Protein AF-A0ABD1G7H9-F1 (afdb_monomer_lite)

Radius of gyration: 74.84 Å; chains: 1; bounding box: 177×76×220 Å

Sequence (692 aa):
MVDFLQTNCPEVESRKRKLDAAWDSVSVRMREVDYRKEALDKRQWDLEERERRFFVFEDMRTRELASHEEELEHRHAVVDKRVQLLKAAEDEVGEFRRRAGERFEAARESLRFERGTLAEKEERVDVMINALKEKEGEFNLFLQEKMRGIALKQENLDKKLKEFGEQARLADEKSRNQQLFKHCFMERIEVAENKLEHVRLKMDDKFEEIECRDNAGWESLALSIKEADLVRESVEKKLEELEKMKAEFTSFQEEKNRELASKEQLLDAMSEKLVKDVELRNQELIEREKLGHSLLERLELAKDNVEGLKTSVDNRFYEADKKMRKLASEEQLLDSRSEKIFTDAKVMSEELIEREKLGRQLLDRLCSVKDYVEGLKARVDQRFIEVGLKETDVDSIRNLVEKKMDEADLKERELEEQERRIAEKEGSLISKEKELEDRHNVRSEKLDSREKNLNSVRELTRNCFKEHLAIKRELRTEKNLVEKRCRDLDVRELRLNHAQEELEFKEKQMRDSFKLLEYKQHHPPDVFNAPIEIEPDESADLKFMVRMDGKTLQMFLNDGEKEFKSMDDEIFKVLHLSSDPAKLVLDAMTGFYPPRLREEDVEYNVRRTCIILLGQLIKLSPTIKPHVREEAIELATSWKSQSKDAPQNAKSQEVLGFLCLLTAFDLASYFDEDDLSSFLMVGQYKEALGLQ

Structure (mmCIF, N/CA/C/O backbone):
data_AF-A0ABD1G7H9-F1
#
_entry.id   AF-A0ABD1G7H9-F1
#
loop_
_atom_site.group_PDB
_atom_site.id
_atom_site.type_symbol
_atom_site.label_atom_id
_atom_site.label_alt_id
_atom_site.label_comp_id
_atom_site.label_asym_id
_atom_site.label_entity_id
_atom_site.label_seq_id
_atom_site.pdbx_PDB_ins_code
_atom_site.Cartn_x
_atom_site.Cartn_y
_atom_site.Cartn_z
_atom_site.occupancy
_atom_site.B_iso_or_equiv
_atom_site.auth_seq_id
_atom_site.auth_comp_id
_atom_site.auth_asym_id
_atom_site.auth_atom_id
_atom_site.pdbx_PDB_model_num
ATOM 1 N N . MET A 1 1 ? 98.169 35.262 -108.875 1.00 51.88 1 MET A N 1
ATOM 2 C CA . MET A 1 1 ? 97.945 35.468 -107.413 1.00 51.88 1 MET A CA 1
ATOM 3 C C . MET A 1 1 ? 96.483 35.785 -107.112 1.00 51.88 1 MET A C 1
ATOM 5 O O . MET A 1 1 ? 95.983 35.291 -106.112 1.00 51.88 1 MET A O 1
ATOM 9 N N . VAL A 1 2 ? 95.778 36.529 -107.974 1.00 49.62 2 VAL A N 1
ATOM 10 C CA . VAL A 1 2 ? 94.311 36.711 -107.888 1.00 49.62 2 VAL A CA 1
ATOM 11 C C . VAL A 1 2 ? 93.560 35.371 -108.024 1.00 49.62 2 VAL A C 1
ATOM 13 O O . VAL A 1 2 ? 92.613 35.092 -107.295 1.00 49.62 2 VAL A O 1
ATOM 16 N N . ASP A 1 3 ? 94.063 34.494 -108.886 1.00 52.06 3 ASP A N 1
ATOM 17 C CA . ASP A 1 3 ? 93.481 33.205 -109.298 1.00 52.06 3 ASP A CA 1
ATOM 18 C C . ASP A 1 3 ? 93.285 32.225 -108.122 1.00 52.06 3 ASP A C 1
ATOM 20 O O . ASP A 1 3 ? 92.321 31.457 -108.069 1.00 52.06 3 ASP A O 1
ATOM 24 N N . PHE A 1 4 ? 94.176 32.295 -107.127 1.00 52.28 4 PHE A N 1
ATOM 25 C CA . PHE A 1 4 ? 94.119 31.467 -105.918 1.00 52.28 4 PHE A CA 1
ATOM 26 C C . PHE A 1 4 ? 92.980 31.884 -104.967 1.00 52.28 4 PHE A C 1
ATOM 28 O O . PHE A 1 4 ? 92.515 31.075 -104.164 1.00 52.28 4 PHE A O 1
ATOM 35 N N . LEU A 1 5 ? 92.501 33.129 -105.071 1.00 51.50 5 LEU A N 1
ATOM 36 C CA . LEU A 1 5 ? 91.400 33.656 -104.260 1.00 51.50 5 LEU A CA 1
ATOM 37 C C . LEU A 1 5 ? 90.034 33.439 -104.928 1.00 51.50 5 LEU A C 1
ATOM 39 O O . LEU A 1 5 ? 89.065 33.144 -104.233 1.00 51.50 5 LEU A O 1
ATOM 43 N N . GLN A 1 6 ? 89.947 33.500 -106.263 1.00 53.16 6 GLN A N 1
ATOM 44 C CA . GLN A 1 6 ? 88.688 33.218 -106.970 1.00 53.16 6 GLN A CA 1
ATOM 45 C C . GLN A 1 6 ? 88.301 31.731 -106.946 1.00 53.16 6 GLN A C 1
ATOM 47 O O . GLN A 1 6 ? 87.117 31.420 -106.840 1.00 53.16 6 GLN A O 1
ATOM 52 N N . THR A 1 7 ? 89.270 30.810 -106.980 1.00 54.53 7 THR A N 1
ATOM 53 C CA . THR A 1 7 ? 88.977 29.365 -107.080 1.00 54.53 7 THR A CA 1
ATOM 54 C C . THR A 1 7 ? 88.452 28.755 -105.767 1.00 54.53 7 THR A C 1
ATOM 56 O O . THR A 1 7 ? 87.623 27.851 -105.797 1.00 54.53 7 THR A O 1
ATOM 59 N N . ASN A 1 8 ? 88.880 29.267 -104.606 1.00 54.81 8 ASN A N 1
ATOM 60 C CA . ASN A 1 8 ? 88.521 28.711 -103.289 1.00 54.81 8 ASN A CA 1
ATOM 61 C C . ASN A 1 8 ? 87.244 29.317 -102.665 1.00 54.81 8 ASN A C 1
ATOM 63 O O . ASN A 1 8 ? 86.697 28.764 -101.709 1.00 54.81 8 ASN A O 1
ATOM 67 N N . CYS A 1 9 ? 86.753 30.446 -103.188 1.00 56.38 9 CYS A N 1
ATOM 68 C CA . CYS A 1 9 ? 85.645 31.198 -102.587 1.00 56.38 9 CYS A CA 1
ATOM 69 C C . CYS A 1 9 ? 84.330 30.386 -102.431 1.00 56.38 9 CYS A C 1
ATOM 71 O O . CYS A 1 9 ? 83.761 30.394 -101.333 1.00 56.38 9 CYS A O 1
ATOM 73 N N . PRO A 1 10 ? 83.869 29.603 -103.435 1.00 63.72 10 PRO A N 1
ATOM 74 C CA . PRO A 1 10 ? 82.624 28.833 -103.317 1.00 63.72 10 PRO A CA 1
ATOM 75 C C . PRO A 1 10 ? 82.669 27.750 -102.231 1.00 63.72 10 PRO A C 1
ATOM 77 O O . PRO A 1 10 ? 81.645 27.438 -101.620 1.00 63.72 10 PRO A O 1
ATOM 80 N N . GLU A 1 11 ? 83.845 27.172 -101.964 1.00 65.19 11 GLU A N 1
ATOM 81 C CA . GLU A 1 11 ? 83.980 26.145 -100.931 1.00 65.19 11 GLU A CA 1
ATOM 82 C C . GLU A 1 11 ? 83.963 26.757 -99.525 1.00 65.19 11 GLU A C 1
ATOM 84 O O . GLU A 1 11 ? 83.320 26.210 -98.627 1.00 65.19 11 GLU A O 1
ATOM 89 N N . VAL A 1 12 ? 84.588 27.925 -99.340 1.00 68.00 12 VAL A N 1
ATOM 90 C CA . VAL A 1 12 ? 84.514 28.688 -98.083 1.00 68.00 12 VAL A CA 1
ATOM 91 C C . VAL A 1 12 ? 83.068 29.094 -97.783 1.00 68.00 12 VAL A C 1
ATOM 93 O O . VAL A 1 12 ? 82.601 28.881 -96.665 1.00 68.00 12 VAL A O 1
ATOM 96 N N . GLU A 1 13 ? 82.313 29.577 -98.776 1.00 69.19 13 GLU A N 1
ATOM 97 C CA . GLU A 1 13 ? 80.881 29.848 -98.601 1.00 69.19 13 GLU A CA 1
ATOM 98 C C . GLU A 1 13 ? 80.056 28.591 -98.302 1.00 69.19 13 GLU A C 1
ATOM 100 O O . GLU A 1 13 ? 79.146 28.642 -97.474 1.00 69.19 13 GLU A O 1
ATOM 105 N N . SER A 1 14 ? 80.342 27.459 -98.956 1.00 74.38 14 SER A N 1
ATOM 106 C CA . SER A 1 14 ? 79.632 26.200 -98.699 1.00 74.38 14 SER A CA 1
ATOM 107 C C . SER A 1 14 ? 79.904 25.679 -97.285 1.00 74.38 14 SER A C 1
ATOM 109 O O . SER A 1 14 ? 78.978 25.245 -96.598 1.00 74.38 14 SER A O 1
ATOM 111 N N . ARG A 1 15 ? 81.156 25.770 -96.817 1.00 74.75 15 ARG A N 1
ATOM 112 C CA . ARG A 1 15 ? 81.544 25.452 -95.436 1.00 74.75 15 ARG A CA 1
ATOM 113 C C . ARG A 1 15 ? 80.871 26.402 -94.443 1.00 74.75 15 ARG A C 1
ATOM 115 O O . ARG A 1 15 ? 80.325 25.918 -93.456 1.00 74.75 15 ARG A O 1
ATOM 122 N N . LYS A 1 16 ? 80.817 27.711 -94.731 1.00 74.31 16 LYS A N 1
ATOM 123 C CA . LYS A 1 16 ? 80.103 28.689 -93.895 1.00 74.31 16 LYS A CA 1
ATOM 124 C C . LYS A 1 16 ? 78.607 28.368 -93.801 1.00 74.31 16 LYS A C 1
ATOM 126 O O . LYS A 1 16 ? 78.118 28.161 -92.702 1.00 74.31 16 LYS A O 1
ATOM 131 N N . ARG A 1 17 ? 77.907 28.199 -94.929 1.00 77.06 17 ARG A N 1
ATOM 132 C CA . ARG A 1 17 ? 76.468 27.862 -94.952 1.00 77.06 17 ARG A CA 1
ATOM 133 C C . ARG A 1 17 ? 76.142 26.556 -94.214 1.00 77.06 17 ARG A C 1
ATOM 135 O O . ARG A 1 17 ? 75.080 26.450 -93.610 1.00 77.06 17 ARG A O 1
ATOM 142 N N . LYS A 1 18 ? 77.049 25.569 -94.227 1.00 78.12 18 LYS A N 1
ATOM 143 C CA . LYS A 1 18 ? 76.930 24.342 -93.414 1.00 78.12 18 LYS A CA 1
ATOM 144 C C . LYS A 1 18 ? 77.123 24.605 -91.918 1.00 78.12 18 LYS A C 1
ATOM 146 O O . LYS A 1 18 ? 76.435 23.980 -91.117 1.00 78.12 18 LYS A O 1
ATOM 151 N N . LEU A 1 19 ? 78.033 25.506 -91.547 1.00 77.50 19 LEU A N 1
ATOM 152 C CA . LEU A 1 19 ? 78.255 25.918 -90.160 1.00 77.50 19 LEU A CA 1
ATOM 153 C C . LEU A 1 19 ? 77.055 26.710 -89.618 1.00 77.50 19 LEU A C 1
ATOM 155 O O . LEU A 1 19 ? 76.571 26.395 -88.538 1.00 77.50 19 LEU A O 1
ATOM 159 N N . ASP A 1 20 ? 76.539 27.660 -90.402 1.00 78.75 20 ASP A N 1
ATOM 160 C CA . ASP A 1 20 ? 75.357 28.465 -90.077 1.00 78.75 20 ASP A CA 1
ATOM 161 C C . ASP A 1 20 ? 74.126 27.550 -89.871 1.00 78.75 20 ASP A C 1
ATOM 163 O O . ASP A 1 20 ? 73.484 27.592 -88.825 1.00 78.75 20 ASP A O 1
ATOM 167 N N . ALA A 1 21 ? 73.864 26.612 -90.794 1.00 79.19 21 ALA A N 1
ATOM 168 C CA . ALA A 1 21 ? 72.764 25.647 -90.661 1.00 79.19 21 ALA A CA 1
ATOM 169 C C . ALA A 1 21 ? 72.934 24.665 -89.479 1.00 79.19 21 ALA A C 1
ATOM 171 O O . ALA A 1 21 ? 71.949 24.243 -88.866 1.00 79.19 21 ALA A O 1
ATOM 172 N N . ALA A 1 22 ? 74.173 24.294 -89.132 1.00 78.31 22 ALA A N 1
ATOM 173 C CA . ALA A 1 22 ? 74.450 23.506 -87.933 1.00 78.31 22 ALA A CA 1
ATOM 174 C C . ALA A 1 22 ? 74.205 24.327 -86.655 1.00 78.31 22 ALA A C 1
ATOM 176 O O . ALA A 1 22 ? 73.624 23.808 -85.701 1.00 78.31 22 ALA A O 1
ATOM 177 N N . TRP A 1 23 ? 74.586 25.607 -86.654 1.00 78.75 23 TRP A N 1
ATOM 178 C CA . TRP A 1 23 ? 74.330 26.539 -85.558 1.00 78.75 23 TRP A CA 1
ATOM 179 C C . TRP A 1 23 ? 72.831 26.769 -85.343 1.00 78.75 23 TRP A C 1
ATOM 181 O O . TRP A 1 23 ? 72.368 26.701 -84.204 1.00 78.75 23 TRP A O 1
ATOM 191 N N . ASP A 1 24 ? 72.049 26.929 -86.412 1.00 84.81 24 ASP A N 1
ATOM 192 C CA . ASP A 1 24 ? 70.586 26.998 -86.336 1.00 84.81 24 ASP A CA 1
ATOM 193 C C . ASP A 1 24 ? 69.989 25.699 -85.774 1.00 84.81 24 ASP A C 1
ATOM 195 O O . ASP A 1 24 ? 69.152 25.739 -84.868 1.00 84.81 24 ASP A O 1
ATOM 199 N N . SER A 1 25 ? 70.462 24.530 -86.226 1.00 82.62 25 SER A N 1
ATOM 200 C CA . SER A 1 25 ? 70.006 23.239 -85.693 1.00 82.62 25 SER A CA 1
ATOM 201 C C . SER A 1 25 ? 70.355 23.042 -84.212 1.00 82.62 25 SER A C 1
ATOM 203 O O . SER A 1 25 ? 69.582 22.396 -83.500 1.00 82.62 25 SER A O 1
ATOM 205 N N . VAL A 1 26 ? 71.489 23.562 -83.734 1.00 81.56 26 VAL A N 1
ATOM 206 C CA . VAL A 1 26 ? 71.839 23.576 -82.303 1.00 81.56 26 VAL A CA 1
ATOM 207 C C . VAL A 1 26 ? 70.951 24.570 -81.549 1.00 81.56 26 VAL A C 1
ATOM 209 O O . VAL A 1 26 ? 70.363 24.207 -80.535 1.00 81.56 26 VAL A O 1
ATOM 212 N N . SER A 1 27 ? 70.749 25.773 -82.088 1.00 82.25 27 SER A N 1
ATOM 213 C CA . SER A 1 27 ? 69.913 26.831 -81.503 1.00 82.25 27 SER A CA 1
ATOM 214 C C . SER A 1 27 ? 68.427 26.457 -81.418 1.00 82.25 27 SER A C 1
ATOM 216 O O . SER A 1 27 ? 67.704 26.983 -80.572 1.00 82.25 27 SER A O 1
ATOM 218 N N . VAL A 1 28 ? 67.928 25.570 -82.285 1.00 83.81 28 VAL A N 1
ATOM 219 C CA . VAL A 1 28 ? 66.585 24.969 -82.166 1.00 83.81 28 VAL A CA 1
ATOM 220 C C . VAL A 1 28 ? 66.563 23.897 -81.072 1.00 83.81 28 VAL A C 1
ATOM 222 O O . VAL A 1 28 ? 65.649 23.888 -80.254 1.00 83.81 28 VAL A O 1
ATOM 225 N N . ARG A 1 29 ? 67.584 23.030 -81.000 1.00 82.25 29 ARG A N 1
ATOM 226 C CA . ARG A 1 29 ? 67.677 21.990 -79.957 1.00 82.25 29 ARG A CA 1
ATOM 227 C C . ARG A 1 29 ? 67.847 22.565 -78.551 1.00 82.25 29 ARG A C 1
ATOM 229 O O . ARG A 1 29 ? 67.288 21.998 -77.624 1.00 82.25 29 ARG A O 1
ATOM 236 N N . MET A 1 30 ? 68.568 23.676 -78.394 1.00 79.69 30 MET A N 1
ATOM 237 C CA . MET A 1 30 ? 68.671 24.393 -77.117 1.00 79.69 30 MET A CA 1
ATOM 238 C C . MET A 1 30 ? 67.294 24.872 -76.651 1.00 79.69 30 MET A C 1
ATOM 240 O O . MET A 1 30 ? 66.853 24.451 -75.592 1.00 79.69 30 MET A O 1
ATOM 244 N N . ARG A 1 31 ? 66.545 25.595 -77.497 1.00 85.19 31 ARG A N 1
ATOM 245 C CA . ARG A 1 31 ? 65.175 26.041 -77.178 1.00 85.19 31 ARG A CA 1
ATOM 246 C C . ARG A 1 31 ? 64.212 24.894 -76.845 1.00 85.19 31 ARG A C 1
ATOM 248 O O . ARG A 1 31 ? 63.371 25.046 -75.968 1.00 85.19 31 ARG A O 1
ATOM 255 N N . GLU A 1 32 ? 64.342 23.746 -77.509 1.00 84.44 32 GLU A N 1
ATOM 256 C CA . GLU A 1 32 ? 63.572 22.533 -77.186 1.00 84.44 32 GLU A CA 1
ATOM 257 C C . GLU A 1 32 ? 63.967 21.931 -75.820 1.00 84.44 32 GLU A C 1
ATOM 259 O O . GLU A 1 32 ? 63.111 21.424 -75.098 1.00 84.44 32 GLU A O 1
ATOM 264 N N . VAL A 1 33 ? 65.247 21.994 -75.438 1.00 82.31 33 VAL A N 1
ATOM 265 C CA . VAL A 1 33 ? 65.729 21.582 -74.107 1.00 82.31 33 VAL A CA 1
ATOM 266 C C . VAL A 1 33 ? 65.267 22.560 -73.026 1.00 82.31 33 VAL A C 1
ATOM 268 O O . VAL A 1 33 ? 64.788 22.107 -71.990 1.00 82.31 33 VAL A O 1
ATOM 271 N N . ASP A 1 34 ? 65.334 23.867 -73.278 1.00 86.69 34 ASP A N 1
ATOM 272 C CA . ASP A 1 34 ? 64.865 24.907 -72.357 1.00 86.69 34 ASP A CA 1
ATOM 273 C C . ASP A 1 34 ? 63.352 24.777 -72.110 1.00 86.69 34 ASP A C 1
ATOM 275 O O . ASP A 1 34 ? 62.921 24.691 -70.963 1.00 86.69 34 ASP A O 1
ATOM 279 N N . TYR A 1 35 ? 62.549 24.614 -73.170 1.00 87.25 35 TYR A N 1
ATOM 280 C CA . TYR A 1 35 ? 61.106 24.365 -73.060 1.00 87.25 35 TYR A CA 1
ATOM 281 C C . TYR A 1 35 ? 60.781 23.079 -72.278 1.00 87.25 35 TYR A C 1
ATOM 283 O O . TYR A 1 35 ? 59.881 23.057 -71.435 1.00 87.25 35 TYR A O 1
ATOM 291 N N . ARG A 1 36 ? 61.533 21.993 -72.510 1.00 84.00 36 ARG A N 1
ATOM 292 C CA . ARG A 1 36 ? 61.388 20.749 -71.733 1.00 84.00 36 ARG A CA 1
ATOM 293 C C . ARG A 1 36 ? 61.784 20.928 -70.274 1.00 84.00 36 ARG A C 1
ATOM 295 O O . ARG A 1 36 ? 61.168 20.295 -69.421 1.00 84.00 36 ARG A O 1
ATOM 302 N N . LYS A 1 37 ? 62.778 21.770 -69.987 1.00 85.75 37 LYS A N 1
ATOM 303 C CA . LYS A 1 37 ? 63.187 22.100 -68.624 1.00 85.75 37 LYS A CA 1
ATOM 304 C C . LYS A 1 37 ? 62.096 22.898 -67.911 1.00 85.75 37 LYS A C 1
ATOM 306 O O . LYS A 1 37 ? 61.642 22.446 -66.872 1.00 85.75 37 LYS A O 1
ATOM 311 N N . GLU A 1 38 ? 61.578 23.974 -68.503 1.00 88.94 38 GLU A N 1
ATOM 312 C CA . GLU A 1 38 ? 60.438 24.728 -67.949 1.00 88.94 38 GLU A CA 1
ATOM 313 C C . GLU A 1 38 ? 59.213 23.824 -67.698 1.00 88.94 38 GLU A C 1
ATOM 315 O O . GLU A 1 38 ? 58.544 23.926 -66.667 1.00 88.94 38 GLU A O 1
ATOM 320 N N . ALA A 1 39 ? 58.939 22.884 -68.610 1.00 86.12 39 ALA A N 1
ATOM 321 C CA . ALA A 1 39 ? 57.863 21.906 -68.458 1.00 86.12 39 ALA A CA 1
ATOM 322 C C . ALA A 1 39 ? 58.123 20.848 -67.363 1.00 86.12 39 ALA A C 1
ATOM 324 O O . ALA A 1 39 ? 57.161 20.282 -66.837 1.00 86.12 39 ALA A O 1
ATOM 325 N N . LEU A 1 40 ? 59.383 20.565 -67.015 1.00 86.81 40 LEU A N 1
ATOM 326 C CA . LEU A 1 40 ? 59.762 19.705 -65.888 1.00 86.81 40 LEU A CA 1
ATOM 327 C C . LEU A 1 40 ? 59.736 20.477 -64.566 1.00 86.81 40 LEU A C 1
ATOM 329 O O . LEU A 1 40 ? 59.098 20.008 -63.629 1.00 86.81 40 LEU A O 1
ATOM 333 N N . ASP A 1 41 ? 60.326 21.672 -64.522 1.00 88.44 41 ASP A N 1
ATOM 334 C CA . ASP A 1 41 ? 60.336 22.566 -63.359 1.00 88.44 41 ASP A CA 1
ATOM 335 C C . ASP A 1 41 ? 58.891 22.868 -62.908 1.00 88.44 41 ASP A C 1
ATOM 337 O O . ASP A 1 41 ? 58.556 22.755 -61.727 1.00 88.44 41 ASP A O 1
ATOM 341 N N . LYS A 1 42 ? 57.976 23.123 -63.860 1.00 89.75 42 LYS A N 1
ATOM 342 C CA . LYS A 1 42 ? 56.541 23.262 -63.569 1.00 89.75 42 LYS A CA 1
ATOM 343 C C . LYS A 1 42 ? 55.909 21.978 -63.017 1.00 89.75 42 LYS A C 1
ATOM 345 O O . LYS A 1 42 ? 55.122 22.052 -62.080 1.00 89.75 42 LYS A O 1
ATOM 350 N N . ARG A 1 43 ? 56.228 20.805 -63.577 1.00 87.00 43 ARG A N 1
ATOM 351 C CA . ARG A 1 43 ? 55.694 19.518 -63.085 1.00 87.00 43 ARG A CA 1
ATOM 352 C C . ARG A 1 43 ? 56.198 19.179 -61.687 1.00 87.00 43 ARG A C 1
ATOM 354 O O . ARG A 1 43 ? 55.444 18.590 -60.922 1.00 87.00 43 ARG A O 1
ATOM 361 N N . GLN A 1 44 ? 57.438 19.538 -61.361 1.00 87.69 44 GLN A N 1
ATOM 362 C CA . GLN A 1 44 ? 57.967 19.408 -60.008 1.00 87.69 44 GLN A CA 1
ATOM 363 C C . GLN A 1 44 ? 57.184 20.315 -59.051 1.00 87.69 44 GLN A C 1
ATOM 365 O O . GLN A 1 44 ? 56.698 19.833 -58.034 1.00 87.69 44 GLN A O 1
ATOM 370 N N . TRP A 1 45 ? 56.966 21.583 -59.411 1.00 93.06 45 TRP A N 1
ATOM 371 C CA . TRP A 1 45 ? 56.159 22.503 -58.604 1.00 93.06 45 TRP A CA 1
ATOM 372 C C . TRP A 1 45 ? 54.710 22.013 -58.408 1.00 93.06 45 TRP A C 1
ATOM 374 O O . TRP A 1 45 ? 54.216 21.989 -57.282 1.00 93.06 45 TRP A O 1
ATOM 384 N N . ASP A 1 46 ? 54.055 21.528 -59.472 1.00 89.44 46 ASP A N 1
ATOM 385 C CA . ASP A 1 46 ? 52.710 20.928 -59.413 1.00 89.44 46 ASP A CA 1
ATOM 386 C C . ASP A 1 46 ? 52.659 19.657 -58.526 1.00 89.44 46 ASP A C 1
ATOM 388 O O . ASP A 1 46 ? 51.589 19.304 -58.023 1.00 89.44 46 ASP A O 1
ATOM 392 N N . LEU A 1 47 ? 53.784 18.951 -58.335 1.00 86.12 47 LEU A N 1
ATOM 393 C CA . LEU A 1 47 ? 53.904 17.796 -57.432 1.00 86.12 47 LEU A CA 1
ATOM 394 C C . LEU A 1 47 ? 54.165 18.227 -55.984 1.00 86.12 47 LEU A C 1
ATOM 396 O O . LEU A 1 47 ? 53.440 17.783 -55.098 1.00 86.12 47 LEU A O 1
ATOM 400 N N . GLU A 1 48 ? 55.119 19.129 -55.744 1.00 88.69 48 GLU A N 1
ATOM 401 C CA . GLU A 1 48 ? 55.404 19.680 -54.411 1.00 88.69 48 GLU A CA 1
ATOM 402 C C . GLU A 1 48 ? 54.173 20.366 -53.798 1.00 88.69 48 GLU A C 1
ATOM 404 O O . GLU A 1 48 ? 53.933 20.275 -52.596 1.00 88.69 48 GLU A O 1
ATOM 409 N N . GLU A 1 49 ? 53.366 21.053 -54.609 1.00 90.25 49 GLU A N 1
ATOM 410 C CA . GLU A 1 49 ? 52.120 21.687 -54.166 1.00 90.25 49 GLU A CA 1
ATOM 411 C C . GLU A 1 49 ? 51.027 20.654 -53.832 1.00 90.25 49 GLU A C 1
ATOM 413 O O . GLU A 1 49 ? 50.228 20.857 -52.915 1.00 90.25 49 GLU A O 1
ATOM 418 N N . ARG A 1 50 ? 50.999 19.505 -54.522 1.00 87.25 50 ARG A N 1
ATOM 419 C CA . ARG A 1 50 ? 50.109 18.384 -54.171 1.00 87.25 50 ARG A CA 1
ATOM 420 C C . ARG A 1 50 ? 50.548 17.689 -52.888 1.00 87.25 50 ARG A C 1
ATOM 422 O O . ARG A 1 50 ? 49.692 17.360 -52.074 1.00 87.25 50 ARG A O 1
ATOM 429 N N . GLU A 1 51 ? 51.849 17.500 -52.699 1.00 87.06 51 GLU A N 1
ATOM 430 C CA . GLU A 1 51 ? 52.429 16.898 -51.497 1.00 87.06 51 GLU A CA 1
ATOM 431 C C . GLU A 1 51 ? 52.145 17.757 -50.254 1.00 87.06 51 GLU A C 1
ATOM 433 O O . GLU A 1 51 ? 51.638 17.244 -49.258 1.00 87.06 51 GLU A O 1
ATOM 438 N N . ARG A 1 52 ? 52.313 19.086 -50.350 1.00 88.38 52 ARG A N 1
ATOM 439 C CA . ARG A 1 52 ? 51.904 20.042 -49.299 1.00 88.38 52 ARG A CA 1
ATOM 440 C C . ARG A 1 52 ? 50.418 19.923 -48.948 1.00 88.38 52 ARG A C 1
ATOM 442 O O . ARG A 1 52 ? 50.071 19.878 -47.771 1.00 88.38 52 ARG A O 1
ATOM 449 N N . ARG A 1 53 ? 49.533 19.857 -49.951 1.00 87.94 53 ARG A N 1
ATOM 450 C CA . ARG A 1 53 ? 48.079 19.719 -49.731 1.00 87.94 53 ARG A CA 1
ATOM 451 C C . ARG A 1 53 ? 47.703 18.373 -49.116 1.00 87.94 53 ARG A C 1
ATOM 453 O O . ARG A 1 53 ? 46.813 18.336 -48.276 1.00 87.94 53 ARG A O 1
ATOM 460 N N . PHE A 1 54 ? 48.377 17.294 -49.511 1.00 86.44 54 PHE A N 1
ATOM 461 C CA . PHE A 1 54 ? 48.180 15.974 -48.918 1.00 86.44 54 PHE A CA 1
ATOM 462 C C . PHE A 1 54 ? 48.609 15.958 -47.445 1.00 86.44 54 PHE A C 1
ATOM 464 O O . PHE A 1 54 ? 47.833 15.528 -46.598 1.00 86.44 54 PHE A O 1
ATOM 471 N N . PHE A 1 55 ? 49.771 16.535 -47.123 1.00 87.44 55 PHE A N 1
ATOM 472 C CA . PHE A 1 55 ? 50.237 16.666 -45.741 1.00 87.44 55 PHE A CA 1
ATOM 473 C C . PHE A 1 55 ? 49.270 17.489 -44.872 1.00 87.44 55 PHE A C 1
ATOM 475 O O . PHE A 1 55 ? 48.924 17.067 -43.775 1.00 87.44 55 PHE A O 1
ATOM 482 N N . VAL A 1 56 ? 48.765 18.624 -45.375 1.00 86.50 56 VAL A N 1
ATOM 483 C CA . VAL A 1 56 ? 47.748 19.434 -44.668 1.00 86.50 56 VAL A CA 1
ATOM 484 C C . VAL A 1 56 ? 46.430 18.669 -44.477 1.00 86.50 56 VAL A C 1
ATOM 486 O O . VAL A 1 56 ? 45.769 18.845 -43.458 1.00 86.50 56 VAL A O 1
ATOM 489 N N . PHE A 1 57 ? 46.046 17.803 -45.418 1.00 86.50 57 PHE A N 1
ATOM 490 C CA . PHE A 1 57 ? 44.860 16.953 -45.287 1.00 86.50 57 PHE A CA 1
ATOM 491 C C . PHE A 1 57 ? 45.047 15.841 -44.241 1.00 86.50 57 PHE A C 1
ATOM 493 O O . PHE A 1 57 ? 44.144 15.617 -43.438 1.00 86.50 57 PHE A O 1
ATOM 500 N N . GLU A 1 58 ? 46.208 15.181 -44.185 1.00 86.12 58 GLU A N 1
ATOM 501 C CA . GLU A 1 58 ? 46.508 14.212 -43.118 1.00 86.12 58 GLU A CA 1
ATOM 502 C C . GLU A 1 58 ? 46.616 14.882 -41.737 1.00 86.12 58 GLU A C 1
ATOM 504 O O . GLU A 1 58 ? 46.051 14.378 -40.769 1.00 86.12 58 GLU A O 1
ATOM 509 N N . ASP A 1 59 ? 47.263 16.045 -41.641 1.00 87.62 59 ASP A N 1
ATOM 510 C CA . ASP A 1 59 ? 47.395 16.865 -40.423 1.00 87.62 59 ASP A CA 1
ATOM 511 C C . ASP A 1 59 ? 46.048 17.445 -39.929 1.00 87.62 59 ASP A C 1
ATOM 513 O O . ASP A 1 59 ? 45.827 17.617 -38.730 1.00 87.62 59 ASP A O 1
ATOM 517 N N . MET A 1 60 ? 45.103 17.714 -40.833 1.00 88.62 60 MET A N 1
ATOM 518 C CA . MET A 1 60 ? 43.715 18.036 -40.483 1.00 88.62 60 MET A CA 1
ATOM 519 C C . MET A 1 60 ? 42.986 16.796 -39.953 1.00 88.62 60 MET A C 1
ATOM 521 O O . MET A 1 60 ? 42.479 16.803 -38.832 1.00 88.62 60 MET A O 1
ATOM 525 N N . ARG A 1 61 ? 43.004 15.701 -40.719 1.00 89.81 61 ARG A N 1
ATOM 526 C CA . ARG A 1 61 ? 42.244 14.482 -40.417 1.00 89.81 61 ARG A CA 1
ATOM 527 C C . ARG A 1 61 ? 42.729 13.757 -39.160 1.00 89.81 61 ARG A C 1
ATOM 529 O O . ARG A 1 61 ? 41.933 13.144 -38.457 1.00 89.81 61 ARG A O 1
ATOM 536 N N . THR A 1 62 ? 44.022 13.831 -38.848 1.00 86.06 62 THR A N 1
ATOM 537 C CA . THR A 1 62 ? 44.573 13.287 -37.595 1.00 86.06 62 THR A CA 1
ATOM 538 C C . THR A 1 62 ? 44.135 14.093 -36.373 1.00 86.06 62 THR A C 1
ATOM 540 O O . THR A 1 62 ? 43.855 13.488 -35.341 1.00 86.06 62 THR A O 1
ATOM 543 N N . ARG A 1 63 ? 43.974 15.422 -36.480 1.00 87.75 63 ARG A N 1
ATOM 544 C CA . ARG A 1 63 ? 43.366 16.229 -35.405 1.00 87.75 63 ARG A CA 1
ATOM 545 C C . ARG A 1 63 ? 41.875 15.949 -35.238 1.00 87.75 63 ARG A C 1
ATOM 547 O O . ARG A 1 63 ? 41.416 15.866 -34.106 1.00 87.75 63 ARG A O 1
ATOM 554 N N . GLU A 1 64 ? 41.134 15.777 -36.332 1.00 87.62 64 GLU A N 1
ATOM 555 C CA . GLU A 1 64 ? 39.713 15.395 -36.283 1.00 87.62 64 GLU A CA 1
ATOM 556 C C . GLU A 1 64 ? 39.518 14.039 -35.587 1.00 87.62 64 GLU A C 1
ATOM 558 O O . GLU A 1 64 ? 38.663 13.910 -34.713 1.00 87.62 64 GLU A O 1
ATOM 563 N N . LEU A 1 65 ? 40.353 13.045 -35.915 1.00 87.12 65 LEU A N 1
ATOM 564 C CA . LEU A 1 65 ? 40.335 11.736 -35.258 1.00 87.12 65 LEU A CA 1
ATOM 565 C C . LEU A 1 65 ? 40.685 11.835 -33.766 1.00 87.12 65 LEU A C 1
ATOM 567 O O . LEU A 1 65 ? 39.934 11.305 -32.954 1.00 87.12 65 LEU A O 1
ATOM 571 N N . ALA A 1 66 ? 41.748 12.559 -33.398 1.00 88.25 66 ALA A N 1
ATOM 572 C CA . ALA A 1 66 ? 42.118 12.760 -31.994 1.00 88.25 66 ALA A CA 1
ATOM 573 C C . ALA A 1 66 ? 41.016 13.485 -31.195 1.00 88.25 66 ALA A C 1
ATOM 575 O O . ALA A 1 66 ? 40.713 13.099 -30.071 1.00 88.25 66 ALA A O 1
ATOM 576 N N . SER A 1 67 ? 40.356 14.486 -31.789 1.00 88.88 67 SER A N 1
ATOM 577 C CA . SER A 1 67 ? 39.244 15.198 -31.146 1.00 88.88 67 SER A CA 1
ATOM 578 C C . SER A 1 67 ? 38.025 14.301 -30.910 1.00 88.88 67 SER A C 1
ATOM 580 O O . SER A 1 67 ? 37.336 14.479 -29.908 1.00 88.88 67 SER A O 1
ATOM 582 N N . HIS A 1 68 ? 37.741 13.350 -31.806 1.00 87.75 68 HIS A N 1
ATOM 583 C CA . HIS A 1 68 ? 36.687 12.356 -31.585 1.00 87.75 68 HIS A CA 1
ATOM 584 C C . HIS A 1 68 ? 37.115 11.244 -30.618 1.00 87.75 68 HIS A C 1
ATOM 586 O O . HIS A 1 68 ? 36.262 10.699 -29.923 1.00 87.75 68 HIS A O 1
ATOM 592 N N . GLU A 1 69 ? 38.405 10.917 -30.534 1.00 90.12 69 GLU A N 1
ATOM 593 C CA . GLU A 1 69 ? 38.944 9.972 -29.550 1.00 90.12 69 GLU A CA 1
ATOM 594 C C . GLU A 1 69 ? 38.818 10.541 -28.124 1.00 90.12 69 GLU A C 1
ATOM 596 O O . GLU A 1 69 ? 38.212 9.891 -27.274 1.00 90.12 69 GLU A O 1
ATOM 601 N N . GLU A 1 70 ? 39.223 11.798 -27.891 1.00 91.25 70 GLU A N 1
ATOM 602 C CA . GLU A 1 70 ? 38.991 12.513 -26.619 1.00 91.25 70 GLU A CA 1
ATOM 603 C C . GLU A 1 70 ? 37.491 12.614 -26.266 1.00 91.25 70 GLU A C 1
ATOM 605 O O . GLU A 1 70 ? 37.095 12.440 -25.109 1.00 91.25 70 GLU A O 1
ATOM 610 N N . GLU A 1 71 ? 36.627 12.866 -27.256 1.00 90.56 71 GLU A N 1
ATOM 611 C CA . GLU A 1 71 ? 35.176 12.926 -27.048 1.00 90.56 71 GLU A CA 1
ATOM 612 C C . GLU A 1 71 ? 34.588 11.555 -26.663 1.00 90.56 71 GLU A C 1
ATOM 614 O O . GLU A 1 71 ? 33.729 11.465 -25.777 1.00 90.56 71 GLU A O 1
ATOM 619 N N . LEU A 1 72 ? 35.057 10.475 -27.295 1.00 87.44 72 LEU A N 1
ATOM 620 C CA . LEU A 1 72 ? 34.653 9.105 -26.982 1.00 87.44 72 LEU A CA 1
ATOM 621 C C . LEU A 1 72 ? 35.163 8.659 -25.608 1.00 87.44 72 LEU A C 1
ATOM 623 O O . LEU A 1 72 ? 34.385 8.063 -24.863 1.00 87.44 72 LEU A O 1
ATOM 627 N N . GLU A 1 73 ? 36.400 8.994 -25.228 1.00 90.69 73 GLU A N 1
ATOM 628 C CA . GLU A 1 73 ? 36.913 8.759 -23.871 1.00 90.69 73 GLU A CA 1
ATOM 629 C C . GLU A 1 73 ? 36.070 9.496 -22.821 1.00 90.69 73 GLU A C 1
ATOM 631 O O . GLU A 1 73 ? 35.680 8.904 -21.810 1.00 90.69 73 GLU A O 1
ATOM 636 N N . HIS A 1 74 ? 35.708 10.761 -23.070 1.00 91.62 74 HIS A N 1
ATOM 637 C CA . HIS A 1 74 ? 34.851 11.520 -22.159 1.00 91.62 74 HIS A CA 1
ATOM 638 C C . HIS A 1 74 ? 33.456 10.892 -22.019 1.00 91.62 74 HIS A C 1
ATOM 640 O O . HIS A 1 74 ? 32.965 10.703 -20.901 1.00 91.62 74 HIS A O 1
ATOM 646 N N . ARG A 1 75 ? 32.828 10.506 -23.140 1.00 88.25 75 ARG A N 1
ATOM 647 C CA . ARG A 1 75 ? 31.536 9.798 -23.153 1.00 88.25 75 ARG A CA 1
ATOM 648 C C . ARG A 1 75 ? 31.627 8.458 -22.404 1.00 88.25 75 ARG A C 1
ATOM 650 O O . ARG A 1 75 ? 30.749 8.168 -21.591 1.00 88.25 75 ARG A O 1
ATOM 657 N N . HIS A 1 76 ? 32.700 7.686 -22.592 1.00 89.19 76 HIS A N 1
ATOM 658 C CA . HIS A 1 76 ? 32.953 6.447 -21.845 1.00 89.19 76 HIS A CA 1
ATOM 659 C C . HIS A 1 76 ? 33.088 6.689 -20.336 1.00 89.19 76 HIS A C 1
ATOM 661 O O . HIS A 1 76 ? 32.420 6.015 -19.555 1.00 89.19 76 HIS A O 1
ATOM 667 N N . ALA A 1 77 ? 33.869 7.686 -19.913 1.00 91.19 77 ALA A N 1
ATOM 668 C CA . ALA A 1 77 ? 34.044 8.016 -18.497 1.00 91.19 77 ALA A CA 1
ATOM 669 C C . ALA A 1 77 ? 32.729 8.452 -17.816 1.00 91.19 77 ALA A C 1
ATOM 671 O O . ALA A 1 77 ? 32.499 8.146 -16.642 1.00 91.19 77 ALA A O 1
ATOM 672 N N . VAL A 1 78 ? 31.836 9.134 -18.546 1.00 90.62 78 VAL A N 1
ATOM 673 C CA . VAL A 1 78 ? 30.483 9.469 -18.067 1.00 90.62 78 VAL A CA 1
ATOM 674 C C . VAL A 1 78 ? 29.607 8.216 -17.945 1.00 90.62 78 VAL A C 1
ATOM 676 O O . VAL A 1 78 ? 28.927 8.052 -16.928 1.00 90.62 78 VAL A O 1
ATOM 679 N N . VAL A 1 79 ? 29.649 7.306 -18.926 1.00 87.44 79 VAL A N 1
ATOM 680 C CA . VAL A 1 79 ? 28.910 6.030 -18.884 1.00 87.44 79 VAL A CA 1
ATOM 681 C C . VAL A 1 79 ? 29.384 5.149 -17.727 1.00 87.44 79 VAL A C 1
ATOM 683 O O . VAL A 1 79 ? 28.549 4.711 -16.937 1.00 87.44 79 VAL A O 1
ATOM 686 N N . ASP A 1 80 ? 30.693 4.958 -17.546 1.00 91.44 80 ASP A N 1
ATOM 687 C CA . ASP A 1 80 ? 31.251 4.180 -16.431 1.00 91.44 80 ASP A CA 1
ATOM 688 C C . ASP A 1 80 ? 30.830 4.752 -15.072 1.00 91.44 80 ASP A C 1
ATOM 690 O O . ASP A 1 80 ? 30.488 4.006 -14.151 1.00 91.44 80 ASP A O 1
ATOM 694 N N . LYS A 1 81 ? 30.773 6.083 -14.946 1.00 91.94 81 LYS A N 1
ATOM 695 C CA . LYS A 1 81 ? 30.291 6.746 -13.730 1.00 91.94 81 LYS A CA 1
ATOM 696 C C . LYS A 1 81 ? 28.785 6.545 -13.508 1.00 91.94 81 LYS A C 1
ATOM 698 O O . LYS A 1 81 ? 28.377 6.319 -12.369 1.00 91.94 81 LYS A O 1
ATOM 703 N N . ARG A 1 82 ? 27.962 6.556 -14.568 1.00 89.31 82 ARG A N 1
ATOM 704 C CA . ARG A 1 82 ? 26.519 6.224 -14.505 1.00 89.31 82 ARG A CA 1
ATOM 705 C C . ARG A 1 82 ? 26.320 4.746 -14.118 1.00 89.31 82 ARG A C 1
ATOM 707 O O . ARG A 1 82 ? 25.479 4.457 -13.275 1.00 89.31 82 ARG A O 1
ATOM 714 N N . VAL A 1 83 ? 27.156 3.830 -14.620 1.00 90.19 83 VAL A N 1
ATOM 715 C CA . VAL A 1 83 ? 27.166 2.398 -14.247 1.00 90.19 83 VAL A CA 1
ATOM 716 C C . VAL A 1 83 ? 27.592 2.173 -12.789 1.00 90.19 83 VAL A C 1
ATOM 718 O O . VAL A 1 83 ? 27.001 1.336 -12.109 1.00 90.19 83 VAL A O 1
ATOM 721 N N . GLN A 1 84 ? 28.580 2.911 -12.276 1.00 91.25 84 GLN A N 1
ATOM 722 C CA . GLN A 1 84 ? 28.975 2.838 -10.860 1.00 91.25 84 GLN A CA 1
ATOM 723 C C . GLN A 1 84 ? 27.851 3.309 -9.924 1.00 91.25 84 GLN A C 1
ATOM 725 O O . GLN A 1 84 ? 27.587 2.656 -8.916 1.00 91.25 84 GLN A O 1
ATOM 730 N N . LEU A 1 85 ? 27.156 4.397 -10.276 1.00 90.69 85 LEU A N 1
ATOM 731 C CA . LEU A 1 85 ? 26.002 4.892 -9.517 1.00 90.69 85 LEU A CA 1
ATOM 732 C C . LEU A 1 85 ? 24.821 3.909 -9.544 1.00 90.69 85 LEU A C 1
ATOM 734 O O . LEU A 1 85 ? 24.205 3.681 -8.507 1.00 90.69 85 LEU A O 1
ATOM 738 N N . LEU A 1 86 ? 24.539 3.287 -10.695 1.00 85.25 86 LEU A N 1
ATOM 739 C CA . LEU A 1 86 ? 23.493 2.265 -10.806 1.00 85.25 86 LEU A CA 1
ATOM 740 C C . LEU A 1 86 ? 23.786 1.045 -9.923 1.00 85.25 86 LEU A C 1
ATOM 742 O O . LEU A 1 86 ? 22.899 0.612 -9.197 1.00 85.25 86 LEU A O 1
ATOM 746 N N . LYS A 1 87 ? 25.031 0.549 -9.897 1.00 89.00 87 LYS A N 1
ATOM 747 C CA . LYS A 1 87 ? 25.425 -0.566 -9.013 1.00 89.00 87 LYS A CA 1
ATOM 748 C C . LYS A 1 87 ? 25.261 -0.228 -7.531 1.00 89.00 87 LYS A C 1
ATOM 750 O O . LYS A 1 87 ? 24.730 -1.038 -6.782 1.00 89.00 87 LYS A O 1
ATOM 755 N N . ALA A 1 88 ? 25.647 0.981 -7.117 1.00 89.50 88 ALA A N 1
ATOM 756 C CA . ALA A 1 88 ? 25.435 1.433 -5.742 1.00 89.50 88 ALA A CA 1
ATOM 757 C C . ALA A 1 88 ? 23.937 1.483 -5.372 1.00 89.50 88 ALA A C 1
ATOM 759 O O . ALA A 1 88 ? 23.560 1.072 -4.277 1.00 89.50 88 ALA A O 1
ATOM 760 N N . ALA A 1 89 ? 23.073 1.915 -6.298 1.00 84.88 89 ALA A N 1
ATOM 761 C CA . ALA A 1 89 ? 21.624 1.891 -6.103 1.00 84.88 89 ALA A CA 1
ATOM 762 C C . ALA A 1 89 ? 21.049 0.458 -6.065 1.00 84.88 89 ALA A C 1
ATOM 764 O O . ALA A 1 89 ? 20.158 0.181 -5.262 1.00 84.88 89 ALA A O 1
ATOM 765 N N . GLU A 1 90 ? 21.561 -0.472 -6.881 1.00 88.81 90 GLU A N 1
ATOM 766 C CA . GLU A 1 90 ? 21.193 -1.895 -6.817 1.00 88.81 90 GLU A CA 1
ATOM 767 C C . GLU A 1 90 ? 21.573 -2.523 -5.464 1.00 88.81 90 GLU A C 1
ATOM 769 O O . GLU A 1 90 ? 20.748 -3.221 -4.864 1.00 88.81 90 GLU A O 1
ATOM 774 N N . ASP A 1 91 ? 22.770 -2.224 -4.946 1.00 90.00 91 ASP A N 1
ATOM 775 C CA . ASP A 1 91 ? 23.229 -2.668 -3.625 1.00 90.00 91 ASP A CA 1
ATOM 776 C C . ASP A 1 91 ? 22.353 -2.091 -2.494 1.00 90.00 91 ASP A C 1
ATOM 778 O O . ASP A 1 91 ? 21.915 -2.838 -1.614 1.00 90.00 91 ASP A O 1
ATOM 782 N N . GLU A 1 92 ? 22.012 -0.794 -2.531 1.00 90.88 92 GLU A N 1
ATOM 783 C CA . GLU A 1 92 ? 21.102 -0.164 -1.557 1.00 90.88 92 GLU A CA 1
ATOM 784 C C . GLU A 1 92 ? 19.684 -0.765 -1.593 1.00 90.88 92 GLU A C 1
ATOM 786 O O . GLU A 1 92 ? 19.084 -1.021 -0.541 1.00 90.88 92 GLU A O 1
ATOM 791 N N . VAL A 1 93 ? 19.155 -1.059 -2.786 1.00 86.06 93 VAL A N 1
ATOM 792 C CA . VAL A 1 93 ? 17.865 -1.749 -2.967 1.00 86.06 93 VAL A CA 1
ATOM 793 C C . VAL A 1 93 ? 17.933 -3.197 -2.466 1.00 86.06 93 VAL A C 1
ATOM 795 O O . VAL A 1 93 ? 16.959 -3.690 -1.887 1.00 86.06 93 VAL A O 1
ATOM 798 N N . GLY A 1 94 ? 19.072 -3.879 -2.619 1.00 88.25 94 GLY A N 1
ATOM 799 C CA . GLY A 1 94 ? 19.335 -5.192 -2.026 1.00 88.25 94 GLY A CA 1
ATOM 800 C C . GLY A 1 94 ? 19.332 -5.151 -0.493 1.00 88.25 94 GLY A C 1
ATOM 801 O O . GLY A 1 94 ? 18.615 -5.920 0.153 1.00 88.25 94 GLY A O 1
ATOM 802 N N . GLU A 1 95 ? 20.054 -4.194 0.088 1.00 89.44 95 GLU A N 1
ATOM 803 C CA . GLU A 1 95 ? 20.095 -3.879 1.523 1.00 89.44 95 GLU A CA 1
ATOM 804 C C . GLU A 1 95 ? 18.706 -3.554 2.099 1.00 89.44 95 GLU A C 1
ATOM 806 O O . GLU A 1 95 ? 18.358 -3.985 3.204 1.00 89.44 95 GLU A O 1
ATOM 811 N N . PHE A 1 96 ? 17.891 -2.788 1.369 1.00 87.75 96 PHE A N 1
ATOM 812 C CA . PHE A 1 96 ? 16.511 -2.487 1.752 1.00 87.75 96 PHE A CA 1
ATOM 813 C C . PHE A 1 96 ? 15.630 -3.743 1.700 1.00 87.75 96 PHE A C 1
ATOM 815 O O . PHE A 1 96 ? 14.929 -4.044 2.667 1.00 87.75 96 PHE A O 1
ATOM 822 N N . ARG A 1 97 ? 15.713 -4.526 0.615 1.00 85.00 97 ARG A N 1
ATOM 823 C CA . ARG A 1 97 ? 14.955 -5.776 0.436 1.00 85.00 97 ARG A CA 1
ATOM 824 C C . ARG A 1 97 ? 15.282 -6.804 1.523 1.00 85.00 97 ARG A C 1
ATOM 826 O O . ARG A 1 97 ? 14.365 -7.437 2.045 1.00 85.00 97 ARG A O 1
ATOM 833 N N . ARG A 1 98 ? 16.558 -6.927 1.910 1.00 89.62 98 ARG A N 1
ATOM 834 C CA . ARG A 1 98 ? 17.014 -7.768 3.030 1.00 89.62 98 ARG A CA 1
ATOM 835 C C . ARG A 1 98 ? 16.356 -7.341 4.346 1.00 89.62 98 ARG A C 1
ATOM 837 O O . ARG A 1 98 ? 15.685 -8.151 4.982 1.00 89.62 98 ARG A O 1
ATOM 844 N N . ARG A 1 99 ? 16.470 -6.057 4.711 1.00 89.62 99 ARG A N 1
ATOM 845 C CA . ARG A 1 99 ? 15.880 -5.497 5.943 1.00 89.62 99 ARG A CA 1
ATOM 846 C C . ARG A 1 99 ? 14.349 -5.585 5.969 1.00 89.62 99 ARG A C 1
ATOM 848 O O . ARG A 1 99 ? 13.767 -5.779 7.035 1.00 89.62 99 ARG A O 1
ATOM 855 N N . ALA A 1 100 ? 13.687 -5.472 4.817 1.00 80.00 100 ALA A N 1
ATOM 856 C CA . ALA A 1 100 ? 12.250 -5.702 4.695 1.00 80.00 100 ALA A CA 1
ATOM 857 C C . ALA A 1 100 ? 11.891 -7.179 4.943 1.00 80.00 100 ALA A C 1
ATOM 859 O O . ALA A 1 100 ? 11.005 -7.459 5.747 1.00 80.00 100 ALA A O 1
ATOM 860 N N . GLY A 1 101 ? 12.610 -8.123 4.324 1.00 86.38 101 GLY A N 1
ATOM 861 C CA . GLY A 1 101 ? 12.413 -9.563 4.533 1.00 86.38 101 GLY A CA 1
ATOM 862 C C . GLY A 1 101 ? 12.604 -9.998 5.990 1.00 86.38 101 GLY A C 1
ATOM 863 O O . GLY A 1 101 ? 11.773 -10.727 6.527 1.00 86.38 101 GLY A O 1
ATOM 864 N N . GLU A 1 102 ? 13.639 -9.483 6.658 1.00 89.62 102 GLU A N 1
ATOM 865 C CA . GLU A 1 102 ? 13.896 -9.712 8.090 1.00 89.62 102 GLU A CA 1
ATOM 866 C C . GLU A 1 102 ? 12.733 -9.222 8.970 1.00 89.62 102 GLU A C 1
ATOM 868 O O . GLU A 1 102 ? 12.284 -9.942 9.863 1.00 89.62 102 GLU A O 1
ATOM 873 N N . ARG A 1 103 ? 12.181 -8.034 8.681 1.00 87.81 103 ARG A N 1
ATOM 874 C CA . ARG A 1 103 ? 10.989 -7.506 9.371 1.00 87.81 103 ARG A CA 1
ATOM 875 C C . ARG A 1 103 ? 9.741 -8.355 9.116 1.00 87.81 103 ARG A C 1
ATOM 877 O O . ARG A 1 103 ? 8.981 -8.594 10.052 1.00 87.81 103 ARG A O 1
ATOM 884 N N . PHE A 1 104 ? 9.527 -8.821 7.884 1.00 81.12 104 PHE A N 1
ATOM 885 C CA . PHE A 1 104 ? 8.375 -9.662 7.548 1.00 81.12 104 PHE A CA 1
ATOM 886 C C . PHE A 1 104 ? 8.427 -11.032 8.234 1.00 81.12 104 PHE A C 1
ATOM 888 O O . PHE A 1 104 ? 7.404 -11.473 8.757 1.00 81.12 104 PHE A O 1
ATOM 895 N N . GLU A 1 105 ? 9.587 -11.695 8.293 1.00 85.81 105 GLU A N 1
ATOM 896 C CA . GLU A 1 105 ? 9.676 -12.991 8.979 1.00 85.81 105 GLU A CA 1
ATOM 897 C C . GLU A 1 105 ? 9.558 -12.834 10.503 1.00 85.81 105 GLU A C 1
ATOM 899 O O . GLU A 1 105 ? 8.829 -13.607 11.122 1.00 85.81 105 GLU A O 1
ATOM 904 N N . ALA A 1 106 ? 10.140 -11.782 11.095 1.00 86.69 106 ALA A N 1
ATOM 905 C CA . ALA A 1 106 ? 9.948 -11.461 12.514 1.00 86.69 106 ALA A CA 1
ATOM 906 C C . ALA A 1 106 ? 8.466 -11.195 12.858 1.00 86.69 106 ALA A C 1
ATOM 908 O O . ALA A 1 106 ? 7.951 -11.712 13.852 1.00 86.69 106 ALA A O 1
ATOM 909 N N . ALA A 1 107 ? 7.738 -10.465 12.004 1.00 79.75 107 ALA A N 1
ATOM 910 C CA . ALA A 1 107 ? 6.289 -10.295 12.142 1.00 79.75 107 ALA A CA 1
ATOM 911 C C . ALA A 1 107 ? 5.532 -11.631 11.989 1.00 79.75 107 ALA A C 1
ATOM 913 O O . ALA A 1 107 ? 4.579 -11.896 12.723 1.00 79.75 107 ALA A O 1
ATOM 914 N N . ARG A 1 108 ? 5.977 -12.520 11.089 1.00 83.62 108 ARG A N 1
ATOM 915 C CA . ARG A 1 108 ? 5.392 -13.859 10.894 1.00 83.62 108 ARG A CA 1
ATOM 916 C C . ARG A 1 108 ? 5.682 -14.817 12.054 1.00 83.62 108 ARG A C 1
ATOM 918 O O . ARG A 1 108 ? 4.903 -15.738 12.296 1.00 83.62 108 ARG A O 1
ATOM 925 N N . GLU A 1 109 ? 6.786 -14.648 12.774 1.00 86.75 109 GLU A N 1
ATOM 926 C CA . GLU A 1 109 ? 7.062 -15.350 14.036 1.00 86.75 109 GLU A CA 1
ATOM 927 C C . GLU A 1 109 ? 6.218 -14.796 15.189 1.00 86.75 109 GLU A C 1
ATOM 929 O O . GLU A 1 109 ? 5.576 -15.579 15.889 1.00 86.75 109 GLU A O 1
ATOM 934 N N . SER A 1 110 ? 6.108 -13.470 15.316 1.00 87.62 110 SER A N 1
ATOM 935 C CA . SER A 1 110 ? 5.231 -12.815 16.296 1.00 87.62 110 SER A CA 1
ATOM 936 C C . SER A 1 110 ? 3.765 -13.251 16.140 1.00 87.62 110 SER A C 1
ATOM 938 O O . SER A 1 110 ? 3.169 -13.738 17.100 1.00 87.62 110 SER A O 1
ATOM 940 N N . LEU A 1 111 ? 3.217 -13.229 14.920 1.00 81.69 111 LEU A N 1
ATOM 941 C CA . LEU A 1 111 ? 1.860 -13.714 14.628 1.00 81.69 111 LEU A CA 1
ATOM 942 C C . LEU A 1 111 ? 1.677 -15.220 14.892 1.00 81.69 111 LEU A C 1
ATOM 944 O O . LEU A 1 111 ? 0.588 -15.652 15.278 1.00 81.69 111 LEU A O 1
ATOM 948 N N . ARG A 1 112 ? 2.723 -16.043 14.711 1.00 84.94 112 ARG A N 1
ATOM 949 C CA . ARG A 1 112 ? 2.688 -17.470 15.089 1.00 84.94 112 ARG A CA 1
ATOM 950 C C . ARG A 1 112 ? 2.629 -17.644 16.607 1.00 84.94 112 ARG A C 1
ATOM 952 O O . ARG A 1 112 ? 1.855 -18.479 17.074 1.00 84.94 112 ARG A O 1
ATOM 959 N N . PHE A 1 113 ? 3.385 -16.847 17.362 1.00 86.31 113 PHE A N 1
ATOM 960 C CA . PHE A 1 113 ? 3.337 -16.842 18.824 1.00 86.31 113 PHE A CA 1
ATOM 961 C C . PHE A 1 113 ? 1.964 -16.390 19.341 1.00 86.31 113 PHE A C 1
ATOM 963 O O . PHE A 1 113 ? 1.335 -17.118 20.109 1.00 86.31 113 PHE A O 1
ATOM 970 N N . GLU A 1 114 ? 1.445 -15.252 18.867 1.00 80.88 114 GLU A N 1
ATOM 971 C CA . GLU A 1 114 ? 0.129 -14.747 19.278 1.00 80.88 114 GLU A CA 1
ATOM 972 C C . GLU A 1 114 ? -0.987 -15.758 19.005 1.00 80.88 114 GLU A C 1
ATOM 974 O O . GLU A 1 114 ? -1.779 -16.041 19.908 1.00 80.88 114 GLU A O 1
ATOM 979 N N . ARG A 1 115 ? -1.003 -16.367 17.809 1.00 82.50 115 ARG A N 1
ATOM 980 C CA . ARG A 1 115 ? -1.958 -17.423 17.438 1.00 82.50 115 ARG A CA 1
ATOM 981 C C . ARG A 1 115 ? -1.868 -18.647 18.355 1.00 82.50 115 ARG A C 1
ATOM 983 O O . ARG A 1 115 ? -2.904 -19.229 18.665 1.00 82.50 115 ARG A O 1
ATOM 990 N N . GLY A 1 116 ? -0.671 -19.003 18.827 1.00 82.56 116 GLY A N 1
ATOM 991 C CA . GLY A 1 116 ? -0.484 -20.013 19.872 1.00 82.56 116 GLY A CA 1
ATOM 992 C C . GLY A 1 116 ? -1.170 -19.614 21.182 1.00 82.56 116 GLY A C 1
ATOM 993 O O . GLY A 1 116 ? -2.014 -20.353 21.685 1.00 82.56 116 GLY A O 1
ATOM 994 N N . THR A 1 117 ? -0.910 -18.399 21.683 1.00 84.94 117 THR A N 1
ATOM 995 C CA . THR A 1 117 ? -1.572 -17.909 22.911 1.00 84.94 117 THR A CA 1
ATOM 996 C C . THR A 1 117 ? -3.085 -17.736 22.762 1.00 84.94 117 THR A C 1
ATOM 998 O O . THR A 1 117 ? -3.789 -17.693 23.770 1.00 84.94 117 THR A O 1
ATOM 1001 N N . LEU A 1 118 ? -3.595 -17.577 21.536 1.00 80.50 118 LEU A N 1
ATOM 1002 C CA . LEU A 1 118 ? -5.028 -17.510 21.260 1.00 80.50 118 LEU A CA 1
ATOM 1003 C C . LEU A 1 118 ? -5.662 -18.900 21.381 1.00 80.50 118 LEU A C 1
ATOM 1005 O O . LEU A 1 118 ? -6.649 -19.036 22.096 1.00 80.50 118 LEU A O 1
ATOM 1009 N N . ALA A 1 119 ? -5.042 -19.927 20.791 1.00 83.00 119 ALA A N 1
ATOM 1010 C CA . ALA A 1 119 ? -5.489 -21.315 20.913 1.00 83.00 119 ALA A CA 1
ATOM 1011 C C . ALA A 1 119 ? -5.474 -21.807 22.377 1.00 83.00 119 ALA A C 1
ATOM 1013 O O . ALA A 1 119 ? -6.440 -22.413 22.829 1.00 83.00 119 ALA A O 1
ATOM 1014 N N . GLU A 1 120 ? -4.446 -21.459 23.164 1.00 84.56 120 GLU A N 1
ATOM 1015 C CA . GLU A 1 120 ? -4.420 -21.754 24.611 1.00 84.56 120 GLU A CA 1
ATOM 1016 C C . GLU A 1 120 ? -5.562 -21.076 25.393 1.00 84.56 120 GLU A C 1
ATOM 1018 O O . GLU A 1 120 ? -6.003 -21.582 26.428 1.00 84.56 120 GLU A O 1
ATOM 1023 N N . LYS A 1 121 ? -6.033 -19.903 24.946 1.00 80.88 121 LYS A N 1
ATOM 1024 C CA . LYS A 1 121 ? -7.183 -19.210 25.554 1.00 80.88 121 LYS A CA 1
ATOM 1025 C C . LYS A 1 121 ? -8.502 -19.839 25.108 1.00 80.88 121 LYS A C 1
ATOM 1027 O O . LYS A 1 121 ? -9.410 -19.941 25.926 1.00 80.88 121 LYS A O 1
ATOM 1032 N N . GLU A 1 122 ? -8.589 -20.273 23.855 1.00 81.31 122 GLU A N 1
ATOM 1033 C CA . GLU A 1 122 ? -9.742 -20.959 23.266 1.00 81.31 122 GLU A CA 1
ATOM 1034 C C . GLU A 1 122 ? -9.991 -22.309 23.965 1.00 81.31 122 GLU A C 1
ATOM 1036 O O . GLU A 1 122 ? -11.071 -22.520 24.513 1.00 81.31 122 GLU A O 1
ATOM 1041 N N . GLU A 1 123 ? -8.956 -23.142 24.126 1.00 86.12 123 GLU A N 1
ATOM 1042 C CA . GLU A 1 123 ? -9.026 -24.405 24.884 1.00 86.12 123 GLU A CA 1
ATOM 1043 C C . GLU A 1 123 ? -9.450 -24.183 26.351 1.00 86.12 123 GLU A C 1
ATOM 1045 O O . GLU A 1 123 ? -10.293 -24.905 26.890 1.00 86.12 123 GLU A O 1
ATOM 1050 N N . ARG A 1 124 ? -8.932 -23.132 27.008 1.00 84.69 124 ARG A N 1
ATOM 1051 C CA . ARG A 1 124 ? -9.359 -22.755 28.370 1.00 84.69 124 ARG A CA 1
ATOM 1052 C C . ARG A 1 124 ? -10.820 -22.312 28.436 1.00 84.69 124 ARG A C 1
ATOM 1054 O O . ARG A 1 124 ? -11.465 -22.553 29.456 1.00 84.69 124 ARG A O 1
ATOM 1061 N N . VAL A 1 125 ? -11.337 -21.658 27.395 1.00 83.06 125 VAL A N 1
ATOM 1062 C CA . VAL A 1 125 ? -12.753 -21.273 27.303 1.00 83.06 125 VAL A CA 1
ATOM 1063 C C . VAL A 1 125 ? -13.627 -22.510 27.100 1.00 83.06 125 VAL A C 1
ATOM 1065 O O . VAL A 1 125 ? -14.617 -22.643 27.814 1.00 83.06 125 VAL A O 1
ATOM 1068 N N . ASP A 1 126 ? -13.236 -23.460 26.249 1.00 85.12 126 ASP A N 1
ATOM 1069 C CA . ASP A 1 126 ? -13.969 -24.721 26.060 1.00 85.12 126 ASP A CA 1
ATOM 1070 C C . ASP A 1 126 ? -14.034 -25.568 27.340 1.00 85.12 126 ASP A C 1
ATOM 1072 O O . ASP A 1 126 ? -15.103 -26.069 27.705 1.00 85.12 126 ASP A O 1
ATOM 1076 N N . VAL A 1 127 ? -12.929 -25.675 28.088 1.00 88.94 127 VAL A N 1
ATOM 1077 C CA . VAL A 1 127 ? -12.921 -26.316 29.418 1.00 88.94 127 VAL A CA 1
ATOM 1078 C C . VAL A 1 127 ? -13.898 -25.617 30.372 1.00 88.94 127 VAL A C 1
ATOM 1080 O O . VAL A 1 127 ? -14.648 -26.282 31.089 1.00 88.94 127 VAL A O 1
ATOM 1083 N N . MET A 1 128 ? -13.947 -24.282 30.354 1.00 81.81 128 MET A N 1
ATOM 1084 C CA . MET A 1 128 ? -14.844 -23.495 31.207 1.00 81.81 128 MET A CA 1
ATOM 1085 C C . MET A 1 128 ? -16.320 -23.648 30.802 1.00 81.81 128 MET A C 1
ATOM 1087 O O . MET A 1 128 ? -17.180 -23.796 31.667 1.00 81.81 128 MET A O 1
ATOM 1091 N N . ILE A 1 129 ? -16.613 -23.688 29.499 1.00 85.06 129 ILE A N 1
ATOM 1092 C CA . ILE A 1 129 ? -17.946 -23.955 28.942 1.00 85.06 129 ILE A CA 1
ATOM 1093 C C . ILE A 1 129 ? -18.428 -25.352 29.347 1.00 85.06 129 ILE A C 1
ATOM 1095 O O . ILE A 1 129 ? -19.585 -25.519 29.731 1.00 85.06 129 ILE A O 1
ATOM 1099 N N . ASN A 1 130 ? -17.561 -26.364 29.293 1.00 86.69 130 ASN A N 1
ATOM 1100 C CA . ASN A 1 130 ? -17.939 -27.727 29.661 1.00 86.69 130 ASN A CA 1
ATOM 1101 C C . ASN A 1 130 ? -18.153 -27.877 31.179 1.00 86.69 130 ASN A C 1
ATOM 1103 O O . ASN A 1 130 ? -19.147 -28.479 31.582 1.00 86.69 130 ASN A O 1
ATOM 1107 N N . ALA A 1 131 ? -17.335 -27.229 32.014 1.00 85.25 131 ALA A N 1
ATOM 1108 C CA . ALA A 1 131 ? -17.575 -27.156 33.459 1.00 85.25 131 ALA A CA 1
ATOM 1109 C C . ALA A 1 131 ? -18.890 -26.425 33.812 1.00 85.25 131 ALA A C 1
ATOM 1111 O O . ALA A 1 131 ? -19.581 -26.808 34.758 1.00 85.25 131 ALA A O 1
ATOM 1112 N N . LEU A 1 132 ? -19.281 -25.398 33.044 1.00 78.56 132 LEU A N 1
ATOM 1113 C CA . LEU A 1 132 ? -20.580 -24.735 33.206 1.00 78.56 132 LEU A CA 1
ATOM 1114 C C . LEU A 1 132 ? -21.752 -25.658 32.834 1.00 78.56 132 LEU A C 1
ATOM 1116 O O . LEU A 1 132 ? -22.725 -25.702 33.584 1.00 78.56 132 LEU A O 1
ATOM 1120 N N . LYS A 1 133 ? -21.643 -26.452 31.758 1.00 83.12 133 LYS A N 1
ATOM 1121 C CA . LYS A 1 133 ? -22.657 -27.462 31.383 1.00 83.12 133 LYS A CA 1
ATOM 1122 C C . LYS A 1 133 ? -22.824 -28.550 32.451 1.00 83.12 133 LYS A C 1
ATOM 1124 O O . LYS A 1 133 ? -23.948 -28.960 32.728 1.00 83.12 133 LYS A O 1
ATOM 1129 N N . GLU A 1 134 ? -21.740 -29.000 33.089 1.00 85.31 134 GLU A N 1
ATOM 1130 C CA . GLU A 1 134 ? -21.839 -29.930 34.227 1.00 85.31 134 GLU A CA 1
ATOM 1131 C C . GLU A 1 134 ? -22.594 -29.300 35.408 1.00 85.31 134 GLU A C 1
ATOM 1133 O O . GLU A 1 134 ? -23.482 -29.931 35.983 1.00 85.31 134 GLU A O 1
ATOM 1138 N N . LYS A 1 135 ? -22.311 -28.031 35.735 1.00 82.25 135 LYS A N 1
ATOM 1139 C CA . LYS A 1 135 ? -23.008 -27.310 36.815 1.00 82.25 135 LYS A CA 1
ATOM 1140 C C . LYS A 1 135 ? -24.468 -26.995 36.497 1.00 82.25 135 LYS A C 1
ATOM 1142 O O . LYS A 1 135 ? -25.301 -27.027 37.401 1.00 82.25 135 LYS A O 1
ATOM 1147 N N . GLU A 1 136 ? -24.801 -26.768 35.233 1.00 79.94 136 GLU A N 1
ATOM 1148 C CA . GLU A 1 136 ? -26.184 -26.705 34.756 1.00 79.94 136 GLU A CA 1
ATOM 1149 C C . GLU A 1 136 ? -26.895 -28.062 34.929 1.00 79.94 136 GLU A C 1
ATOM 1151 O O . GLU A 1 136 ? -28.020 -28.115 35.430 1.00 79.94 136 GLU A O 1
ATOM 1156 N N . GLY A 1 137 ? -26.221 -29.172 34.609 1.00 81.00 137 GLY A N 1
ATOM 1157 C CA . GLY A 1 137 ? -26.717 -30.531 34.846 1.00 81.00 137 GLY A CA 1
ATOM 1158 C C . GLY A 1 137 ? -26.992 -30.832 36.326 1.00 81.00 137 GLY A C 1
ATOM 1159 O O . GLY A 1 137 ? -28.078 -31.303 36.668 1.00 81.00 137 GLY A O 1
ATOM 1160 N N . GLU A 1 138 ? -26.051 -30.500 37.217 1.00 84.00 138 GLU A N 1
ATOM 1161 C CA . GLU A 1 138 ? -26.225 -30.601 38.677 1.00 84.00 138 GLU A CA 1
ATOM 1162 C C . GLU A 1 138 ? -27.420 -29.774 39.175 1.00 84.00 138 GLU A C 1
ATOM 1164 O O . GLU A 1 138 ? -28.227 -30.254 39.977 1.00 84.00 138 GLU A O 1
ATOM 1169 N N . PHE A 1 139 ? -27.562 -28.537 38.691 1.00 73.62 139 PHE A N 1
ATOM 1170 C CA . PHE A 1 139 ? -28.646 -27.642 39.093 1.00 73.62 139 PHE A CA 1
ATOM 1171 C C . PHE A 1 139 ? -30.019 -28.136 38.612 1.00 73.62 139 PHE A C 1
ATOM 1173 O O . PHE A 1 139 ? -30.987 -28.111 39.375 1.00 73.62 139 PHE A O 1
ATOM 1180 N N . ASN A 1 140 ? -30.102 -28.661 37.388 1.00 79.50 140 ASN A N 1
ATOM 1181 C CA . ASN A 1 140 ? -31.323 -29.255 36.847 1.00 79.50 140 ASN A CA 1
ATOM 1182 C C . ASN A 1 140 ? -31.732 -30.537 37.597 1.00 79.50 140 ASN A C 1
ATOM 1184 O O . ASN A 1 140 ? -32.914 -30.712 37.902 1.00 79.50 140 ASN A O 1
ATOM 1188 N N . LEU A 1 141 ? -30.773 -31.389 37.983 1.00 82.06 141 LEU A N 1
ATOM 1189 C CA . LEU A 1 141 ? -31.024 -32.541 38.862 1.00 82.06 141 LEU A CA 1
ATOM 1190 C C . LEU A 1 141 ? -31.560 -32.107 40.235 1.00 82.06 141 LEU A C 1
ATOM 1192 O O . LEU A 1 141 ? -32.558 -32.654 40.709 1.00 82.06 141 LEU A O 1
ATOM 1196 N N . PHE A 1 142 ? -30.955 -31.084 40.848 1.00 81.94 142 PHE A N 1
ATOM 1197 C CA . PHE A 1 142 ? -31.425 -30.515 42.114 1.00 81.94 142 PHE A CA 1
ATOM 1198 C C . PHE A 1 142 ? -32.855 -29.962 42.007 1.00 81.94 142 PHE A C 1
ATOM 1200 O O . PHE A 1 142 ? -33.689 -30.245 42.870 1.00 81.94 142 PHE A O 1
ATOM 1207 N N . LEU A 1 143 ? -33.181 -29.219 40.941 1.00 72.75 143 LEU A N 1
ATOM 1208 C CA . LEU A 1 143 ? -34.543 -28.732 40.694 1.00 72.75 143 LEU A CA 1
ATOM 1209 C C . LEU A 1 143 ? -35.541 -29.888 40.542 1.00 72.75 143 LEU A C 1
ATOM 1211 O O . LEU A 1 143 ? -36.605 -29.864 41.165 1.00 72.75 143 LEU A O 1
ATOM 1215 N N . GLN A 1 144 ? -35.193 -30.922 39.772 1.00 78.25 144 GLN A N 1
ATOM 1216 C CA . GLN A 1 144 ? -36.039 -32.099 39.572 1.00 78.25 144 GLN A CA 1
ATOM 1217 C C . GLN A 1 144 ? -36.301 -32.846 40.893 1.00 78.25 144 GLN A C 1
ATOM 1219 O O . GLN A 1 144 ? -37.440 -33.228 41.175 1.00 78.25 144 GLN A O 1
ATOM 1224 N N . GLU A 1 145 ? -35.279 -33.002 41.739 1.00 79.12 145 GLU A N 1
ATOM 1225 C CA . GLU A 1 145 ? -35.411 -33.611 43.065 1.00 79.12 145 GLU A CA 1
ATOM 1226 C C . GLU A 1 145 ? -36.291 -32.763 44.001 1.00 79.12 145 GLU A C 1
ATOM 1228 O O . GLU A 1 145 ? -37.175 -33.302 44.676 1.00 79.12 145 GLU A O 1
ATOM 1233 N N . LYS A 1 146 ? -36.134 -31.429 44.001 1.00 80.62 146 LYS A N 1
ATOM 1234 C CA . LYS A 1 146 ? -37.006 -30.527 44.773 1.00 80.62 146 LYS A CA 1
ATOM 1235 C C . LYS A 1 146 ? -38.459 -30.588 44.311 1.00 80.62 146 LYS A C 1
ATOM 1237 O O . LYS A 1 146 ? -39.337 -30.700 45.165 1.00 80.62 146 LYS A O 1
ATOM 1242 N N . MET A 1 147 ? -38.727 -30.592 43.004 1.00 74.31 147 MET A N 1
ATOM 1243 C CA . MET A 1 147 ? -40.092 -30.748 42.482 1.00 74.31 147 MET A CA 1
ATOM 1244 C C . MET A 1 147 ? -40.708 -32.090 42.898 1.00 74.31 147 MET A C 1
ATOM 1246 O O . MET A 1 147 ? -41.848 -32.129 43.360 1.00 74.31 147 MET A O 1
ATOM 1250 N N . ARG A 1 148 ? -39.938 -33.186 42.838 1.00 77.50 148 ARG A N 1
ATOM 1251 C CA . ARG A 1 148 ? -40.383 -34.512 43.299 1.00 77.50 148 ARG A CA 1
ATOM 1252 C C . ARG A 1 148 ? -40.697 -34.531 44.800 1.00 77.50 148 ARG A C 1
ATOM 1254 O O . ARG A 1 148 ? -41.691 -35.126 45.212 1.00 77.50 148 ARG A O 1
ATOM 1261 N N . GLY A 1 149 ? -39.886 -33.847 45.609 1.00 75.00 149 GLY A N 1
ATOM 1262 C CA . GLY A 1 149 ? -40.109 -33.682 47.047 1.00 75.00 149 GLY A CA 1
ATOM 1263 C C . GLY A 1 149 ? -41.325 -32.813 47.397 1.00 75.00 149 GLY A C 1
ATOM 1264 O O . GLY A 1 149 ? -41.965 -33.056 48.418 1.00 75.00 149 GLY A O 1
ATOM 1265 N N . ILE A 1 150 ? -41.674 -31.833 46.558 1.00 71.50 150 ILE A N 1
ATOM 1266 C CA . ILE A 1 150 ? -42.904 -31.036 46.699 1.00 71.50 150 ILE A CA 1
ATOM 1267 C C . ILE A 1 150 ? -44.129 -31.889 46.346 1.00 71.50 150 ILE A C 1
ATOM 1269 O O . ILE A 1 150 ? -45.053 -31.967 47.153 1.00 71.50 150 ILE A O 1
ATOM 1273 N N . ALA A 1 151 ? -44.103 -32.609 45.219 1.00 68.75 151 ALA A N 1
ATOM 1274 C CA . ALA A 1 151 ? -45.196 -33.497 44.812 1.00 68.75 151 ALA A CA 1
ATOM 1275 C C . ALA A 1 151 ? -45.516 -34.566 45.878 1.00 68.75 151 ALA A C 1
ATOM 1277 O O . ALA A 1 151 ? -46.676 -34.751 46.239 1.00 68.75 151 ALA A O 1
ATOM 1278 N N . LEU A 1 152 ? -44.488 -35.197 46.464 1.00 72.56 152 LEU A N 1
ATOM 1279 C CA . LEU A 1 152 ? -44.645 -36.152 47.572 1.00 72.56 152 LEU A CA 1
ATOM 1280 C C . LEU A 1 152 ? -45.237 -35.525 48.845 1.00 72.56 152 LEU A C 1
ATOM 1282 O O . LEU A 1 152 ? -45.987 -36.184 49.563 1.00 72.56 152 LEU A O 1
ATOM 1286 N N . LYS A 1 153 ? -44.916 -34.260 49.147 1.00 75.81 153 LYS A N 1
ATOM 1287 C CA . LYS A 1 153 ? -45.539 -33.538 50.269 1.00 75.81 153 LYS A CA 1
ATOM 1288 C C . LYS A 1 153 ? -47.005 -33.227 49.990 1.00 75.81 153 LYS A C 1
ATOM 1290 O O . LYS A 1 153 ? -47.813 -33.352 50.904 1.00 75.81 153 LYS A O 1
ATOM 1295 N N . GLN A 1 154 ? -47.342 -32.859 48.757 1.00 67.31 154 GLN A N 1
ATOM 1296 C CA . GLN A 1 154 ? -48.711 -32.540 48.362 1.00 67.31 154 GLN A CA 1
ATOM 1297 C C . GLN A 1 154 ? -49.608 -33.786 48.382 1.00 67.31 154 GLN A C 1
ATOM 1299 O O . GLN A 1 154 ? -50.634 -33.766 49.049 1.00 67.31 154 GLN A O 1
ATOM 1304 N N . GLU A 1 155 ? -49.154 -34.918 47.832 1.00 70.75 155 GLU A N 1
ATOM 1305 C CA . GLU A 1 155 ? -49.872 -36.203 47.919 1.00 70.75 155 GLU A CA 1
ATOM 1306 C C . GLU A 1 155 ? -50.128 -36.642 49.381 1.00 70.75 155 GLU A C 1
ATOM 1308 O O . GLU A 1 155 ? -51.161 -37.230 49.708 1.00 70.75 155 GLU A O 1
ATOM 1313 N N . ASN A 1 156 ? -49.188 -36.346 50.285 1.00 70.81 156 ASN A N 1
ATOM 1314 C CA . ASN A 1 156 ? -49.303 -36.658 51.711 1.00 70.81 156 ASN A CA 1
ATOM 1315 C C . ASN A 1 156 ? -50.236 -35.679 52.459 1.00 70.81 156 ASN A C 1
ATOM 1317 O O . ASN A 1 156 ? -50.922 -36.076 53.400 1.00 70.81 156 ASN A O 1
ATOM 1321 N N . LEU A 1 157 ? -50.314 -34.415 52.024 1.00 66.56 157 LEU A N 1
ATOM 1322 C CA . LEU A 1 157 ? -51.322 -33.461 52.496 1.00 66.56 157 LEU A CA 1
ATOM 1323 C C . LEU A 1 157 ? -52.724 -33.862 52.019 1.00 66.56 157 LEU A C 1
ATOM 1325 O O . LEU A 1 157 ? -53.631 -33.924 52.843 1.00 66.56 157 LEU A O 1
ATOM 1329 N N . ASP A 1 158 ? -52.892 -34.233 50.748 1.00 63.97 158 ASP A N 1
ATOM 1330 C CA . ASP A 1 158 ? -54.175 -34.680 50.182 1.00 63.97 158 ASP A CA 1
ATOM 1331 C C . ASP A 1 158 ? -54.719 -35.939 50.887 1.00 63.97 158 ASP A C 1
ATOM 1333 O O . ASP A 1 158 ? -55.930 -36.091 51.072 1.00 63.97 158 ASP A O 1
ATOM 1337 N N . LYS A 1 159 ? -53.826 -36.835 51.334 1.00 70.75 159 LYS A N 1
ATOM 1338 C CA . LYS A 1 159 ? -54.171 -37.983 52.190 1.00 70.75 159 LYS A CA 1
ATOM 1339 C C . LYS A 1 159 ? -54.660 -37.541 53.570 1.00 70.75 159 LYS A C 1
ATOM 1341 O O . LYS A 1 159 ? -55.767 -37.912 53.955 1.00 70.75 159 LYS A O 1
ATOM 1346 N N . LYS A 1 160 ? -53.909 -36.685 54.270 1.00 65.00 160 LYS A N 1
ATOM 1347 C CA . LYS A 1 160 ? -54.325 -36.144 55.578 1.00 65.00 160 LYS A CA 1
ATOM 1348 C C . LYS A 1 160 ? -55.630 -35.352 55.517 1.00 65.00 160 LYS A C 1
ATOM 1350 O O . LYS A 1 160 ? -56.422 -35.408 56.451 1.00 65.00 160 LYS A O 1
ATOM 1355 N N . LEU A 1 161 ? -55.878 -34.632 54.425 1.00 56.94 161 LEU A N 1
ATOM 1356 C CA . LEU A 1 161 ? -57.092 -33.833 54.246 1.00 56.94 161 LEU A CA 1
ATOM 1357 C C . LEU A 1 161 ? -58.333 -34.733 54.071 1.00 56.94 161 LEU A C 1
ATOM 1359 O O . LEU A 1 161 ? -59.406 -34.401 54.573 1.00 56.94 161 LEU A O 1
ATOM 1363 N N . LYS A 1 162 ? -58.176 -35.928 53.479 1.00 58.34 162 LYS A N 1
ATOM 1364 C CA . LYS A 1 162 ? -59.205 -36.985 53.517 1.00 58.34 162 LYS A CA 1
ATOM 1365 C C . LYS A 1 162 ? -59.397 -37.575 54.915 1.00 58.34 162 LYS A C 1
ATOM 1367 O O . LYS A 1 162 ? -60.537 -37.688 55.351 1.00 58.34 162 LYS A O 1
ATOM 1372 N N . GLU A 1 163 ? -58.316 -37.897 55.627 1.00 57.53 163 GLU A N 1
ATOM 1373 C CA . GLU A 1 163 ? -58.383 -38.435 56.999 1.00 57.53 163 GLU A CA 1
ATOM 1374 C C . GLU A 1 163 ? -59.116 -37.470 57.953 1.00 57.53 163 GLU A C 1
ATOM 1376 O O . GLU A 1 163 ? -60.003 -37.889 58.698 1.00 57.53 163 GLU A O 1
ATOM 1381 N N . PHE A 1 164 ? -58.834 -36.164 57.873 1.00 51.00 164 PHE A N 1
ATOM 1382 C CA . PHE A 1 164 ? -59.573 -35.133 58.612 1.00 51.00 164 PHE A CA 1
ATOM 1383 C C . PHE A 1 164 ? -61.047 -35.032 58.188 1.00 51.00 164 PHE A C 1
ATOM 1385 O O . PHE A 1 164 ? -61.916 -34.862 59.043 1.00 51.00 164 PHE A O 1
ATOM 1392 N N . GLY A 1 165 ? -61.354 -35.181 56.894 1.00 55.00 165 GLY A N 1
ATOM 1393 C CA . GLY A 1 165 ? -62.731 -35.207 56.387 1.00 55.00 165 GLY A CA 1
ATOM 1394 C C . GLY A 1 165 ? -63.563 -36.393 56.896 1.00 55.00 165 GLY A C 1
ATOM 1395 O O . GLY A 1 165 ? -64.778 -36.267 57.062 1.00 55.00 165 GLY A O 1
ATOM 1396 N N . GLU A 1 166 ? -62.927 -37.529 57.189 1.00 52.66 166 GLU A N 1
ATOM 1397 C CA . GLU A 1 166 ? -63.579 -38.690 57.809 1.00 52.66 166 GLU A CA 1
ATOM 1398 C C . GLU A 1 166 ? -63.697 -38.542 59.337 1.00 52.66 166 GLU A C 1
ATOM 1400 O O . GLU A 1 166 ? -64.741 -38.872 59.900 1.00 52.66 166 GLU A O 1
ATOM 1405 N N . GLN A 1 167 ? -62.696 -37.958 60.009 1.00 46.66 167 GLN A N 1
ATOM 1406 C CA . GLN A 1 167 ? -62.762 -37.669 61.450 1.00 46.66 167 GLN A CA 1
ATOM 1407 C C . GLN A 1 167 ? -63.824 -36.613 61.795 1.00 46.66 167 GLN A C 1
ATOM 1409 O O . GLN A 1 167 ? -64.604 -36.812 62.727 1.00 46.66 167 GLN A O 1
ATOM 1414 N N . ALA A 1 168 ? -63.932 -35.535 61.009 1.00 44.97 168 ALA A N 1
ATOM 1415 C CA . ALA A 1 168 ? -64.967 -34.512 61.185 1.00 44.97 168 ALA A CA 1
ATOM 1416 C C . ALA A 1 168 ? -66.391 -35.095 61.078 1.00 44.97 168 ALA A C 1
ATOM 1418 O O . ALA A 1 168 ? -67.303 -34.656 61.775 1.00 44.97 168 ALA A O 1
ATOM 1419 N N . ARG A 1 169 ? -66.572 -36.143 60.262 1.00 43.00 169 ARG A N 1
ATOM 1420 C CA . ARG A 1 169 ? -67.848 -36.855 60.091 1.00 43.00 169 ARG A CA 1
ATOM 1421 C C . ARG A 1 169 ? -68.242 -37.773 61.251 1.00 43.00 169 ARG A C 1
ATOM 1423 O O . ARG A 1 169 ? -69.384 -38.219 61.280 1.00 43.00 169 ARG A O 1
ATOM 1430 N N . LEU A 1 170 ? -67.334 -38.048 62.187 1.00 42.34 170 LEU A N 1
ATOM 1431 C CA . LEU A 1 170 ? -67.579 -38.878 63.375 1.00 42.34 170 LEU A CA 1
ATOM 1432 C C . LEU A 1 170 ? -67.671 -38.064 64.680 1.00 42.34 170 LEU A C 1
ATOM 1434 O O . LEU A 1 170 ? -67.985 -38.628 65.727 1.00 42.34 170 LEU A O 1
ATOM 1438 N N . ALA A 1 171 ? -67.422 -36.751 64.630 1.00 39.22 171 ALA A N 1
ATOM 1439 C CA . ALA A 1 171 ? -67.448 -35.869 65.800 1.00 39.22 171 ALA A CA 1
ATOM 1440 C C . ALA A 1 171 ? -68.840 -35.275 66.113 1.00 39.22 171 ALA A C 1
ATOM 1442 O O . ALA A 1 171 ? -69.125 -34.966 67.270 1.00 39.22 171 ALA A O 1
ATOM 1443 N N . ASP A 1 172 ? -69.713 -35.142 65.110 1.00 36.25 172 ASP A N 1
ATOM 1444 C CA . ASP A 1 172 ? -70.987 -34.403 65.217 1.00 36.25 172 ASP A CA 1
ATOM 1445 C C . ASP A 1 172 ? -72.097 -35.164 65.985 1.00 36.25 172 ASP A C 1
ATOM 1447 O O . ASP A 1 172 ? -73.092 -34.582 66.411 1.00 36.25 172 ASP A O 1
ATOM 1451 N N . GLU A 1 173 ? -71.926 -36.469 66.239 1.00 38.84 173 GLU A N 1
ATOM 1452 C CA . GLU A 1 173 ? -72.960 -37.331 66.845 1.00 38.84 173 GLU A CA 1
ATOM 1453 C C . GLU A 1 173 ? -72.695 -37.711 68.321 1.00 38.84 173 GLU A C 1
ATOM 1455 O O . GLU A 1 173 ? -73.160 -38.746 68.805 1.00 38.84 173 GLU A O 1
ATOM 1460 N N . LYS A 1 174 ? -71.952 -36.894 69.095 1.00 39.47 174 LYS A N 1
ATOM 1461 C CA . LYS A 1 174 ? -71.762 -37.181 70.537 1.00 39.47 174 LYS A CA 1
ATOM 1462 C C . LYS A 1 174 ? -71.594 -35.990 71.491 1.00 39.47 174 LYS A C 1
ATOM 1464 O O . LYS A 1 174 ? -70.681 -35.973 72.314 1.00 39.47 174 LYS A O 1
ATOM 1469 N N . SER A 1 175 ? -72.546 -35.053 71.490 1.00 35.19 175 SER A N 1
ATOM 1470 C CA . SER A 1 175 ? -72.677 -34.068 72.582 1.00 35.19 175 SER A CA 1
ATOM 1471 C C . SER A 1 175 ? -74.133 -33.801 72.987 1.00 35.19 175 SER A C 1
ATOM 1473 O O . SER A 1 175 ? -74.837 -32.989 72.389 1.00 35.19 175 SER A O 1
ATOM 1475 N N . ARG A 1 176 ? -74.602 -34.485 74.041 1.00 32.50 176 ARG A N 1
ATOM 1476 C CA . ARG A 1 176 ? -75.844 -34.156 74.762 1.00 32.50 176 ARG A CA 1
ATOM 1477 C C . ARG A 1 176 ? -75.761 -34.664 76.203 1.00 32.50 176 ARG A C 1
ATOM 1479 O O . ARG A 1 176 ? -75.513 -35.848 76.403 1.00 32.50 176 ARG A O 1
ATOM 1486 N N . ASN A 1 177 ? -76.051 -33.775 77.162 1.00 28.53 177 ASN A N 1
ATOM 1487 C CA . ASN A 1 177 ? -76.017 -33.979 78.625 1.00 28.53 177 ASN A CA 1
ATOM 1488 C C . ASN A 1 177 ? -74.594 -34.207 79.196 1.00 28.53 177 ASN A C 1
ATOM 1490 O O . ASN A 1 177 ? -73.765 -34.836 78.554 1.00 28.53 177 ASN A O 1
ATOM 1494 N N . GLN A 1 178 ? -74.225 -33.746 80.397 1.00 32.81 178 GLN A N 1
ATOM 1495 C CA . GLN A 1 178 ? -74.838 -32.816 81.370 1.00 32.81 178 GLN A CA 1
ATOM 1496 C C . GLN A 1 178 ? -73.673 -32.210 82.212 1.00 32.81 178 GLN A C 1
ATOM 1498 O O . GLN A 1 178 ? -72.629 -32.844 82.291 1.00 32.81 178 GLN A O 1
ATOM 1503 N N . GLN A 1 179 ? -73.703 -30.930 82.626 1.00 37.06 179 GLN A N 1
ATOM 1504 C CA . GLN A 1 179 ? -73.959 -30.461 84.013 1.00 37.06 179 GLN A CA 1
ATOM 1505 C C . GLN A 1 179 ? -72.998 -31.012 85.099 1.00 37.06 179 GLN A C 1
ATOM 1507 O O . GLN A 1 179 ? -72.648 -32.182 85.081 1.00 37.06 179 GLN A O 1
ATOM 1512 N N . LEU A 1 180 ? -72.619 -30.262 86.142 1.00 33.03 180 LEU A N 1
ATOM 1513 C CA . LEU A 1 180 ? -73.211 -29.064 86.776 1.00 33.03 180 LEU A CA 1
ATOM 1514 C C . LEU A 1 180 ? -72.116 -28.381 87.638 1.00 33.03 180 LEU A C 1
ATOM 1516 O O . LEU A 1 180 ? -71.400 -29.137 88.259 1.00 33.03 180 LEU A O 1
ATOM 1520 N N . PHE A 1 181 ? -72.030 -27.043 87.842 1.00 29.02 181 PHE A N 1
ATOM 1521 C CA . PHE A 1 181 ? -71.453 -26.366 89.061 1.00 29.02 181 PHE A CA 1
ATOM 1522 C C . PHE A 1 181 ? -70.329 -25.189 88.867 1.00 29.02 181 PHE A C 1
ATOM 1524 O O . PHE A 1 181 ? -69.593 -25.317 87.952 1.00 29.02 181 PHE A O 1
ATOM 1531 N N . LYS A 1 182 ? -70.057 -24.002 89.524 1.00 29.77 182 LYS A N 1
ATOM 1532 C CA . LYS A 1 182 ? -68.806 -23.151 89.250 1.00 29.77 182 LYS A CA 1
ATOM 1533 C C . LYS A 1 182 ? -68.715 -21.622 89.523 1.00 29.77 182 LYS A C 1
ATOM 1535 O O . LYS A 1 182 ? -67.680 -21.015 89.274 1.00 29.77 182 LYS A O 1
ATOM 1540 N N . HIS A 1 183 ? -69.720 -20.973 90.088 1.00 30.59 183 HIS A N 1
ATOM 1541 C CA . HIS A 1 183 ? -69.671 -19.551 90.469 1.00 30.59 183 HIS A CA 1
ATOM 1542 C C . HIS A 1 183 ? -68.678 -19.216 91.623 1.00 30.59 183 HIS A C 1
ATOM 1544 O O . HIS A 1 183 ? -68.979 -19.508 92.777 1.00 30.59 183 HIS A O 1
ATOM 1550 N N . CYS A 1 184 ? -67.531 -18.566 91.348 1.00 33.19 184 CYS A N 1
ATOM 1551 C CA . CYS A 1 184 ? -66.702 -17.888 92.379 1.00 33.19 184 CYS A CA 1
ATOM 1552 C C . CYS A 1 184 ? -65.763 -16.769 91.844 1.00 33.19 184 CYS A C 1
ATOM 1554 O O . CYS A 1 184 ? -64.754 -16.462 92.476 1.00 33.19 184 CYS A O 1
ATOM 1556 N N . PHE A 1 185 ? -66.034 -16.190 90.665 1.00 37.41 185 PHE A N 1
ATOM 1557 C CA . PHE A 1 185 ? -65.088 -15.279 89.982 1.00 37.41 185 PHE A CA 1
ATOM 1558 C C . PHE A 1 185 ? -65.682 -13.955 89.460 1.00 37.41 185 PHE A C 1
ATOM 1560 O O . PHE A 1 185 ? -64.950 -13.170 88.865 1.00 37.41 185 PHE A O 1
ATOM 1567 N N . MET A 1 186 ? -66.971 -13.678 89.704 1.00 34.78 186 MET A N 1
ATOM 1568 C CA . MET A 1 186 ? -67.674 -12.500 89.158 1.00 34.78 186 MET A CA 1
ATOM 1569 C C . MET A 1 186 ? -67.003 -11.164 89.524 1.00 34.78 186 MET A C 1
ATOM 1571 O O . MET A 1 186 ? -66.735 -10.365 88.635 1.00 34.78 186 MET A O 1
ATOM 1575 N N . GLU A 1 187 ? -66.611 -10.964 90.787 1.00 36.38 187 GLU A N 1
ATOM 1576 C CA . GLU A 1 187 ? -65.951 -9.731 91.273 1.00 36.38 187 GLU A CA 1
ATOM 1577 C C . GLU A 1 187 ? -64.503 -9.537 90.762 1.00 36.38 187 GLU A C 1
ATOM 1579 O O . GLU A 1 187 ? -63.774 -8.666 91.231 1.00 36.38 187 GLU A O 1
ATOM 1584 N N . ARG A 1 188 ? -64.043 -10.359 89.807 1.00 39.94 188 ARG A N 1
ATOM 1585 C CA . ARG A 1 188 ? -62.733 -10.215 89.147 1.00 39.94 188 ARG A CA 1
ATOM 1586 C C . ARG A 1 188 ? -62.811 -10.027 87.632 1.00 39.94 188 ARG A C 1
ATOM 1588 O O . ARG A 1 188 ? -61.774 -9.751 87.031 1.00 39.94 188 ARG A O 1
ATOM 1595 N N . ILE A 1 189 ? -63.991 -10.171 87.023 1.00 43.97 189 ILE A N 1
ATOM 1596 C CA . ILE A 1 189 ? -64.172 -10.087 85.563 1.00 43.97 189 ILE A CA 1
ATOM 1597 C C . ILE A 1 189 ? -64.044 -8.635 85.081 1.00 43.97 189 ILE A C 1
ATOM 1599 O O . ILE A 1 189 ? -63.255 -8.367 84.182 1.00 43.97 189 ILE A O 1
ATOM 1603 N N . GLU A 1 190 ? -64.675 -7.687 85.773 1.00 40.69 190 GLU A N 1
ATOM 1604 C CA . GLU A 1 190 ? -64.671 -6.250 85.437 1.00 40.69 190 GLU A CA 1
ATOM 1605 C C . GLU A 1 190 ? -63.251 -5.624 85.432 1.00 40.69 190 GLU A C 1
ATOM 1607 O O . GLU A 1 190 ? -62.948 -4.701 84.676 1.00 40.69 190 GLU A O 1
ATOM 1612 N N . VAL A 1 191 ? -62.317 -6.186 86.214 1.00 43.66 191 VAL A N 1
ATOM 1613 C CA . VAL A 1 191 ? -60.890 -5.788 86.254 1.00 43.66 191 VAL A CA 1
ATOM 1614 C C . VAL A 1 191 ? -60.029 -6.563 85.234 1.00 43.66 191 VAL A C 1
ATOM 1616 O O . VAL A 1 191 ? -58.878 -6.196 84.974 1.00 43.66 191 VAL A O 1
ATOM 1619 N N . ALA A 1 192 ? -60.562 -7.639 84.649 1.00 45.84 192 ALA A N 1
ATOM 1620 C CA . ALA A 1 192 ? -59.907 -8.455 83.628 1.00 45.84 192 ALA A CA 1
ATOM 1621 C C . ALA A 1 192 ? -60.296 -8.035 82.200 1.00 45.84 192 ALA A C 1
ATOM 1623 O O . ALA A 1 192 ? -59.419 -7.979 81.342 1.00 45.84 192 ALA A O 1
ATOM 1624 N N . GLU A 1 193 ? -61.558 -7.673 81.953 1.00 43.22 193 GLU A N 1
ATOM 1625 C CA . GLU A 1 193 ? -62.040 -7.180 80.652 1.00 43.22 193 GLU A CA 1
ATOM 1626 C C . GLU A 1 193 ? -61.256 -5.935 80.210 1.00 43.22 193 GLU A C 1
ATOM 1628 O O . GLU A 1 193 ? -60.660 -5.929 79.136 1.00 43.22 193 GLU A O 1
ATOM 1633 N N . ASN A 1 194 ? -61.087 -4.960 81.110 1.00 47.72 194 ASN A N 1
ATOM 1634 C CA . ASN A 1 194 ? -60.256 -3.767 80.893 1.00 47.72 194 ASN A CA 1
ATOM 1635 C C . ASN A 1 194 ? -58.763 -4.062 80.606 1.00 47.72 194 ASN A C 1
ATOM 1637 O O . ASN A 1 194 ? -58.036 -3.186 80.142 1.00 47.72 194 ASN A O 1
ATOM 1641 N N . LYS A 1 195 ? -58.277 -5.285 80.870 1.00 51.09 195 LYS A N 1
ATOM 1642 C CA . LYS A 1 195 ? -56.906 -5.721 80.542 1.00 51.09 195 LYS A CA 1
ATOM 1643 C C . LYS A 1 195 ? -56.845 -6.564 79.272 1.00 51.09 195 LYS A C 1
ATOM 1645 O O . LYS A 1 195 ? -55.850 -6.482 78.559 1.00 51.09 195 LYS A O 1
ATOM 1650 N N . LEU A 1 196 ? -57.895 -7.324 78.967 1.00 47.62 196 LEU A N 1
ATOM 1651 C CA . LEU A 1 196 ? -58.049 -8.013 77.686 1.00 47.62 196 LEU A CA 1
ATOM 1652 C C . LEU A 1 196 ? -58.255 -7.022 76.537 1.00 47.62 196 LEU A C 1
ATOM 1654 O O . LEU A 1 196 ? -57.638 -7.200 75.494 1.00 47.62 196 LEU A O 1
ATOM 1658 N N . GLU A 1 197 ? -59.006 -5.939 76.746 1.00 51.56 197 GLU A N 1
ATOM 1659 C CA . GLU A 1 197 ? -59.178 -4.872 75.749 1.00 51.56 197 GLU A CA 1
ATOM 1660 C C . GLU A 1 197 ? -57.831 -4.210 75.396 1.00 51.56 197 GLU A C 1
ATOM 1662 O O . GLU A 1 197 ? -57.505 -4.034 74.225 1.00 51.56 197 GLU A O 1
ATOM 1667 N N . HIS A 1 198 ? -56.985 -3.948 76.402 1.00 50.12 198 HIS A N 1
ATOM 1668 C CA . HIS A 1 198 ? -55.626 -3.422 76.217 1.00 50.12 198 HIS A CA 1
ATOM 1669 C C . HIS A 1 198 ? -54.671 -4.415 75.528 1.00 50.12 198 HIS A C 1
ATOM 1671 O O . HIS A 1 198 ? -53.755 -3.997 74.820 1.00 50.12 198 HIS A O 1
ATOM 1677 N N . VAL A 1 199 ? -54.862 -5.725 75.724 1.00 55.28 199 VAL A N 1
ATOM 1678 C CA . VAL A 1 199 ? -54.101 -6.764 75.009 1.00 55.28 199 VAL A CA 1
ATOM 1679 C C . VAL A 1 199 ? -54.598 -6.928 73.573 1.00 55.28 199 VAL A C 1
ATOM 1681 O O . VAL A 1 199 ? -53.763 -7.121 72.695 1.00 55.28 199 VAL A O 1
ATOM 1684 N N . ARG A 1 200 ? -55.908 -6.797 73.313 1.00 56.16 200 ARG A N 1
ATOM 1685 C CA . ARG A 1 200 ? -56.456 -6.837 71.951 1.00 56.16 200 ARG A CA 1
ATOM 1686 C C . ARG A 1 200 ? -55.970 -5.641 71.138 1.00 56.16 200 ARG A C 1
ATOM 1688 O O . ARG A 1 200 ? -55.371 -5.863 70.100 1.00 56.16 200 ARG A O 1
ATOM 1695 N N . LEU A 1 201 ? -56.069 -4.420 71.673 1.00 56.03 201 LEU A N 1
ATOM 1696 C CA . LEU A 1 201 ? -55.497 -3.224 71.038 1.00 56.03 201 LEU A CA 1
ATOM 1697 C C . LEU A 1 201 ? -54.002 -3.411 70.717 1.00 56.03 201 LEU A C 1
ATOM 1699 O O . LEU A 1 201 ? -53.599 -3.217 69.581 1.00 56.03 201 LEU A O 1
ATOM 1703 N N . LYS A 1 202 ? -53.199 -3.938 71.653 1.00 56.34 202 LYS A N 1
ATOM 1704 C CA . LYS A 1 202 ? -51.773 -4.252 71.412 1.00 56.34 202 LYS A CA 1
ATOM 1705 C C . LYS A 1 202 ? -51.495 -5.435 70.474 1.00 56.34 202 LYS A C 1
ATOM 1707 O O . LYS A 1 202 ? -50.333 -5.660 70.126 1.00 56.34 202 LYS A O 1
ATOM 1712 N N . MET A 1 203 ? -52.505 -6.222 70.114 1.00 54.53 203 MET A N 1
ATOM 1713 C CA . MET A 1 203 ? -52.425 -7.203 69.030 1.00 54.53 203 MET A CA 1
ATOM 1714 C C . MET A 1 203 ? -52.827 -6.565 67.704 1.00 54.53 203 MET A C 1
ATOM 1716 O O . MET A 1 203 ? -52.114 -6.760 66.727 1.00 54.53 203 MET A O 1
ATOM 1720 N N . ASP A 1 204 ? -53.900 -5.776 67.691 1.00 57.84 204 ASP A N 1
ATOM 1721 C CA . ASP A 1 204 ? -54.395 -5.044 66.526 1.00 57.84 204 ASP A CA 1
ATOM 1722 C C . ASP A 1 204 ? -53.304 -4.068 66.015 1.00 57.84 204 ASP A C 1
ATOM 1724 O O . ASP A 1 204 ? -52.882 -4.187 64.864 1.00 57.84 204 ASP A O 1
ATOM 1728 N N . ASP A 1 205 ? -52.706 -3.257 66.906 1.00 58.34 205 ASP A N 1
ATOM 1729 C CA . ASP A 1 205 ? -51.526 -2.401 66.650 1.00 58.34 205 ASP A CA 1
ATOM 1730 C C . ASP A 1 205 ? -50.370 -3.180 65.986 1.00 58.34 205 ASP A C 1
ATOM 1732 O O . ASP A 1 205 ? -49.647 -2.666 65.132 1.00 58.34 205 ASP A O 1
ATOM 1736 N N . LYS A 1 206 ? -50.160 -4.439 66.396 1.00 62.12 206 LYS A N 1
ATOM 1737 C CA . LYS A 1 206 ? -49.064 -5.287 65.903 1.00 62.12 206 LYS A CA 1
ATOM 1738 C C . LYS A 1 206 ? -49.377 -6.007 64.604 1.00 62.12 206 LYS A C 1
ATOM 1740 O O . LYS A 1 206 ? -48.445 -6.317 63.863 1.00 62.12 206 LYS A O 1
ATOM 1745 N N . PHE A 1 207 ? -50.645 -6.275 64.316 1.00 54.19 207 PHE A N 1
ATOM 1746 C CA . PHE A 1 207 ? -51.044 -6.739 62.995 1.00 54.19 207 PHE A CA 1
ATOM 1747 C C . PHE A 1 207 ? -50.936 -5.600 61.976 1.00 54.19 207 PHE A C 1
ATOM 1749 O O . PHE A 1 207 ? -50.386 -5.845 60.905 1.00 54.19 207 PHE A O 1
ATOM 1756 N N . GLU A 1 208 ? -51.293 -4.360 62.336 1.00 62.66 208 GLU A N 1
ATOM 1757 C CA . GLU A 1 208 ? -50.983 -3.189 61.501 1.00 62.66 208 GLU A CA 1
ATOM 1758 C C . GLU A 1 208 ? -49.461 -2.973 61.349 1.00 62.66 208 GLU A C 1
ATOM 1760 O O . GLU A 1 208 ? -49.005 -2.740 60.230 1.00 62.66 208 GLU A O 1
ATOM 1765 N N . GLU A 1 209 ? -48.645 -3.136 62.406 1.00 60.81 209 GLU A N 1
ATOM 1766 C CA . GLU A 1 209 ? -47.168 -3.077 62.304 1.00 60.81 209 GLU A CA 1
ATOM 1767 C C . GLU A 1 209 ? -46.630 -4.101 61.286 1.00 60.81 209 GLU A C 1
ATOM 1769 O O . GLU A 1 209 ? -45.806 -3.769 60.431 1.00 60.81 209 GLU A O 1
ATOM 1774 N N . ILE A 1 210 ? -47.102 -5.351 61.355 1.00 61.62 210 ILE A N 1
ATOM 1775 C CA . ILE A 1 210 ? -46.676 -6.429 60.454 1.00 61.62 210 ILE A CA 1
ATOM 1776 C C . ILE A 1 210 ? -47.153 -6.168 59.017 1.00 61.62 210 ILE A C 1
ATOM 1778 O O . ILE A 1 210 ? -46.348 -6.282 58.093 1.00 61.62 210 ILE A O 1
ATOM 1782 N N . GLU A 1 211 ? -48.411 -5.772 58.812 1.00 57.25 211 GLU A N 1
ATOM 1783 C CA . GLU A 1 211 ? -48.961 -5.493 57.478 1.00 57.25 211 GLU A CA 1
ATOM 1784 C C . GLU A 1 211 ? -48.288 -4.274 56.820 1.00 57.25 211 GLU A C 1
ATOM 1786 O O . GLU A 1 211 ? -47.964 -4.310 55.630 1.00 57.25 211 GLU A O 1
ATOM 1791 N N . CYS A 1 212 ? -47.967 -3.230 57.594 1.00 58.31 212 CYS A N 1
ATOM 1792 C CA . CYS A 1 212 ? -47.169 -2.096 57.121 1.00 58.31 212 CYS A CA 1
ATOM 1793 C C . CYS A 1 212 ? -45.748 -2.517 56.719 1.00 58.31 212 CYS A C 1
ATOM 1795 O O . CYS A 1 212 ? -45.238 -2.067 55.690 1.00 58.31 212 CYS A O 1
ATOM 1797 N N . ARG A 1 213 ? -45.101 -3.389 57.502 1.00 60.50 213 ARG A N 1
ATOM 1798 C CA . ARG A 1 213 ? -43.733 -3.858 57.228 1.00 60.50 213 ARG A CA 1
ATOM 1799 C C . ARG A 1 213 ? -43.656 -4.795 56.027 1.00 60.50 213 ARG A C 1
ATOM 1801 O O . ARG A 1 213 ? -42.713 -4.670 55.244 1.00 60.50 213 ARG A O 1
ATOM 1808 N N . ASP A 1 214 ? -44.637 -5.674 55.841 1.00 57.72 214 ASP A N 1
ATOM 1809 C CA . ASP A 1 214 ? -44.722 -6.508 54.641 1.00 57.72 214 ASP A CA 1
ATOM 1810 C C . ASP A 1 214 ? -45.012 -5.647 53.401 1.00 57.72 214 ASP A C 1
ATOM 1812 O O . ASP A 1 214 ? -44.306 -5.791 52.402 1.00 57.72 214 ASP A O 1
ATOM 1816 N N . ASN A 1 215 ? -45.949 -4.688 53.459 1.00 64.81 215 ASN A N 1
ATOM 1817 C CA . ASN A 1 215 ? -46.187 -3.749 52.350 1.00 64.81 215 ASN A CA 1
ATOM 1818 C C . ASN A 1 215 ? -44.927 -2.946 51.988 1.00 64.81 215 ASN A C 1
ATOM 1820 O O . ASN A 1 215 ? -44.545 -2.918 50.818 1.00 64.81 215 ASN A O 1
ATOM 1824 N N . ALA A 1 216 ? -44.220 -2.371 52.967 1.00 65.56 216 ALA A N 1
ATOM 1825 C CA . ALA A 1 216 ? -42.956 -1.669 52.726 1.00 65.56 216 ALA A CA 1
ATOM 1826 C C . ALA A 1 216 ? -41.873 -2.594 52.126 1.00 65.56 216 ALA A C 1
ATOM 1828 O O . ALA A 1 216 ? -41.083 -2.172 51.275 1.00 65.56 216 ALA A O 1
ATOM 1829 N N . GLY A 1 217 ? -41.856 -3.873 52.517 1.00 69.12 217 GLY A N 1
ATOM 1830 C CA . GLY A 1 217 ? -41.014 -4.905 51.909 1.00 69.12 217 GLY A CA 1
ATOM 1831 C C . GLY A 1 217 ? -41.353 -5.165 50.437 1.00 69.12 217 GLY A C 1
ATOM 1832 O O . GLY A 1 217 ? -40.448 -5.231 49.601 1.00 69.12 217 GLY A O 1
ATOM 1833 N N . TRP A 1 218 ? -42.641 -5.259 50.094 1.00 62.34 218 TRP A N 1
ATOM 1834 C CA . TRP A 1 218 ? -43.106 -5.425 48.713 1.00 62.34 218 TRP A CA 1
ATOM 1835 C C . TRP A 1 218 ? -42.870 -4.176 47.852 1.00 62.34 218 TRP A C 1
ATOM 1837 O O . TRP A 1 218 ? -42.466 -4.317 46.697 1.00 62.34 218 TRP A O 1
ATOM 1847 N N . GLU A 1 219 ? -43.039 -2.966 48.392 1.00 69.50 219 GLU A N 1
ATOM 1848 C CA . GLU A 1 219 ? -42.720 -1.713 47.690 1.00 69.50 219 GLU A CA 1
ATOM 1849 C C . GLU A 1 219 ? -41.215 -1.571 47.419 1.00 69.50 219 GLU A C 1
ATOM 1851 O O . GLU A 1 219 ? -40.817 -1.243 46.298 1.00 69.50 219 GLU A O 1
ATOM 1856 N N . SER A 1 220 ? -40.370 -1.897 48.402 1.00 71.44 220 SER A N 1
ATOM 1857 C CA . SER A 1 220 ? -38.909 -1.935 48.246 1.00 71.44 220 SER A CA 1
ATOM 1858 C C . SER A 1 220 ? -38.474 -2.957 47.184 1.00 71.44 220 SER A C 1
ATOM 1860 O O . SER A 1 220 ? -37.675 -2.648 46.295 1.00 71.44 220 SER A O 1
ATOM 1862 N N . LEU A 1 221 ? -39.075 -4.153 47.191 1.00 68.75 221 LEU A N 1
ATOM 1863 C CA . LEU A 1 221 ? -38.833 -5.168 46.164 1.00 68.75 221 LEU A CA 1
ATOM 1864 C C . LEU A 1 221 ? -39.290 -4.691 44.772 1.00 68.75 221 LEU A C 1
ATOM 1866 O O . LEU A 1 221 ? -38.576 -4.892 43.790 1.00 68.75 221 LEU A O 1
ATOM 1870 N N . ALA A 1 222 ? -40.443 -4.023 44.675 1.00 73.00 222 ALA A N 1
ATOM 1871 C CA . ALA A 1 222 ? -40.967 -3.479 43.423 1.00 73.00 222 ALA A CA 1
ATOM 1872 C C . ALA A 1 222 ? -40.118 -2.321 42.865 1.00 73.00 222 ALA A C 1
ATOM 1874 O O . ALA A 1 222 ? -40.011 -2.178 41.645 1.00 73.00 222 ALA A O 1
ATOM 1875 N N . LEU A 1 223 ? -39.489 -1.514 43.727 1.00 74.81 223 LEU A N 1
ATOM 1876 C CA . LEU A 1 223 ? -38.489 -0.520 43.328 1.00 74.81 223 LEU A CA 1
ATOM 1877 C C . LEU A 1 223 ? -37.222 -1.193 42.787 1.00 74.81 223 LEU A C 1
ATOM 1879 O O . LEU A 1 223 ? -36.816 -0.894 41.666 1.00 74.81 223 LEU A O 1
ATOM 1883 N N . SER A 1 224 ? -36.665 -2.168 43.510 1.00 66.19 224 SER A N 1
ATOM 1884 C CA . SER A 1 224 ? -35.462 -2.891 43.072 1.00 66.19 224 SER A CA 1
ATOM 1885 C C . SER A 1 224 ? -35.672 -3.663 41.756 1.00 66.19 224 SER A C 1
ATOM 1887 O O . SER A 1 224 ? -34.772 -3.725 40.917 1.00 66.19 224 SER A O 1
ATOM 1889 N N . ILE A 1 225 ? -36.881 -4.189 41.512 1.00 73.25 225 ILE A N 1
ATOM 1890 C CA . ILE A 1 225 ? -37.255 -4.790 40.220 1.00 73.25 225 ILE A CA 1
ATOM 1891 C C . ILE A 1 225 ? -37.261 -3.739 39.098 1.00 73.25 225 ILE A C 1
ATOM 1893 O O . ILE A 1 225 ? -36.683 -3.991 38.044 1.00 73.25 225 ILE A O 1
ATOM 1897 N N . LYS A 1 226 ? -37.828 -2.543 39.320 1.00 81.19 226 LYS A N 1
ATOM 1898 C CA . LYS A 1 226 ? -37.801 -1.449 38.326 1.00 81.19 226 LYS A CA 1
ATOM 1899 C C . LYS A 1 226 ? -36.379 -0.981 38.009 1.00 81.19 226 LYS A C 1
ATOM 1901 O O . LYS A 1 226 ? -36.081 -0.698 36.852 1.00 81.19 226 LYS A O 1
ATOM 1906 N N . GLU A 1 227 ? -35.493 -0.925 39.002 1.00 76.12 227 GLU A N 1
ATOM 1907 C CA . GLU A 1 227 ? -34.074 -0.621 38.780 1.00 76.12 227 GLU A CA 1
ATOM 1908 C C . GLU A 1 227 ? -33.384 -1.714 37.951 1.00 76.12 227 GLU A C 1
ATOM 1910 O O . GLU A 1 227 ? -32.672 -1.405 36.996 1.00 76.12 227 GLU A O 1
ATOM 1915 N N . ALA A 1 228 ? -33.636 -2.992 38.253 1.00 69.94 228 ALA A N 1
ATOM 1916 C CA . ALA A 1 228 ? -33.110 -4.112 37.473 1.00 69.94 228 ALA A CA 1
ATOM 1917 C C . ALA A 1 228 ? -33.638 -4.125 36.023 1.00 69.94 228 ALA A C 1
ATOM 1919 O O . ALA A 1 228 ? -32.885 -4.439 35.099 1.00 69.94 228 ALA A O 1
ATOM 1920 N N . ASP A 1 229 ? -34.901 -3.746 35.811 1.00 79.88 229 ASP A N 1
ATOM 1921 C CA . ASP A 1 229 ? -35.515 -3.612 34.488 1.00 79.88 229 ASP A CA 1
ATOM 1922 C C . ASP A 1 229 ? -34.891 -2.456 33.680 1.00 79.88 229 ASP A C 1
ATOM 1924 O O . ASP A 1 229 ? -34.516 -2.654 32.524 1.00 79.88 229 ASP A O 1
ATOM 1928 N N . LEU A 1 230 ? -34.674 -1.287 34.298 1.00 82.06 230 LEU A N 1
ATOM 1929 C CA . LEU A 1 230 ? -33.972 -0.149 33.681 1.00 82.06 230 LEU A CA 1
ATOM 1930 C C . LEU A 1 230 ? -32.506 -0.470 33.347 1.00 82.06 230 LEU A C 1
ATOM 1932 O O . LEU A 1 230 ? -31.984 -0.054 32.308 1.00 82.06 230 LEU A O 1
ATOM 1936 N N . VAL A 1 231 ? -31.824 -1.235 34.206 1.00 74.25 231 VAL A N 1
ATOM 1937 C CA . VAL A 1 231 ? -30.469 -1.735 33.928 1.00 74.25 231 VAL A CA 1
ATOM 1938 C C . VAL A 1 231 ? -30.483 -2.726 32.760 1.00 74.25 231 VAL A C 1
ATOM 1940 O O . VAL A 1 231 ? -29.581 -2.661 31.923 1.00 74.25 231 VAL A O 1
ATOM 1943 N N . ARG A 1 232 ? -31.503 -3.589 32.644 1.00 82.62 232 ARG A N 1
ATOM 1944 C CA . ARG A 1 232 ? -31.664 -4.503 31.501 1.00 82.62 232 ARG A CA 1
ATOM 1945 C C . ARG A 1 232 ? -31.833 -3.739 30.186 1.00 82.62 232 ARG A C 1
ATOM 1947 O O . ARG A 1 232 ? -31.027 -3.967 29.288 1.00 82.62 232 ARG A O 1
ATOM 1954 N N . GLU A 1 233 ? -32.764 -2.786 30.095 1.00 84.19 233 GLU A N 1
ATOM 1955 C CA . GLU A 1 233 ? -32.945 -1.962 28.882 1.00 84.19 233 GLU A CA 1
ATOM 1956 C C . GLU A 1 233 ? -31.654 -1.212 28.495 1.00 84.19 233 GLU A C 1
ATOM 1958 O O . GLU A 1 233 ? -31.277 -1.143 27.324 1.00 84.19 233 GLU A O 1
ATOM 1963 N N . SER A 1 234 ? -30.931 -0.678 29.487 1.00 81.69 234 SER A N 1
ATOM 1964 C CA . SER A 1 234 ? -29.651 0.020 29.289 1.00 81.69 234 SER A CA 1
ATOM 1965 C C . SER A 1 234 ? -28.537 -0.899 28.759 1.00 81.69 234 SER A C 1
ATOM 1967 O O . SER A 1 234 ? -27.692 -0.467 27.968 1.00 81.69 234 SER A O 1
ATOM 1969 N N . VAL A 1 235 ? -28.535 -2.175 29.164 1.00 76.38 235 VAL A N 1
ATOM 1970 C CA . VAL A 1 235 ? -27.611 -3.201 28.657 1.00 76.38 235 VAL A CA 1
ATOM 1971 C C . VAL A 1 235 ? -28.008 -3.660 27.255 1.00 76.38 235 VAL A C 1
ATOM 1973 O O . VAL A 1 235 ? -27.143 -3.693 26.383 1.00 76.38 235 VAL A O 1
ATOM 1976 N N . GLU A 1 236 ? -29.287 -3.956 27.013 1.00 83.69 236 GLU A N 1
ATOM 1977 C CA . GLU A 1 236 ? -29.808 -4.393 25.709 1.00 83.69 236 GLU A CA 1
ATOM 1978 C C . GLU A 1 236 ? -29.534 -3.340 24.627 1.00 83.69 236 GLU A C 1
ATOM 1980 O O . GLU A 1 236 ? -28.923 -3.652 23.605 1.00 83.69 236 GLU A O 1
ATOM 1985 N N . LYS A 1 237 ? -29.821 -2.064 24.906 1.00 85.56 237 LYS A N 1
ATOM 1986 C CA . LYS A 1 237 ? -29.528 -0.948 23.994 1.00 85.56 237 LYS A CA 1
ATOM 1987 C C . LYS A 1 237 ? -28.035 -0.804 23.664 1.00 85.56 237 LYS A C 1
ATOM 1989 O O . LYS A 1 237 ? -27.671 -0.496 22.531 1.00 85.56 237 LYS A O 1
ATOM 1994 N N . LYS A 1 238 ? -27.142 -1.054 24.629 1.00 73.44 238 LYS A N 1
ATOM 1995 C CA . LYS A 1 238 ? -25.686 -1.067 24.383 1.00 73.44 238 LYS A CA 1
ATOM 1996 C C . LYS A 1 238 ? -25.212 -2.310 23.633 1.00 73.44 238 LYS A C 1
ATOM 1998 O O . LYS A 1 238 ? -24.152 -2.268 23.009 1.00 73.44 238 LYS A O 1
ATOM 2003 N N . LEU A 1 239 ? -25.981 -3.394 23.682 1.00 79.50 239 LEU A N 1
ATOM 2004 C CA . LEU A 1 239 ? -25.767 -4.590 22.876 1.00 79.50 239 LEU A CA 1
ATOM 2005 C C . LEU A 1 239 ? -26.125 -4.297 21.410 1.00 79.50 239 LEU A C 1
ATOM 2007 O O . LEU A 1 239 ? -25.292 -4.533 20.541 1.00 79.50 239 LEU A O 1
ATOM 2011 N N . GLU A 1 240 ? -27.269 -3.655 21.147 1.00 85.25 240 GLU A N 1
ATOM 2012 C CA . GLU A 1 240 ? -27.650 -3.172 19.807 1.00 85.25 240 GLU A CA 1
ATOM 2013 C C . GLU A 1 240 ? -26.622 -2.179 19.226 1.00 85.25 240 GLU A C 1
ATOM 2015 O O . GLU A 1 240 ? -26.215 -2.306 18.069 1.00 85.25 240 GLU A O 1
ATOM 2020 N N . GLU A 1 241 ? -26.136 -1.219 20.026 1.00 83.06 241 GLU A N 1
ATOM 2021 C CA . GLU A 1 241 ? -25.060 -0.297 19.617 1.00 83.06 241 GLU A CA 1
ATOM 2022 C C . GLU A 1 241 ? -23.759 -1.043 19.250 1.00 83.06 241 GLU A C 1
ATOM 2024 O O . GLU A 1 241 ? -23.078 -0.668 18.290 1.00 83.06 241 GLU A O 1
ATOM 2029 N N . LEU A 1 242 ? -23.420 -2.120 19.971 1.00 68.44 242 LEU A N 1
ATOM 2030 C CA . LEU A 1 242 ? -22.260 -2.971 19.680 1.00 68.44 242 LEU A CA 1
ATOM 2031 C C . LEU A 1 242 ? -22.451 -3.833 18.428 1.00 68.44 242 LEU A C 1
ATOM 2033 O O . LEU A 1 242 ? -21.519 -3.950 17.630 1.00 68.44 242 LEU A O 1
ATOM 2037 N N . GLU A 1 243 ? -23.631 -4.419 18.221 1.00 84.12 243 GLU A N 1
ATOM 2038 C CA . GLU A 1 243 ? -23.929 -5.190 17.010 1.00 84.12 243 GLU A CA 1
ATOM 2039 C C . GLU A 1 243 ? -23.940 -4.298 15.769 1.00 84.12 243 GLU A C 1
ATOM 2041 O O . GLU A 1 243 ? -23.360 -4.664 14.743 1.00 84.12 243 GLU A O 1
ATOM 2046 N N . LYS A 1 244 ? -24.481 -3.080 15.878 1.00 86.31 244 LYS A N 1
ATOM 2047 C CA . LYS A 1 244 ? -24.405 -2.084 14.809 1.00 86.31 244 LYS A CA 1
ATOM 2048 C C . LYS A 1 244 ? -22.956 -1.684 14.509 1.00 86.31 244 LYS A C 1
ATOM 2050 O O . LYS A 1 244 ? -22.555 -1.694 13.349 1.00 86.31 244 LYS A O 1
ATOM 2055 N N . MET A 1 245 ? -22.138 -1.420 15.531 1.00 76.94 245 MET A N 1
ATOM 2056 C CA . MET A 1 245 ? -20.710 -1.117 15.352 1.00 76.94 245 MET A CA 1
ATOM 2057 C C . MET A 1 245 ? -19.938 -2.289 14.716 1.00 76.94 245 MET A C 1
ATOM 2059 O O . MET A 1 245 ? -19.036 -2.076 13.906 1.00 76.94 245 MET A O 1
ATOM 2063 N N . LYS A 1 246 ? -20.311 -3.535 15.032 1.00 79.31 246 LYS A N 1
ATOM 2064 C CA . LYS A 1 246 ? -19.765 -4.756 14.418 1.00 79.31 246 LYS A CA 1
ATOM 2065 C C . LYS A 1 246 ? -20.183 -4.900 12.946 1.00 79.31 246 LYS A C 1
ATOM 2067 O O . LYS A 1 246 ? -19.355 -5.299 12.125 1.00 79.31 246 LYS A O 1
ATOM 2072 N N . ALA A 1 247 ? -21.419 -4.544 12.595 1.00 85.50 247 ALA A N 1
ATOM 2073 C CA . ALA A 1 247 ? -21.895 -4.494 11.210 1.00 85.50 247 ALA A CA 1
ATOM 2074 C C . ALA A 1 247 ? -21.180 -3.395 10.397 1.00 85.50 247 ALA A C 1
ATOM 2076 O O . ALA A 1 247 ? -20.705 -3.645 9.291 1.00 85.50 247 ALA A O 1
ATOM 2077 N N . GLU A 1 248 ? -21.010 -2.200 10.969 1.00 84.94 248 GLU A N 1
ATOM 2078 C CA . GLU A 1 248 ? -20.257 -1.100 10.349 1.00 84.94 248 GLU A CA 1
ATOM 2079 C C . GLU A 1 248 ? -18.772 -1.476 10.144 1.00 84.94 248 GLU A C 1
ATOM 2081 O O . GLU A 1 248 ? -18.218 -1.257 9.065 1.00 84.94 248 GLU A O 1
ATOM 2086 N N . PHE A 1 249 ? -18.133 -2.127 11.126 1.00 68.50 249 PHE A N 1
ATOM 2087 C CA . PHE A 1 249 ? -16.745 -2.596 11.007 1.00 68.50 249 PHE A CA 1
ATOM 2088 C C . PHE A 1 249 ? -16.569 -3.711 9.964 1.00 68.50 249 PHE A C 1
ATOM 2090 O O . PHE A 1 249 ? -15.599 -3.692 9.206 1.00 68.50 249 PHE A O 1
ATOM 2097 N N . THR A 1 250 ? -17.495 -4.671 9.889 1.00 79.38 250 THR A N 1
ATOM 2098 C CA . THR A 1 250 ? -17.442 -5.738 8.870 1.00 79.38 250 THR A CA 1
ATOM 2099 C C . THR A 1 250 ? -17.693 -5.191 7.465 1.00 79.38 250 THR A C 1
ATOM 2101 O O . THR A 1 250 ? -16.932 -5.519 6.557 1.00 79.38 250 THR A O 1
ATOM 2104 N N . SER A 1 251 ? -18.639 -4.260 7.296 1.00 82.25 251 SER A N 1
ATOM 2105 C CA . SER A 1 251 ? -18.835 -3.531 6.034 1.00 82.25 251 SER A CA 1
ATOM 2106 C C . SER A 1 251 ? -17.578 -2.762 5.600 1.00 82.25 251 SER A C 1
ATOM 2108 O O . SER A 1 251 ? -17.223 -2.786 4.423 1.00 82.25 251 SER A O 1
ATOM 2110 N N . PHE A 1 252 ? -16.877 -2.108 6.534 1.00 81.50 252 PHE A N 1
ATOM 2111 C CA . PHE A 1 252 ? -15.616 -1.412 6.250 1.00 81.50 252 PHE A CA 1
ATOM 2112 C C . PHE A 1 252 ? -14.494 -2.377 5.829 1.00 81.50 252 PHE A C 1
ATOM 2114 O O . PHE A 1 252 ? -13.755 -2.089 4.888 1.00 81.50 252 PHE A O 1
ATOM 2121 N N . GLN A 1 253 ? -14.375 -3.537 6.485 1.00 70.69 253 GLN A N 1
ATOM 2122 C CA . GLN A 1 253 ? -13.414 -4.577 6.096 1.00 70.69 253 GLN A CA 1
ATOM 2123 C C . GLN A 1 253 ? -13.715 -5.127 4.697 1.00 70.69 253 GLN A C 1
ATOM 2125 O O . GLN A 1 253 ? -12.810 -5.242 3.874 1.00 70.69 253 GLN A O 1
ATOM 2130 N N . GLU A 1 254 ? -14.981 -5.410 4.383 1.00 82.44 254 GLU A N 1
ATOM 2131 C CA . GLU A 1 254 ? -15.378 -5.821 3.036 1.00 82.44 254 GLU A CA 1
ATOM 2132 C C . GLU A 1 254 ? -15.077 -4.756 1.977 1.00 82.44 254 GLU A C 1
ATOM 2134 O O . GLU A 1 254 ? -14.567 -5.089 0.909 1.00 82.44 254 GLU A O 1
ATOM 2139 N N . GLU A 1 255 ? -15.370 -3.482 2.252 1.00 83.56 255 GLU A N 1
ATOM 2140 C CA . GLU A 1 255 ? -15.048 -2.378 1.345 1.00 83.56 255 GLU A CA 1
ATOM 2141 C C . GLU A 1 255 ? -13.539 -2.277 1.099 1.00 83.56 255 GLU A C 1
ATOM 2143 O O . GLU A 1 255 ? -13.113 -2.208 -0.055 1.00 83.56 255 GLU A O 1
ATOM 2148 N N . LYS A 1 256 ? -12.718 -2.343 2.156 1.00 80.56 256 LYS A N 1
ATOM 2149 C CA . LYS A 1 256 ? -11.256 -2.283 2.027 1.00 80.56 256 LYS A CA 1
ATOM 2150 C C . LYS A 1 256 ? -10.684 -3.488 1.291 1.00 80.56 256 LYS A C 1
ATOM 2152 O O . LYS A 1 256 ? -9.840 -3.291 0.424 1.00 80.56 256 LYS A O 1
ATOM 2157 N N . ASN A 1 257 ? -11.174 -4.699 1.549 1.00 76.56 257 ASN A N 1
ATOM 2158 C CA . ASN A 1 257 ? -10.760 -5.901 0.819 1.00 76.56 257 ASN A CA 1
ATOM 2159 C C . ASN A 1 257 ? -11.156 -5.833 -0.668 1.00 76.56 257 ASN A C 1
ATOM 2161 O O . ASN A 1 257 ? -10.380 -6.229 -1.535 1.00 76.56 257 ASN A O 1
ATOM 2165 N N . ARG A 1 258 ? -12.329 -5.268 -0.978 1.00 87.31 258 ARG A N 1
ATOM 2166 C CA . ARG A 1 258 ? -12.811 -5.046 -2.352 1.00 87.31 258 ARG A CA 1
ATOM 2167 C C . ARG A 1 258 ? -11.981 -3.982 -3.085 1.00 87.31 258 ARG A C 1
ATOM 2169 O O . ARG A 1 258 ? -11.660 -4.160 -4.258 1.00 87.31 258 ARG A O 1
ATOM 2176 N N . GLU A 1 259 ? -11.572 -2.919 -2.390 1.00 82.62 259 GLU A N 1
ATOM 2177 C CA . GLU A 1 259 ? -10.620 -1.922 -2.900 1.00 82.62 259 GLU A CA 1
ATOM 2178 C C . GLU A 1 259 ? -9.238 -2.549 -3.159 1.00 82.62 259 GLU A C 1
ATOM 2180 O O . GLU A 1 259 ? -8.652 -2.318 -4.218 1.00 82.62 259 GLU A O 1
ATOM 2185 N N . LEU A 1 260 ? -8.736 -3.375 -2.235 1.00 79.19 260 LEU A N 1
ATOM 2186 C CA . LEU A 1 260 ? -7.446 -4.063 -2.352 1.00 79.19 260 LEU A CA 1
ATOM 2187 C C . LEU A 1 260 ? -7.419 -4.997 -3.567 1.00 79.19 260 LEU A C 1
ATOM 2189 O O . LEU A 1 260 ? -6.555 -4.837 -4.426 1.00 79.19 260 LEU A O 1
ATOM 2193 N N . ALA A 1 261 ? -8.428 -5.861 -3.711 1.00 84.31 261 ALA A N 1
ATOM 2194 C CA . ALA A 1 261 ? -8.570 -6.752 -4.863 1.00 84.31 261 ALA A CA 1
ATOM 2195 C C . ALA A 1 261 ? -8.655 -5.988 -6.201 1.00 84.31 261 ALA A C 1
ATOM 2197 O O . ALA A 1 261 ? -8.100 -6.429 -7.205 1.00 84.31 261 ALA A O 1
ATOM 2198 N N . SER A 1 262 ? -9.298 -4.811 -6.231 1.00 85.19 262 SER A N 1
ATOM 2199 C CA . SER A 1 262 ? -9.345 -3.979 -7.445 1.00 85.19 262 SER A CA 1
ATOM 2200 C C . SER A 1 262 ? -7.985 -3.370 -7.821 1.00 85.19 262 SER A C 1
ATOM 2202 O O . SER A 1 262 ? -7.704 -3.166 -9.002 1.00 85.19 262 SER A O 1
ATOM 2204 N N . LYS A 1 263 ? -7.122 -3.104 -6.830 1.00 83.00 263 LYS A N 1
ATOM 2205 C CA . LYS A 1 263 ? -5.750 -2.615 -7.042 1.00 83.00 263 LYS A CA 1
ATOM 2206 C C . LYS A 1 263 ? -4.803 -3.741 -7.439 1.00 83.00 263 LYS A C 1
ATOM 2208 O O . LYS A 1 263 ? -3.960 -3.526 -8.302 1.00 83.00 263 LYS A O 1
ATOM 2213 N N . GLU A 1 264 ? -4.976 -4.922 -6.853 1.00 83.81 264 GLU A N 1
ATOM 2214 C CA . GLU A 1 264 ? -4.248 -6.149 -7.187 1.00 83.81 264 GLU A CA 1
ATOM 2215 C C . GLU A 1 264 ? -4.485 -6.540 -8.655 1.00 83.81 264 GLU A C 1
ATOM 2217 O O . GLU A 1 264 ? -3.535 -6.595 -9.428 1.00 83.81 264 GLU A O 1
ATOM 2222 N N . GLN A 1 265 ? -5.747 -6.603 -9.104 1.00 87.62 265 GLN A N 1
ATOM 2223 C CA . GLN A 1 265 ? -6.093 -6.840 -10.517 1.00 87.62 265 GLN A CA 1
ATOM 2224 C C . GLN A 1 265 ? -5.500 -5.799 -11.486 1.00 87.62 265 GLN A C 1
ATOM 2226 O O . GLN A 1 265 ? -5.172 -6.120 -12.631 1.00 87.62 265 GLN A O 1
ATOM 2231 N N . LEU A 1 266 ? -5.364 -4.540 -11.055 1.00 88.38 266 LEU A N 1
ATOM 2232 C CA . LEU A 1 266 ? -4.772 -3.473 -11.868 1.00 88.38 266 LEU A CA 1
ATOM 2233 C C . LEU A 1 266 ? -3.236 -3.577 -11.916 1.00 88.38 266 LEU A C 1
ATOM 2235 O O . LEU A 1 266 ? -2.640 -3.273 -12.951 1.00 88.38 266 LEU A O 1
ATOM 2239 N N . LEU A 1 267 ? -2.607 -4.059 -10.839 1.00 80.38 267 LEU A N 1
ATOM 2240 C CA . LEU A 1 267 ? -1.190 -4.431 -10.782 1.00 80.38 267 LEU A CA 1
ATOM 2241 C C . LEU A 1 267 ? -0.882 -5.655 -11.653 1.00 80.38 267 LEU A C 1
ATOM 2243 O O . LEU A 1 267 ? 0.089 -5.620 -12.409 1.00 80.38 267 LEU A O 1
ATOM 2247 N N . ASP A 1 268 ? -1.723 -6.689 -11.623 1.00 86.00 268 ASP A N 1
ATOM 2248 C CA . ASP A 1 268 ? -1.608 -7.864 -12.495 1.00 86.00 268 ASP A CA 1
ATOM 2249 C C . ASP A 1 268 ? -1.699 -7.460 -13.971 1.00 86.00 268 ASP A C 1
ATOM 2251 O O . ASP A 1 268 ? -0.815 -7.776 -14.766 1.00 86.00 268 ASP A O 1
ATOM 2255 N N . ALA A 1 269 ? -2.715 -6.670 -14.339 1.00 87.50 269 ALA A N 1
ATOM 2256 C CA . ALA A 1 269 ? -2.897 -6.175 -15.705 1.00 87.50 269 ALA A CA 1
ATOM 2257 C C . ALA A 1 269 ? -1.785 -5.209 -16.167 1.00 87.50 269 ALA A C 1
ATOM 2259 O O . ALA A 1 269 ? -1.551 -5.058 -17.370 1.00 87.50 269 ALA A O 1
ATOM 2260 N N . MET A 1 270 ? -1.094 -4.540 -15.237 1.00 84.88 270 MET A N 1
ATOM 2261 C CA . MET A 1 270 ? 0.105 -3.749 -15.534 1.00 84.88 270 MET A CA 1
ATOM 2262 C C . MET A 1 270 ? 1.329 -4.650 -15.729 1.00 84.88 270 MET A C 1
ATOM 2264 O O . MET A 1 270 ? 2.088 -4.451 -16.677 1.00 84.88 270 MET A O 1
ATOM 2268 N N . SER A 1 271 ? 1.485 -5.668 -14.884 1.00 76.81 271 SER A N 1
ATOM 2269 C CA . SER A 1 271 ? 2.588 -6.632 -14.933 1.00 76.81 271 SER A CA 1
ATOM 2270 C C . SER A 1 271 ? 2.530 -7.489 -16.199 1.00 76.81 271 SER A C 1
ATOM 2272 O O . SER A 1 271 ? 3.540 -7.651 -16.876 1.00 76.81 271 SER A O 1
ATOM 2274 N N . GLU A 1 272 ? 1.342 -7.959 -16.592 1.00 89.12 272 GLU A N 1
ATOM 2275 C CA . GLU A 1 272 ? 1.128 -8.725 -17.827 1.00 89.12 272 GLU A CA 1
ATOM 2276 C C . GLU A 1 272 ? 1.456 -7.898 -19.087 1.00 89.12 272 GLU A C 1
ATOM 2278 O O . GLU A 1 272 ? 1.991 -8.429 -20.061 1.00 89.12 272 GLU A O 1
ATOM 2283 N N . LYS A 1 273 ? 1.189 -6.582 -19.070 1.00 88.81 273 LYS A N 1
ATOM 2284 C CA . LYS A 1 273 ? 1.640 -5.665 -20.131 1.00 88.81 273 LYS A CA 1
ATOM 2285 C C . LYS A 1 273 ? 3.155 -5.495 -20.129 1.00 88.81 273 LYS A C 1
ATOM 2287 O O . LYS A 1 273 ? 3.758 -5.572 -21.192 1.00 88.81 273 LYS A O 1
ATOM 2292 N N . LEU A 1 274 ? 3.763 -5.298 -18.957 1.00 81.69 274 LEU A N 1
ATOM 2293 C CA . LEU A 1 274 ? 5.212 -5.123 -18.840 1.00 81.69 274 LEU A CA 1
ATOM 2294 C C . LEU A 1 274 ? 5.971 -6.360 -19.346 1.00 81.69 274 LEU A C 1
ATOM 2296 O O . LEU A 1 274 ? 6.963 -6.220 -20.054 1.00 81.69 274 LEU A O 1
ATOM 2300 N N . VAL A 1 275 ? 5.472 -7.563 -19.037 1.00 88.38 275 VAL A N 1
ATOM 2301 C CA . VAL A 1 275 ? 6.009 -8.831 -19.556 1.00 88.38 275 VAL A CA 1
ATOM 2302 C C . VAL A 1 275 ? 5.929 -8.871 -21.082 1.00 88.38 275 VAL A C 1
ATOM 2304 O O . VAL A 1 275 ? 6.949 -9.111 -21.719 1.00 88.38 275 VAL A O 1
ATOM 2307 N N . LYS A 1 276 ? 4.774 -8.556 -21.683 1.00 88.94 276 LYS A N 1
ATOM 2308 C CA . LYS A 1 276 ? 4.605 -8.546 -23.150 1.00 88.94 276 LYS A CA 1
ATOM 2309 C C . LYS A 1 276 ? 5.515 -7.525 -23.844 1.00 88.94 276 LYS A C 1
ATOM 2311 O O . LYS A 1 276 ? 6.109 -7.840 -24.873 1.00 88.94 276 LYS A O 1
ATOM 2316 N N . ASP A 1 277 ? 5.683 -6.335 -23.266 1.00 84.31 277 ASP A N 1
ATOM 2317 C CA . ASP A 1 277 ? 6.623 -5.321 -23.765 1.00 84.31 277 ASP A CA 1
ATOM 2318 C C . ASP A 1 277 ? 8.087 -5.799 -23.681 1.00 84.31 277 ASP A C 1
ATOM 2320 O O . ASP A 1 277 ? 8.877 -5.533 -24.588 1.00 84.31 277 ASP A O 1
ATOM 2324 N N . VAL A 1 278 ? 8.463 -6.523 -22.619 1.00 82.31 278 VAL A N 1
ATOM 2325 C CA . VAL A 1 278 ? 9.806 -7.110 -22.453 1.00 82.31 278 VAL A CA 1
ATOM 2326 C C . VAL A 1 278 ? 10.037 -8.283 -23.411 1.00 82.31 278 VAL A C 1
ATOM 2328 O O . VAL A 1 278 ? 11.098 -8.359 -24.028 1.00 82.31 278 VAL A O 1
ATOM 2331 N N . GLU A 1 279 ? 9.053 -9.166 -23.598 1.00 87.50 279 GLU A N 1
ATOM 2332 C CA . GLU A 1 279 ? 9.104 -10.262 -24.576 1.00 87.50 279 GLU A CA 1
ATOM 2333 C C . GLU A 1 279 ? 9.305 -9.730 -26.001 1.00 87.50 279 GLU A C 1
ATOM 2335 O O . GLU A 1 279 ? 10.174 -10.216 -26.729 1.00 87.50 279 GLU A O 1
ATOM 2340 N N . LEU A 1 280 ? 8.557 -8.690 -26.383 1.00 88.12 280 LEU A N 1
ATOM 2341 C CA . LEU A 1 280 ? 8.632 -8.077 -27.709 1.00 88.12 280 LEU A CA 1
ATOM 2342 C C . LEU A 1 280 ? 9.979 -7.359 -27.923 1.00 88.12 280 LEU A C 1
ATOM 2344 O O . LEU A 1 280 ? 10.611 -7.537 -28.966 1.00 88.12 280 LEU A O 1
ATOM 2348 N N . ARG A 1 281 ? 10.494 -6.640 -26.912 1.00 82.00 281 ARG A N 1
ATOM 2349 C CA . ARG A 1 281 ? 11.851 -6.053 -26.954 1.00 82.00 281 ARG A CA 1
ATOM 2350 C C . ARG A 1 281 ? 12.950 -7.113 -27.053 1.00 82.00 281 ARG A C 1
ATOM 2352 O O . ARG A 1 281 ? 13.899 -6.912 -27.807 1.00 82.00 281 ARG A O 1
ATOM 2359 N N . ASN A 1 282 ? 12.825 -8.241 -26.351 1.00 83.12 282 ASN A N 1
ATOM 2360 C CA . ASN A 1 282 ? 13.769 -9.356 -26.475 1.00 83.12 282 ASN A CA 1
ATOM 2361 C C . ASN A 1 282 ? 13.734 -9.974 -27.880 1.00 83.12 282 ASN A C 1
ATOM 2363 O O . ASN A 1 282 ? 14.790 -10.287 -28.424 1.00 83.12 282 ASN A O 1
ATOM 2367 N N . GLN A 1 283 ? 12.559 -10.099 -28.506 1.00 86.44 283 GLN A N 1
ATOM 2368 C CA . GLN A 1 283 ? 12.457 -10.547 -29.900 1.00 86.44 283 GLN A CA 1
ATOM 2369 C C . GLN A 1 283 ? 13.130 -9.562 -30.871 1.00 86.44 283 GLN A C 1
ATOM 2371 O O . GLN A 1 283 ? 13.919 -9.996 -31.710 1.00 86.44 283 GLN A O 1
ATOM 2376 N N . GLU A 1 284 ? 12.917 -8.246 -30.726 1.00 86.31 284 GLU A N 1
ATOM 2377 C CA . GLU A 1 284 ? 13.661 -7.251 -31.518 1.00 86.31 284 GLU A CA 1
ATOM 2378 C C . GLU A 1 284 ? 15.181 -7.356 -31.323 1.00 86.31 284 GLU A C 1
ATOM 2380 O O . GLU A 1 284 ? 15.943 -7.197 -32.279 1.00 86.31 284 GLU A O 1
ATOM 2385 N N . LEU A 1 285 ? 15.634 -7.585 -30.088 1.00 83.94 285 LEU A N 1
ATOM 2386 C CA . LEU A 1 285 ? 17.054 -7.657 -29.752 1.00 83.94 285 LEU A CA 1
ATOM 2387 C C . LEU A 1 285 ? 17.700 -8.913 -30.357 1.00 83.94 285 LEU A C 1
ATOM 2389 O O . LEU A 1 285 ? 18.746 -8.799 -30.989 1.00 83.94 285 LEU A O 1
ATOM 2393 N N . ILE A 1 286 ? 17.023 -10.064 -30.299 1.00 85.94 286 ILE A N 1
ATOM 2394 C CA . ILE A 1 286 ? 17.446 -11.313 -30.955 1.00 85.94 286 ILE A CA 1
ATOM 2395 C C . ILE A 1 286 ? 17.549 -11.145 -32.483 1.00 85.94 286 ILE A C 1
ATOM 2397 O O . ILE A 1 286 ? 18.509 -11.621 -33.092 1.00 85.94 286 ILE A O 1
ATOM 2401 N N . GLU A 1 287 ? 16.606 -10.451 -33.133 1.00 85.69 287 GLU A N 1
ATOM 2402 C CA . GLU A 1 287 ? 16.723 -10.168 -34.574 1.00 85.69 287 GLU A CA 1
ATOM 2403 C C . GLU A 1 287 ? 17.870 -9.189 -34.888 1.00 85.69 287 GLU A C 1
ATOM 2405 O O . GLU A 1 287 ? 18.571 -9.368 -35.888 1.00 85.69 287 GLU A O 1
ATOM 2410 N N . ARG A 1 288 ? 18.144 -8.205 -34.015 1.00 80.19 288 ARG A N 1
ATOM 2411 C CA . ARG A 1 288 ? 19.332 -7.337 -34.137 1.00 80.19 288 ARG A CA 1
ATOM 2412 C C . ARG A 1 288 ? 20.641 -8.117 -33.961 1.00 80.19 288 ARG A C 1
ATOM 2414 O O . ARG A 1 288 ? 21.571 -7.877 -34.726 1.00 80.19 288 ARG A O 1
ATOM 2421 N N . GLU A 1 289 ? 20.720 -9.071 -33.033 1.00 81.44 289 GLU A N 1
ATOM 2422 C CA . GLU A 1 289 ? 21.908 -9.919 -32.825 1.00 81.44 289 GLU A CA 1
ATOM 2423 C C . GLU A 1 289 ? 22.198 -10.835 -34.021 1.00 81.44 289 GLU A C 1
ATOM 2425 O O . GLU A 1 289 ? 23.355 -10.955 -34.439 1.00 81.44 289 GLU A O 1
ATOM 2430 N N . LYS A 1 290 ? 21.158 -11.438 -34.617 1.00 86.31 290 LYS A N 1
ATOM 2431 C CA . LYS A 1 290 ? 21.268 -12.214 -35.868 1.00 86.31 290 LYS A CA 1
ATOM 2432 C C . LYS A 1 290 ? 21.773 -11.348 -37.020 1.00 86.31 290 LYS A C 1
ATOM 2434 O O . LYS A 1 290 ? 22.678 -11.751 -37.753 1.00 86.31 290 LYS A O 1
ATOM 2439 N N . LEU A 1 291 ? 21.205 -10.151 -37.175 1.00 85.69 291 LEU A N 1
ATOM 2440 C CA . LEU A 1 291 ? 21.600 -9.216 -38.226 1.00 85.69 291 LEU A CA 1
ATOM 2441 C C . LEU A 1 291 ? 23.053 -8.755 -38.013 1.00 85.69 291 LEU A C 1
ATOM 2443 O O . LEU A 1 291 ? 23.836 -8.778 -38.962 1.00 85.69 291 LEU A O 1
ATOM 2447 N N . GLY A 1 292 ? 23.446 -8.466 -36.768 1.00 81.75 292 GLY A N 1
ATOM 2448 C CA . GLY A 1 292 ? 24.825 -8.176 -36.369 1.00 81.75 292 GLY A CA 1
ATOM 2449 C C . GLY A 1 292 ? 25.807 -9.291 -36.740 1.00 81.75 292 GLY A C 1
ATOM 2450 O O . GLY A 1 292 ? 26.802 -9.016 -37.409 1.00 81.75 292 GLY A O 1
ATOM 2451 N N . HIS A 1 293 ? 25.494 -10.552 -36.414 1.00 82.38 293 HIS A N 1
ATOM 2452 C CA . HIS A 1 293 ? 26.299 -11.708 -36.836 1.00 82.38 293 HIS A CA 1
ATOM 2453 C C . HIS A 1 293 ? 26.440 -11.787 -38.364 1.00 82.38 293 HIS A C 1
ATOM 2455 O O . HIS A 1 293 ? 27.552 -11.946 -38.864 1.00 82.38 293 HIS A O 1
ATOM 2461 N N . SER A 1 294 ? 25.348 -11.596 -39.115 1.00 80.69 294 SER A N 1
ATOM 2462 C CA . SER A 1 294 ? 25.380 -11.636 -40.588 1.00 80.69 294 SER A CA 1
ATOM 2463 C C . SER A 1 294 ? 26.204 -10.504 -41.221 1.00 80.69 294 SER A C 1
ATOM 2465 O O . SER A 1 294 ? 26.741 -10.658 -42.318 1.00 80.69 294 SER A O 1
ATOM 2467 N N . LEU A 1 295 ? 26.330 -9.356 -40.544 1.00 84.00 295 LEU A N 1
ATOM 2468 C CA . LEU A 1 295 ? 27.221 -8.272 -40.964 1.00 84.00 295 LEU A CA 1
ATOM 2469 C C . LEU A 1 295 ? 28.679 -8.576 -40.607 1.00 84.00 295 LEU A C 1
ATOM 2471 O O . LEU A 1 295 ? 29.565 -8.287 -41.409 1.00 84.00 295 LEU A O 1
ATOM 2475 N N . LEU A 1 296 ? 28.926 -9.191 -39.450 1.00 85.00 296 LEU A N 1
ATOM 2476 C CA . LEU A 1 296 ? 30.265 -9.542 -38.979 1.00 85.00 296 LEU A CA 1
ATOM 2477 C C . LEU A 1 296 ? 30.903 -10.638 -39.852 1.00 85.00 296 LEU A C 1
ATOM 2479 O O . LEU A 1 296 ? 32.018 -10.454 -40.331 1.00 85.00 296 LEU A O 1
ATOM 2483 N N . GLU A 1 297 ? 30.153 -11.692 -40.189 1.00 86.88 297 GLU A N 1
ATOM 2484 C CA . GLU A 1 297 ? 30.562 -12.734 -41.150 1.00 86.88 297 GLU A CA 1
ATOM 2485 C C . GLU A 1 297 ? 30.893 -12.141 -42.536 1.00 86.88 297 GLU A C 1
ATOM 2487 O O . GLU A 1 297 ? 31.894 -12.494 -43.164 1.00 86.88 297 GLU A O 1
ATOM 2492 N N . ARG A 1 298 ? 30.095 -11.170 -43.005 1.00 85.00 298 ARG A N 1
ATOM 2493 C CA . ARG A 1 298 ? 30.348 -10.462 -44.272 1.00 85.00 298 ARG A CA 1
ATOM 2494 C C . ARG A 1 298 ? 31.575 -9.549 -44.222 1.00 85.00 298 ARG A C 1
ATOM 2496 O O . ARG A 1 298 ? 32.236 -9.395 -45.249 1.00 85.00 298 ARG A O 1
ATOM 2503 N N . LEU A 1 299 ? 31.880 -8.942 -43.075 1.00 79.62 299 LEU A N 1
ATOM 2504 C CA . LEU A 1 299 ? 33.094 -8.144 -42.875 1.00 79.62 299 LEU A CA 1
ATOM 2505 C C . LEU A 1 299 ? 34.345 -9.028 -42.814 1.00 79.62 299 LEU A C 1
ATOM 2507 O O . LEU A 1 299 ? 35.370 -8.661 -43.386 1.00 79.62 299 LEU A O 1
ATOM 2511 N N . GLU A 1 300 ? 34.254 -10.205 -42.197 1.00 85.31 300 GLU A N 1
ATOM 2512 C CA . GLU A 1 300 ? 35.345 -11.182 -42.147 1.00 85.31 300 GLU A CA 1
ATOM 2513 C C . GLU A 1 300 ? 35.650 -11.748 -43.547 1.00 85.31 300 GLU A C 1
ATOM 2515 O O . GLU A 1 300 ? 36.789 -11.678 -44.008 1.00 85.31 300 GLU A O 1
ATOM 2520 N N . LEU A 1 301 ? 34.617 -12.126 -44.312 1.00 84.94 301 LEU A N 1
ATOM 2521 C CA . LEU A 1 301 ? 34.752 -12.450 -45.738 1.00 84.94 301 LEU A CA 1
ATOM 2522 C C . LEU A 1 301 ? 35.353 -11.296 -46.560 1.00 84.94 301 LEU A C 1
ATOM 2524 O O . LEU A 1 301 ? 36.167 -11.534 -47.455 1.00 84.94 301 LEU A O 1
ATOM 2528 N N . ALA A 1 302 ? 34.975 -10.042 -46.298 1.00 78.81 302 ALA A N 1
ATOM 2529 C CA . ALA A 1 302 ? 35.540 -8.891 -47.006 1.00 78.81 302 ALA A CA 1
ATOM 2530 C C . ALA A 1 302 ? 37.033 -8.686 -46.683 1.00 78.81 302 ALA A C 1
ATOM 2532 O O . ALA A 1 302 ? 37.823 -8.415 -47.589 1.00 78.81 302 ALA A O 1
ATOM 2533 N N . LYS A 1 303 ? 37.425 -8.867 -45.418 1.00 82.75 303 LYS A N 1
ATOM 2534 C CA . LYS A 1 303 ? 38.812 -8.808 -44.934 1.00 82.75 303 LYS A CA 1
ATOM 2535 C C . LYS A 1 303 ? 39.685 -9.880 -45.594 1.00 82.75 303 LYS A C 1
ATOM 2537 O O . LYS A 1 303 ? 40.726 -9.535 -46.152 1.00 82.75 303 LYS A O 1
ATOM 2542 N N . ASP A 1 304 ? 39.234 -11.132 -45.633 1.00 84.50 304 ASP A N 1
ATOM 2543 C CA . ASP A 1 304 ? 39.967 -12.231 -46.281 1.00 84.50 304 ASP A CA 1
ATOM 2544 C C . ASP A 1 304 ? 40.162 -11.989 -47.788 1.00 84.50 304 ASP A C 1
ATOM 2546 O O . ASP A 1 304 ? 41.246 -12.213 -48.333 1.00 84.50 304 ASP A O 1
ATOM 2550 N N . ASN A 1 305 ? 39.145 -11.445 -48.469 1.00 83.62 305 ASN A N 1
ATOM 2551 C CA . ASN A 1 305 ? 39.265 -11.040 -49.872 1.00 83.62 305 ASN A CA 1
ATOM 2552 C C . ASN A 1 305 ? 40.287 -9.902 -50.075 1.00 83.62 305 ASN A C 1
ATOM 2554 O O . ASN A 1 305 ? 41.009 -9.898 -51.075 1.00 83.62 305 ASN A O 1
ATOM 2558 N N . VAL A 1 306 ? 40.393 -8.951 -49.140 1.00 80.56 306 VAL A N 1
ATOM 2559 C CA . VAL A 1 306 ? 41.402 -7.876 -49.188 1.00 80.56 306 VAL A CA 1
ATOM 2560 C C . VAL A 1 306 ? 42.815 -8.417 -48.935 1.00 80.56 306 VAL A C 1
ATOM 2562 O O . VAL A 1 306 ? 43.738 -8.037 -49.657 1.00 80.56 306 VAL A O 1
ATOM 2565 N N . GLU A 1 307 ? 42.998 -9.345 -47.995 1.00 81.62 307 GLU A N 1
ATOM 2566 C CA . GLU A 1 307 ? 44.289 -10.002 -47.728 1.00 81.62 307 GLU A CA 1
ATOM 2567 C C . GLU A 1 307 ? 44.742 -10.871 -48.928 1.00 81.62 307 GLU A C 1
ATOM 2569 O O . GLU A 1 307 ? 45.907 -10.843 -49.343 1.00 81.62 307 GLU A O 1
ATOM 2574 N N . GLY A 1 308 ? 43.802 -11.566 -49.582 1.00 81.00 308 GLY A N 1
ATOM 2575 C CA . GLY A 1 308 ? 44.033 -12.289 -50.840 1.00 81.00 308 GLY A CA 1
ATOM 2576 C C . GLY A 1 308 ? 44.395 -11.374 -52.021 1.00 81.00 308 GLY A C 1
ATOM 2577 O O . GLY A 1 308 ? 45.277 -11.693 -52.824 1.00 81.00 308 GLY A O 1
ATOM 2578 N N . LEU A 1 309 ? 43.775 -10.194 -52.119 1.00 78.44 309 LEU A N 1
ATOM 2579 C CA . LEU A 1 309 ? 44.139 -9.188 -53.124 1.00 78.44 309 LEU A CA 1
ATOM 2580 C C . LEU A 1 309 ? 45.525 -8.587 -52.860 1.00 78.44 309 LEU A C 1
ATOM 2582 O O . LEU A 1 309 ? 46.315 -8.466 -53.796 1.00 78.44 309 LEU A O 1
ATOM 2586 N N . LYS A 1 310 ? 45.840 -8.257 -51.604 1.00 80.06 310 LYS A N 1
ATOM 2587 C CA . LYS A 1 310 ? 47.143 -7.741 -51.158 1.00 80.06 310 LYS A CA 1
ATOM 2588 C C . LYS A 1 310 ? 48.272 -8.715 -51.499 1.00 80.06 310 LYS A C 1
ATOM 2590 O O . LYS A 1 310 ? 49.171 -8.362 -52.259 1.00 80.06 310 LYS A O 1
ATOM 2595 N N . THR A 1 311 ? 48.149 -9.979 -51.097 1.00 80.12 311 THR A N 1
ATOM 2596 C CA . THR A 1 311 ? 49.126 -11.024 -51.455 1.00 80.12 311 THR A CA 1
ATOM 2597 C C . THR A 1 311 ? 49.230 -11.252 -52.972 1.00 80.12 311 THR A C 1
ATOM 2599 O O . THR A 1 311 ? 50.331 -11.476 -53.485 1.00 80.12 311 THR A O 1
ATOM 2602 N N . SER A 1 312 ? 48.142 -11.124 -53.745 1.00 80.00 312 SER A N 1
ATOM 2603 C CA . SER A 1 312 ? 48.223 -11.136 -55.218 1.00 80.00 312 SER A CA 1
ATOM 2604 C C . SER A 1 312 ? 48.915 -9.898 -55.811 1.00 80.00 312 SER A C 1
ATOM 2606 O O . SER A 1 312 ? 49.417 -9.985 -56.937 1.00 80.00 312 SER A O 1
ATOM 2608 N N . VAL A 1 313 ? 48.907 -8.752 -55.131 1.00 78.31 313 VAL A N 1
ATOM 2609 C CA . VAL A 1 313 ? 49.572 -7.516 -55.568 1.00 78.31 313 VAL A CA 1
ATOM 2610 C C . VAL A 1 313 ? 51.068 -7.580 -55.258 1.00 78.31 313 VAL A C 1
ATOM 2612 O O . VAL A 1 313 ? 51.875 -7.353 -56.162 1.00 78.31 313 VAL A O 1
ATOM 2615 N N . ASP A 1 314 ? 51.444 -8.007 -54.053 1.00 78.25 314 ASP A N 1
ATOM 2616 C CA . ASP A 1 314 ? 52.843 -8.156 -53.628 1.00 78.25 314 ASP A CA 1
ATOM 2617 C C . ASP A 1 314 ? 53.617 -9.124 -54.541 1.00 78.25 314 ASP A C 1
ATOM 2619 O O . ASP A 1 314 ? 54.710 -8.813 -55.020 1.00 78.25 314 ASP A O 1
ATOM 2623 N N . ASN A 1 315 ? 53.005 -10.262 -54.895 1.00 77.56 315 ASN A N 1
ATOM 2624 C CA . ASN A 1 315 ? 53.581 -11.216 -55.850 1.00 77.56 315 ASN A CA 1
ATOM 2625 C C . ASN A 1 315 ? 53.823 -10.601 -57.246 1.00 77.56 315 ASN A C 1
ATOM 2627 O O . ASN A 1 315 ? 54.824 -10.910 -57.896 1.00 77.56 315 ASN A O 1
ATOM 2631 N N . ARG A 1 316 ? 52.947 -9.697 -57.713 1.00 78.25 316 ARG A N 1
ATOM 2632 C CA . ARG A 1 316 ? 53.129 -8.999 -59.001 1.00 78.25 316 ARG A CA 1
ATOM 2633 C C . ARG A 1 316 ? 54.236 -7.951 -58.935 1.00 78.25 316 ARG A C 1
ATOM 2635 O O . ARG A 1 316 ? 54.974 -7.815 -59.911 1.00 78.25 316 ARG A O 1
ATOM 2642 N N . PHE A 1 317 ? 54.389 -7.249 -57.812 1.00 75.00 317 PHE A N 1
ATOM 2643 C CA . PHE A 1 317 ? 55.517 -6.336 -57.602 1.00 75.00 317 PHE A CA 1
ATOM 2644 C C . PHE A 1 317 ? 56.853 -7.086 -57.544 1.00 75.00 317 PHE A C 1
ATOM 2646 O O . PHE A 1 317 ? 57.802 -6.680 -58.215 1.00 75.00 317 PHE A O 1
ATOM 2653 N N . TYR A 1 318 ? 56.912 -8.230 -56.853 1.00 75.06 318 TYR A N 1
ATOM 2654 C CA . TYR A 1 318 ? 58.094 -9.098 -56.843 1.00 75.06 318 TYR A CA 1
ATOM 2655 C C . TYR A 1 318 ? 58.457 -9.608 -58.251 1.00 75.06 318 TYR A C 1
ATOM 2657 O O . TYR A 1 318 ? 59.624 -9.583 -58.649 1.00 75.06 318 TYR A O 1
ATOM 2665 N N . GLU A 1 319 ? 57.468 -10.009 -59.058 1.00 73.88 319 GLU A N 1
ATOM 2666 C CA . GLU A 1 319 ? 57.698 -10.345 -60.468 1.00 73.88 319 GLU A CA 1
ATOM 2667 C C . GLU A 1 319 ? 58.178 -9.157 -61.316 1.00 73.88 319 GLU A C 1
ATOM 2669 O O . GLU A 1 319 ? 58.985 -9.356 -62.227 1.00 73.88 319 GLU A O 1
ATOM 2674 N N . ALA A 1 320 ? 57.677 -7.946 -61.062 1.00 67.88 320 ALA A N 1
ATOM 2675 C CA . ALA A 1 320 ? 58.058 -6.745 -61.801 1.00 67.88 320 ALA A CA 1
ATOM 2676 C C . ALA A 1 320 ? 59.514 -6.345 -61.517 1.00 67.88 320 ALA A C 1
ATOM 2678 O O . ALA A 1 320 ? 60.286 -6.170 -62.459 1.00 67.88 320 ALA A O 1
ATOM 2679 N N . ASP A 1 321 ? 59.923 -6.304 -60.247 1.00 72.31 321 ASP A N 1
ATOM 2680 C CA . ASP A 1 321 ? 61.311 -6.033 -59.848 1.00 72.31 321 ASP A CA 1
ATOM 2681 C C . ASP A 1 321 ? 62.279 -7.095 -60.413 1.00 72.31 321 ASP A C 1
ATOM 2683 O O . ASP A 1 321 ? 63.302 -6.777 -61.024 1.00 72.31 321 ASP A O 1
ATOM 2687 N N . LYS A 1 322 ? 61.894 -8.377 -60.355 1.00 71.81 322 LYS A N 1
ATOM 2688 C CA . LYS A 1 322 ? 62.646 -9.485 -60.971 1.00 71.81 322 LYS A CA 1
ATOM 2689 C C . LYS A 1 322 ? 62.790 -9.358 -62.497 1.00 71.81 322 LYS A C 1
ATOM 2691 O O . LYS A 1 322 ? 63.742 -9.903 -63.059 1.00 71.81 322 LYS A O 1
ATOM 2696 N N . LYS A 1 323 ? 61.876 -8.655 -63.179 1.00 73.56 323 LYS A N 1
ATOM 2697 C CA . LYS A 1 323 ? 61.972 -8.330 -64.616 1.00 73.56 323 LYS A CA 1
ATOM 2698 C C . LYS A 1 323 ? 62.832 -7.082 -64.854 1.00 73.56 323 LYS A C 1
ATOM 2700 O O . LYS A 1 323 ? 63.667 -7.111 -65.755 1.00 73.56 323 LYS A O 1
ATOM 2705 N N . MET A 1 324 ? 62.724 -6.046 -64.019 1.00 69.00 324 MET A N 1
ATOM 2706 C CA . MET A 1 324 ? 63.578 -4.849 -64.096 1.00 69.00 324 MET A CA 1
ATOM 2707 C C . MET A 1 324 ? 65.067 -5.185 -63.928 1.00 69.00 324 MET A C 1
ATOM 2709 O O . MET A 1 324 ? 65.881 -4.764 -64.746 1.00 69.00 324 MET A O 1
ATOM 2713 N N . ARG A 1 325 ? 65.429 -6.034 -62.954 1.00 69.69 325 ARG A N 1
ATOM 2714 C CA . ARG A 1 325 ? 66.827 -6.470 -62.742 1.00 69.69 325 ARG A CA 1
ATOM 2715 C C . ARG A 1 325 ? 67.423 -7.252 -63.926 1.00 69.69 325 ARG A C 1
ATOM 2717 O O . ARG A 1 325 ? 68.642 -7.262 -64.094 1.00 69.69 325 ARG A O 1
ATOM 2724 N N . LYS A 1 326 ? 66.589 -7.892 -64.759 1.00 63.09 326 LYS A N 1
ATOM 2725 C CA . LYS A 1 326 ? 67.035 -8.519 -66.017 1.00 63.09 326 LYS A CA 1
ATOM 2726 C C . LYS A 1 326 ? 67.301 -7.482 -67.106 1.00 63.09 326 LYS A C 1
ATOM 2728 O O . LYS A 1 326 ? 68.364 -7.510 -67.708 1.00 63.09 326 LYS A O 1
ATOM 2733 N N . LEU A 1 327 ? 66.384 -6.536 -67.306 1.00 63.53 327 LEU A N 1
ATOM 2734 C CA . LEU A 1 327 ? 66.564 -5.471 -68.300 1.00 63.53 327 LEU A CA 1
ATOM 2735 C C . LEU A 1 327 ? 67.826 -4.640 -68.004 1.00 63.53 327 LEU A C 1
ATOM 2737 O O . LEU A 1 327 ? 68.640 -4.432 -68.897 1.00 63.53 327 LEU A O 1
ATOM 2741 N N . ALA A 1 328 ? 68.067 -4.303 -66.733 1.00 57.91 328 ALA A N 1
ATOM 2742 C CA . ALA A 1 328 ? 69.269 -3.587 -66.293 1.00 57.91 328 ALA A CA 1
ATOM 2743 C C . ALA A 1 328 ? 70.596 -4.360 -66.496 1.00 57.91 328 ALA A C 1
ATOM 2745 O O . ALA A 1 328 ? 71.665 -3.755 -66.454 1.00 57.91 328 ALA A O 1
ATOM 2746 N N . SER A 1 329 ? 70.559 -5.683 -66.713 1.00 60.81 329 SER A N 1
ATOM 2747 C CA . SER A 1 329 ? 71.749 -6.486 -67.055 1.00 60.81 329 SER A CA 1
ATOM 2748 C C . SER A 1 329 ? 71.886 -6.764 -68.560 1.00 60.81 329 SER A C 1
ATOM 2750 O O . SER A 1 329 ? 72.997 -6.995 -69.033 1.00 60.81 329 SER A O 1
ATOM 2752 N N . GLU A 1 330 ? 70.804 -6.657 -69.336 1.00 58.44 330 GLU A N 1
ATOM 2753 C CA . GLU A 1 330 ? 70.856 -6.613 -70.806 1.00 58.44 330 GLU A CA 1
ATOM 2754 C C . GLU A 1 330 ? 71.348 -5.241 -71.315 1.00 58.44 330 GLU A C 1
ATOM 2756 O O . GLU A 1 330 ? 72.083 -5.174 -72.300 1.00 58.44 330 GLU A O 1
ATOM 2761 N N . GLU A 1 331 ? 71.032 -4.156 -70.602 1.00 53.81 331 GLU A N 1
ATOM 2762 C CA . GLU A 1 331 ? 71.482 -2.785 -70.890 1.00 53.81 331 GLU A CA 1
ATOM 2763 C C . GLU A 1 331 ? 73.018 -2.642 -70.803 1.00 53.81 331 GLU A C 1
ATOM 2765 O O . GLU A 1 331 ? 73.658 -2.150 -71.734 1.00 53.81 331 GLU A O 1
ATOM 2770 N N . GLN A 1 332 ? 73.647 -3.215 -69.767 1.00 54.78 332 GLN A N 1
ATOM 2771 C CA . GLN A 1 332 ? 75.115 -3.237 -69.606 1.00 54.78 332 GLN A CA 1
ATOM 2772 C C . GLN A 1 332 ? 75.858 -4.034 -70.706 1.00 54.78 332 GLN A C 1
ATOM 2774 O O . GLN A 1 332 ? 77.056 -3.832 -70.934 1.00 54.78 332 GLN A O 1
ATOM 2779 N N . LEU A 1 333 ? 75.162 -4.918 -71.432 1.00 54.09 333 LEU A N 1
ATOM 2780 C CA . LEU A 1 333 ? 75.703 -5.649 -72.588 1.00 54.09 333 LEU A CA 1
ATOM 2781 C C . LEU A 1 333 ? 75.571 -4.885 -73.919 1.00 54.09 333 LEU A C 1
ATOM 2783 O O . LEU A 1 333 ? 76.145 -5.311 -74.925 1.00 54.09 333 LEU A O 1
ATOM 2787 N N . LEU A 1 334 ? 74.845 -3.763 -73.945 1.00 53.28 334 LEU A N 1
ATOM 2788 C CA . LEU A 1 334 ? 74.725 -2.894 -75.120 1.00 53.28 334 LEU A CA 1
ATOM 2789 C C . LEU A 1 334 ? 75.770 -1.769 -75.110 1.00 53.28 334 LEU A C 1
ATOM 2791 O O . LEU A 1 334 ? 76.395 -1.523 -76.145 1.00 53.28 334 LEU A O 1
ATOM 2795 N N . ASP A 1 335 ? 76.052 -1.171 -73.949 1.00 45.31 335 ASP A N 1
ATOM 2796 C CA . ASP A 1 335 ? 77.101 -0.145 -73.806 1.00 45.31 335 ASP A CA 1
ATOM 2797 C C . ASP A 1 335 ? 78.510 -0.675 -74.115 1.00 45.31 335 ASP A C 1
ATOM 2799 O O . ASP A 1 335 ? 79.340 0.032 -74.678 1.00 45.31 335 ASP A O 1
ATOM 2803 N N . SER A 1 336 ? 78.775 -1.959 -73.862 1.00 48.88 336 SER A N 1
ATOM 2804 C CA . SER A 1 336 ? 80.046 -2.609 -74.222 1.00 48.88 336 SER A CA 1
ATOM 2805 C C . SER A 1 336 ? 80.181 -2.951 -75.721 1.00 48.88 336 SER A C 1
ATOM 2807 O O . SER A 1 336 ? 81.198 -3.505 -76.148 1.00 48.88 336 SER A O 1
ATOM 2809 N N . ARG A 1 337 ? 79.176 -2.614 -76.545 1.00 49.44 337 ARG A N 1
ATOM 2810 C CA . ARG A 1 337 ? 79.132 -2.891 -77.994 1.00 49.44 337 ARG A CA 1
ATOM 2811 C C . ARG A 1 337 ? 79.077 -1.630 -78.869 1.00 49.44 337 ARG A C 1
ATOM 2813 O O . ARG A 1 337 ? 79.342 -1.726 -80.069 1.00 49.44 337 ARG A O 1
ATOM 2820 N N . SER A 1 338 ? 78.781 -0.465 -78.296 1.00 46.06 338 SER A N 1
ATOM 2821 C CA . SER A 1 338 ? 78.670 0.815 -79.013 1.00 46.06 338 SER A CA 1
ATOM 2822 C C . SER A 1 338 ? 80.029 1.387 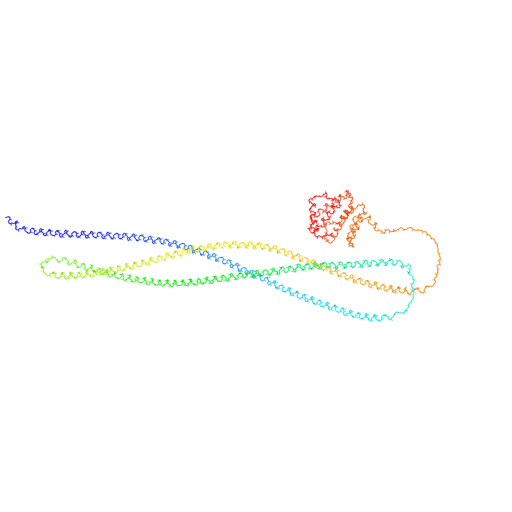-79.462 1.00 46.06 338 SER A C 1
ATOM 2824 O O . SER A 1 338 ? 80.124 1.922 -80.567 1.00 46.06 338 SER A O 1
ATOM 2826 N N . GLU A 1 339 ? 81.106 1.190 -78.691 1.00 45.09 339 GLU A N 1
ATOM 2827 C CA . GLU A 1 339 ? 82.454 1.733 -78.978 1.00 45.09 339 GLU A CA 1
ATOM 2828 C C . GLU A 1 339 ? 83.147 1.197 -80.252 1.00 45.09 339 GLU A C 1
ATOM 2830 O O . GLU A 1 339 ? 84.187 1.721 -80.649 1.00 45.09 339 GLU A O 1
ATOM 2835 N N . LYS A 1 340 ? 82.614 0.163 -80.920 1.00 47.16 340 LYS A N 1
ATOM 2836 C CA . LYS A 1 340 ? 83.271 -0.483 -82.081 1.00 47.16 340 LYS A CA 1
ATOM 2837 C C . LYS A 1 340 ? 82.636 -0.211 -83.447 1.00 47.16 340 LYS A C 1
ATOM 2839 O O . LYS A 1 340 ? 83.057 -0.818 -84.428 1.00 47.16 340 LYS A O 1
ATOM 2844 N N . ILE A 1 341 ? 81.651 0.684 -83.544 1.00 44.47 341 ILE A N 1
ATOM 2845 C CA . ILE A 1 341 ? 80.881 0.910 -84.784 1.00 44.47 341 ILE A CA 1
ATOM 2846 C C . ILE A 1 341 ? 80.980 2.378 -85.242 1.00 44.47 341 ILE A C 1
ATOM 2848 O O . ILE A 1 341 ? 79.974 3.070 -85.376 1.00 44.47 341 ILE A O 1
ATOM 2852 N N . PHE A 1 342 ? 82.207 2.870 -85.468 1.00 39.34 342 PHE A N 1
ATOM 2853 C CA . PHE A 1 342 ? 82.439 4.259 -85.913 1.00 39.34 342 PHE A CA 1
ATOM 2854 C C . PHE A 1 342 ? 83.448 4.436 -87.070 1.00 39.34 342 PHE A C 1
ATOM 2856 O O . PHE A 1 342 ? 83.622 5.551 -87.554 1.00 39.34 342 PHE A O 1
ATOM 2863 N N . THR A 1 343 ? 84.115 3.378 -87.547 1.00 44.16 343 THR A N 1
ATOM 2864 C CA . THR A 1 343 ? 85.206 3.501 -88.540 1.00 44.16 343 THR A CA 1
ATOM 2865 C C . THR A 1 343 ? 84.777 3.388 -90.007 1.00 44.16 343 THR A C 1
ATOM 2867 O O . THR A 1 343 ? 85.341 4.085 -90.846 1.00 44.16 343 THR A O 1
ATOM 2870 N N . ASP A 1 344 ? 83.774 2.564 -90.335 1.00 40.44 344 ASP A N 1
ATOM 2871 C CA . ASP A 1 344 ? 83.559 2.082 -91.717 1.00 40.44 344 ASP A CA 1
ATOM 2872 C C . ASP A 1 344 ? 82.211 2.487 -92.354 1.00 40.44 344 ASP A C 1
ATOM 2874 O O . ASP A 1 344 ? 81.704 1.848 -93.277 1.00 40.44 344 ASP A O 1
ATOM 2878 N N . ALA A 1 345 ? 81.630 3.604 -91.911 1.00 34.56 345 ALA A N 1
ATOM 2879 C CA . ALA A 1 345 ? 80.390 4.158 -92.463 1.00 34.56 345 ALA A CA 1
ATOM 2880 C C . ALA A 1 345 ? 80.602 4.889 -93.814 1.00 34.56 345 ALA A C 1
ATOM 2882 O O . ALA A 1 345 ? 80.414 6.104 -93.909 1.00 34.56 345 ALA A O 1
ATOM 2883 N N . LYS A 1 346 ? 81.008 4.170 -94.878 1.00 43.62 346 LYS A N 1
ATOM 2884 C CA . LYS A 1 346 ? 81.253 4.771 -96.212 1.00 43.62 346 LYS A CA 1
ATOM 2885 C C . LYS A 1 346 ? 80.727 3.999 -97.440 1.00 43.62 346 LYS A C 1
ATOM 2887 O O . LYS A 1 346 ? 81.279 4.145 -98.530 1.00 43.62 346 LYS A O 1
ATOM 2892 N N . VAL A 1 347 ? 79.613 3.277 -97.314 1.00 38.91 347 VAL A N 1
ATOM 2893 C CA . VAL A 1 347 ? 78.700 3.007 -98.447 1.00 38.91 347 VAL A CA 1
ATOM 2894 C C . VAL A 1 347 ? 77.257 3.126 -97.950 1.00 38.91 347 VAL A C 1
ATOM 2896 O O . VAL A 1 347 ? 76.830 2.338 -97.116 1.00 38.91 347 VAL A O 1
ATOM 2899 N N . MET A 1 348 ? 76.494 4.101 -98.457 1.00 41.25 348 MET A N 1
ATOM 2900 C CA . MET A 1 348 ? 75.048 4.201 -98.212 1.00 41.25 348 MET A CA 1
ATOM 2901 C C . MET A 1 348 ? 74.278 3.974 -99.511 1.00 41.25 348 MET A C 1
ATOM 2903 O O . MET A 1 348 ? 74.479 4.711 -100.474 1.00 41.25 348 MET A O 1
ATOM 2907 N N . SER A 1 349 ? 73.360 3.007 -99.518 1.00 44.66 349 SER A N 1
ATOM 2908 C CA . SER A 1 349 ? 72.266 2.908 -100.506 1.00 44.66 349 SER A CA 1
ATOM 2909 C C . SER A 1 349 ? 71.095 2.059 -99.990 1.00 44.66 349 SER A C 1
ATOM 2911 O O . SER A 1 349 ? 69.947 2.405 -100.244 1.00 44.66 349 SER A O 1
ATOM 2913 N N . GLU A 1 350 ? 71.362 0.984 -99.237 1.00 49.75 350 GLU A N 1
ATOM 2914 C CA . GLU A 1 350 ? 70.357 -0.068 -98.974 1.00 49.75 350 GLU A CA 1
ATOM 2915 C C . GLU A 1 350 ? 69.809 -0.108 -97.525 1.00 49.75 350 GLU A C 1
ATOM 2917 O O . GLU A 1 350 ? 68.732 -0.653 -97.293 1.00 49.75 350 GLU A O 1
ATOM 2922 N N . GLU A 1 351 ? 70.459 0.540 -96.543 1.00 51.44 351 GLU A N 1
ATOM 2923 C CA . GLU A 1 351 ? 70.026 0.515 -95.124 1.00 51.44 351 GLU A CA 1
ATOM 2924 C C . GLU A 1 351 ? 68.652 1.164 -94.834 1.00 51.44 351 GLU A C 1
ATOM 2926 O O . GLU A 1 351 ? 68.088 0.963 -93.753 1.00 51.44 351 GLU A O 1
ATOM 2931 N N . LEU A 1 352 ? 68.112 1.980 -95.748 1.00 50.12 352 LEU A N 1
ATOM 2932 C CA . LEU A 1 352 ? 66.884 2.749 -95.494 1.00 50.12 352 LEU A CA 1
ATOM 2933 C C . LEU A 1 352 ? 65.648 1.860 -95.276 1.00 50.12 352 LEU A C 1
ATOM 2935 O O . LEU A 1 352 ? 64.770 2.233 -94.501 1.00 50.12 352 LEU A O 1
ATOM 2939 N N . ILE A 1 353 ? 65.601 0.676 -95.894 1.00 56.78 353 ILE A N 1
ATOM 2940 C CA . ILE A 1 353 ? 64.435 -0.222 -95.844 1.00 56.78 353 ILE A CA 1
ATOM 2941 C C . ILE A 1 353 ? 64.365 -0.997 -94.513 1.00 56.78 353 ILE A C 1
ATOM 2943 O O . ILE A 1 353 ? 63.276 -1.209 -93.978 1.00 56.78 353 ILE A O 1
ATOM 2947 N N . GLU A 1 354 ? 65.505 -1.379 -93.926 1.00 57.59 354 GLU A N 1
ATOM 2948 C CA . GLU A 1 354 ? 65.533 -2.061 -92.619 1.00 57.59 354 GLU A CA 1
ATOM 2949 C C . GLU A 1 354 ? 65.214 -1.107 -91.460 1.00 57.59 354 GLU A C 1
ATOM 2951 O O . GLU A 1 354 ? 64.421 -1.454 -90.580 1.00 57.59 354 GLU A O 1
ATOM 2956 N N . ARG A 1 355 ? 65.738 0.133 -91.477 1.00 53.91 355 ARG A N 1
ATOM 2957 C CA . ARG A 1 355 ? 65.376 1.134 -90.452 1.00 53.91 355 ARG A CA 1
ATOM 2958 C C . ARG A 1 355 ? 63.876 1.445 -90.448 1.00 53.91 355 ARG A C 1
ATOM 2960 O O . ARG A 1 355 ? 63.312 1.666 -89.379 1.00 53.91 355 ARG A O 1
ATOM 2967 N N . GLU A 1 356 ? 63.213 1.408 -91.603 1.00 55.28 356 GLU A N 1
ATOM 2968 C CA . GLU A 1 356 ? 61.768 1.638 -91.705 1.00 55.28 356 GLU A CA 1
ATOM 2969 C C . GLU A 1 356 ? 60.932 0.498 -91.081 1.00 55.28 356 GLU A C 1
ATOM 2971 O O . GLU A 1 356 ? 59.904 0.752 -90.449 1.00 55.28 356 GLU A O 1
ATOM 2976 N N . LYS A 1 357 ? 61.385 -0.763 -91.190 1.00 59.72 357 LYS A N 1
ATOM 2977 C CA . LYS A 1 357 ? 60.761 -1.914 -90.504 1.00 59.72 357 LYS A CA 1
ATOM 2978 C C . LYS A 1 357 ? 60.890 -1.803 -88.986 1.00 59.72 357 LYS A C 1
ATOM 2980 O O . LYS A 1 357 ? 59.910 -2.001 -88.269 1.00 59.72 357 LYS A O 1
ATOM 2985 N N . LEU A 1 358 ? 62.084 -1.461 -88.503 1.00 62.41 358 LEU A N 1
ATOM 2986 C CA . LEU A 1 358 ? 62.366 -1.319 -87.072 1.00 62.41 358 LEU A CA 1
ATOM 2987 C C . LEU A 1 358 ? 61.605 -0.122 -86.469 1.00 62.41 358 LEU A C 1
ATOM 2989 O O . LEU A 1 358 ? 61.067 -0.219 -85.367 1.00 62.41 358 LEU A O 1
ATOM 2993 N N . GLY A 1 359 ? 61.455 0.967 -87.233 1.00 61.78 359 GLY A N 1
ATOM 2994 C CA . GLY A 1 359 ? 60.575 2.089 -86.895 1.00 61.78 359 GLY A CA 1
ATOM 2995 C C . GLY A 1 359 ? 59.104 1.681 -86.744 1.00 61.78 359 GLY A C 1
ATOM 2996 O O . GLY A 1 359 ? 58.474 2.060 -85.759 1.00 61.78 359 GLY A O 1
ATOM 2997 N N . ARG A 1 360 ? 58.570 0.851 -87.655 1.00 63.97 360 ARG A N 1
ATOM 2998 C CA . ARG A 1 360 ? 57.207 0.296 -87.528 1.00 63.97 360 ARG A CA 1
ATOM 2999 C C . ARG A 1 360 ? 57.043 -0.585 -86.283 1.00 63.97 360 ARG A C 1
ATOM 3001 O O . ARG A 1 360 ? 56.113 -0.359 -85.521 1.00 63.97 360 ARG A O 1
ATOM 3008 N N . GLN A 1 361 ? 57.987 -1.484 -85.995 1.00 64.75 361 GLN A N 1
ATOM 3009 C CA . GLN A 1 361 ? 57.935 -2.321 -84.783 1.00 64.75 361 GLN A CA 1
ATOM 3010 C C . GLN A 1 361 ? 57.980 -1.511 -83.475 1.00 64.75 361 GLN A C 1
ATOM 3012 O O . GLN A 1 361 ? 57.361 -1.899 -82.484 1.00 64.75 361 GLN A O 1
ATOM 3017 N N . LEU A 1 362 ? 58.701 -0.385 -83.446 1.00 66.19 362 LEU A N 1
ATOM 3018 C CA . LEU A 1 362 ? 58.677 0.532 -82.302 1.00 66.19 362 LEU A CA 1
ATOM 3019 C C . LEU A 1 362 ? 57.341 1.281 -82.199 1.00 66.19 362 LEU A C 1
ATOM 3021 O O . LEU A 1 362 ? 56.845 1.467 -81.088 1.00 66.19 362 LEU A O 1
ATOM 3025 N N . LEU A 1 363 ? 56.733 1.654 -83.329 1.00 68.44 363 LEU A N 1
ATOM 3026 C CA . LEU A 1 363 ? 55.413 2.283 -83.365 1.00 68.44 363 LEU A CA 1
ATOM 3027 C C . LEU A 1 363 ? 54.321 1.337 -82.837 1.00 68.44 363 LEU A C 1
ATOM 3029 O O . LEU A 1 363 ? 53.562 1.736 -81.959 1.00 68.44 363 LEU A O 1
ATOM 3033 N N . ASP A 1 364 ? 54.308 0.072 -83.268 1.00 72.44 364 ASP A N 1
ATOM 3034 C CA . ASP A 1 364 ? 53.354 -0.945 -82.794 1.00 72.44 364 ASP A CA 1
ATOM 3035 C C . ASP A 1 364 ? 53.463 -1.171 -81.273 1.00 72.44 364 ASP A C 1
ATOM 3037 O O . ASP A 1 364 ? 52.456 -1.280 -80.566 1.00 72.44 364 ASP A O 1
ATOM 3041 N N . ARG A 1 365 ? 54.691 -1.181 -80.730 1.00 74.69 365 ARG A N 1
ATOM 3042 C CA . ARG A 1 365 ? 54.925 -1.283 -79.277 1.00 74.69 365 ARG A CA 1
ATOM 3043 C C . ARG A 1 365 ? 54.472 -0.027 -78.529 1.00 74.69 365 ARG A C 1
ATOM 3045 O O . ARG A 1 365 ? 53.920 -0.154 -77.439 1.00 74.69 365 ARG A O 1
ATOM 3052 N N . LEU A 1 366 ? 54.656 1.165 -79.101 1.00 69.94 366 LEU A N 1
ATOM 3053 C CA . LEU A 1 366 ? 54.151 2.416 -78.525 1.00 69.94 366 LEU A CA 1
ATOM 3054 C C . LEU A 1 366 ? 52.616 2.481 -78.546 1.00 69.94 366 LEU A C 1
ATOM 3056 O O . LEU A 1 366 ? 52.032 2.917 -77.556 1.00 69.94 366 LEU A O 1
ATOM 3060 N N . CYS A 1 367 ? 51.962 1.985 -79.601 1.00 70.44 367 CYS A N 1
ATOM 3061 C CA . CYS A 1 367 ? 50.510 1.802 -79.636 1.00 70.44 367 CYS A CA 1
ATOM 3062 C C . CYS A 1 367 ? 50.046 0.841 -78.532 1.00 70.44 367 CYS A C 1
ATOM 3064 O O . CYS A 1 367 ? 49.222 1.223 -77.712 1.00 70.44 367 CYS A O 1
ATOM 3066 N N . SER A 1 368 ? 50.656 -0.341 -78.403 1.00 75.62 368 SER A N 1
ATOM 3067 C CA . SER A 1 368 ? 50.297 -1.295 -77.341 1.00 75.62 368 SER A CA 1
ATOM 3068 C C . SER A 1 368 ? 50.469 -0.728 -75.919 1.00 75.62 368 SER A C 1
ATOM 3070 O O . SER A 1 368 ? 49.636 -0.986 -75.048 1.00 75.62 368 SER A O 1
ATOM 3072 N N . VAL A 1 369 ? 51.509 0.081 -75.671 1.00 74.69 369 VAL A N 1
ATOM 3073 C CA . VAL A 1 369 ? 51.688 0.788 -74.388 1.00 74.69 369 VAL A CA 1
ATOM 3074 C C . VAL A 1 369 ? 50.633 1.880 -74.198 1.00 74.69 369 VAL A C 1
ATOM 3076 O O . VAL A 1 369 ? 50.086 2.005 -73.101 1.00 74.69 369 VAL A O 1
ATOM 3079 N N . LYS A 1 370 ? 50.307 2.642 -75.248 1.00 78.50 370 LYS A N 1
ATOM 3080 C CA . LYS A 1 370 ? 49.244 3.653 -75.227 1.00 78.50 370 LYS A CA 1
ATOM 3081 C C . LYS A 1 370 ? 47.893 3.018 -74.875 1.00 78.50 370 LYS A C 1
ATOM 3083 O O . LYS A 1 370 ? 47.253 3.473 -73.932 1.00 78.50 370 LYS A O 1
ATOM 3088 N N . ASP A 1 371 ? 47.509 1.941 -75.554 1.00 80.00 371 ASP A N 1
ATOM 3089 C CA . ASP A 1 371 ? 46.243 1.232 -75.333 1.00 80.00 371 ASP A CA 1
ATOM 3090 C C . ASP A 1 371 ? 46.159 0.666 -73.901 1.00 80.00 371 ASP A C 1
ATOM 3092 O O . ASP A 1 371 ? 45.112 0.712 -73.252 1.00 80.00 371 ASP A O 1
ATOM 3096 N N . TYR A 1 372 ? 47.286 0.192 -73.352 1.00 77.56 372 TYR A N 1
ATOM 3097 C CA . TYR A 1 372 ? 47.376 -0.250 -71.958 1.00 77.56 372 TYR A CA 1
ATOM 3098 C C . TYR A 1 372 ? 47.223 0.904 -70.949 1.00 77.56 372 TYR A C 1
ATOM 3100 O O . TYR A 1 372 ? 46.568 0.728 -69.917 1.00 77.56 372 TYR A O 1
ATOM 3108 N N . VAL A 1 373 ? 47.773 2.089 -71.243 1.00 75.00 373 VAL A N 1
ATOM 3109 C CA . VAL A 1 373 ? 47.608 3.302 -70.420 1.00 75.00 373 VAL A CA 1
ATOM 3110 C C . VAL A 1 373 ? 46.182 3.854 -70.512 1.00 75.00 373 VAL A C 1
ATOM 3112 O O . VAL A 1 373 ? 45.614 4.213 -69.483 1.00 75.00 373 VAL A O 1
ATOM 3115 N N . GLU A 1 374 ? 45.558 3.863 -71.692 1.00 81.50 374 GLU A N 1
ATOM 3116 C CA . GLU A 1 374 ? 44.148 4.250 -71.856 1.00 81.50 374 GLU A CA 1
ATOM 3117 C C . GLU A 1 374 ? 43.218 3.260 -71.127 1.00 81.50 374 GLU A C 1
ATOM 3119 O O . GLU A 1 374 ? 42.318 3.677 -70.396 1.00 81.50 374 GLU A O 1
ATOM 3124 N N . GLY A 1 375 ? 43.508 1.955 -71.193 1.00 83.12 375 GLY A N 1
ATOM 3125 C CA . GLY A 1 375 ? 42.818 0.930 -70.407 1.00 83.12 375 GLY A CA 1
ATOM 3126 C C . GLY A 1 375 ? 43.049 1.032 -68.891 1.00 83.12 375 GLY A C 1
ATOM 3127 O O . GLY A 1 375 ? 42.157 0.691 -68.114 1.00 83.12 375 GLY A O 1
ATOM 3128 N N . LEU A 1 376 ? 44.217 1.507 -68.438 1.00 78.81 376 LEU A N 1
ATOM 3129 C CA . LEU A 1 376 ? 44.452 1.845 -67.028 1.00 78.81 376 LEU A CA 1
ATOM 3130 C C . LEU A 1 376 ? 43.638 3.069 -66.609 1.00 78.81 376 LEU A C 1
ATOM 3132 O O . LEU A 1 376 ? 42.985 3.016 -65.569 1.00 78.81 376 LEU A O 1
ATOM 3136 N N . LYS A 1 377 ? 43.634 4.128 -67.425 1.00 82.44 377 LYS A N 1
ATOM 3137 C CA . LYS A 1 377 ? 42.870 5.350 -67.167 1.00 82.44 377 LYS A CA 1
ATOM 3138 C C . LYS A 1 377 ? 41.379 5.041 -67.014 1.00 82.44 377 LYS A C 1
ATOM 3140 O O . LYS A 1 377 ? 40.810 5.384 -65.987 1.00 82.44 377 LYS A O 1
ATOM 3145 N N . ALA A 1 378 ? 40.785 4.290 -67.942 1.00 86.00 378 ALA A N 1
ATOM 3146 C CA . ALA A 1 378 ? 39.376 3.897 -67.860 1.00 86.00 378 ALA A CA 1
ATOM 3147 C C . ALA A 1 378 ? 39.029 3.138 -66.558 1.00 86.00 378 ALA A C 1
ATOM 3149 O O . ALA A 1 378 ? 37.953 3.331 -65.999 1.00 86.00 378 ALA A O 1
ATOM 3150 N N . ARG A 1 379 ? 39.950 2.316 -66.026 1.00 85.00 379 ARG A N 1
ATOM 3151 C CA . ARG A 1 379 ? 39.773 1.636 -64.725 1.00 85.00 379 ARG A CA 1
ATOM 3152 C C . ARG A 1 379 ? 39.921 2.566 -63.516 1.00 85.00 379 ARG A C 1
ATOM 3154 O O . ARG A 1 379 ? 39.369 2.260 -62.464 1.00 85.00 379 ARG A O 1
ATOM 3161 N N . VAL A 1 380 ? 40.667 3.662 -63.639 1.00 81.38 380 VAL A N 1
ATOM 3162 C CA . VAL A 1 380 ? 40.768 4.705 -62.604 1.00 81.38 380 VAL A CA 1
ATOM 3163 C C . VAL A 1 380 ? 39.521 5.588 -62.628 1.00 81.38 380 VAL A C 1
ATOM 3165 O O . VAL A 1 380 ? 38.900 5.769 -61.585 1.00 81.38 380 VAL A O 1
ATOM 3168 N N . ASP A 1 381 ? 39.101 6.042 -63.810 1.00 86.00 381 ASP A N 1
ATOM 3169 C CA . ASP A 1 381 ? 37.888 6.842 -64.012 1.00 86.00 381 ASP A CA 1
ATOM 3170 C C . ASP A 1 381 ? 36.641 6.090 -63.484 1.00 86.00 381 ASP A C 1
ATOM 3172 O O . ASP A 1 381 ? 35.854 6.648 -62.722 1.00 86.00 381 ASP A O 1
ATOM 3176 N N . GLN A 1 382 ? 36.519 4.786 -63.774 1.00 86.62 382 GLN A N 1
ATOM 3177 C CA . GLN A 1 382 ? 35.473 3.909 -63.223 1.00 86.62 382 GLN A CA 1
ATOM 3178 C C . GLN A 1 382 ? 35.498 3.837 -61.682 1.00 86.62 382 GLN A C 1
ATOM 3180 O O . GLN A 1 382 ? 34.449 3.903 -61.042 1.00 86.62 382 GLN A O 1
ATOM 3185 N N . ARG A 1 383 ? 36.684 3.747 -61.062 1.00 82.69 383 ARG A N 1
ATOM 3186 C CA . ARG A 1 383 ? 36.809 3.728 -59.593 1.00 82.69 383 ARG A CA 1
ATOM 3187 C C . ARG A 1 383 ? 36.427 5.057 -58.950 1.00 82.69 383 ARG A C 1
ATOM 3189 O O . ARG A 1 383 ? 35.880 5.035 -57.854 1.00 82.69 383 ARG A O 1
ATOM 3196 N N . PHE A 1 384 ? 36.672 6.193 -59.604 1.00 82.75 384 PHE A N 1
ATOM 3197 C CA . PHE A 1 384 ? 36.200 7.488 -59.102 1.00 82.75 384 PHE A CA 1
ATOM 3198 C C . PHE A 1 384 ? 34.667 7.557 -59.050 1.00 82.75 384 PHE A C 1
ATOM 3200 O O . PHE A 1 384 ? 34.124 8.064 -58.072 1.00 82.75 384 PHE A O 1
ATOM 3207 N N . ILE A 1 385 ? 33.967 6.978 -60.034 1.00 87.38 385 ILE A N 1
ATOM 3208 C CA . ILE A 1 385 ? 32.497 6.869 -60.014 1.00 87.38 385 ILE A CA 1
ATOM 3209 C C . ILE A 1 385 ? 32.037 5.973 -58.849 1.00 87.38 385 ILE A C 1
ATOM 3211 O O . ILE A 1 385 ? 31.137 6.345 -58.100 1.00 87.38 385 ILE A O 1
ATOM 3215 N N . GLU A 1 386 ? 32.682 4.820 -58.644 1.00 83.44 386 GLU A N 1
ATOM 3216 C CA . GLU A 1 386 ? 32.370 3.907 -57.528 1.00 83.44 386 GLU A CA 1
ATOM 3217 C C . GLU A 1 386 ? 32.654 4.502 -56.139 1.00 83.44 386 GLU A C 1
ATOM 3219 O O . GLU A 1 386 ? 31.981 4.137 -55.175 1.00 83.44 386 GLU A O 1
ATOM 3224 N N . VAL A 1 387 ? 33.642 5.395 -56.017 1.00 81.31 387 VAL A N 1
ATOM 3225 C CA . VAL A 1 387 ? 33.915 6.140 -54.778 1.00 81.31 387 VAL A CA 1
ATOM 3226 C C . VAL A 1 387 ? 32.848 7.210 -54.550 1.00 81.31 387 VAL A C 1
ATOM 3228 O O . VAL A 1 387 ? 32.276 7.231 -53.467 1.00 81.31 387 VAL A O 1
ATOM 3231 N N . GLY A 1 388 ? 32.509 8.018 -55.560 1.00 83.81 388 GLY A N 1
ATOM 3232 C CA . GLY A 1 388 ? 31.490 9.069 -55.426 1.00 83.81 388 GLY A CA 1
ATOM 3233 C C . GLY A 1 388 ? 30.093 8.537 -55.080 1.00 83.81 388 GLY A C 1
ATOM 3234 O O . GLY A 1 388 ? 29.376 9.150 -54.297 1.00 83.81 388 GLY A O 1
ATOM 3235 N N . LEU A 1 389 ? 29.718 7.356 -55.587 1.00 82.06 389 LEU A N 1
ATOM 3236 C CA . LEU A 1 389 ? 28.473 6.689 -55.178 1.00 82.06 389 LEU A CA 1
ATOM 3237 C C . LEU A 1 389 ? 28.499 6.291 -53.691 1.00 82.06 389 LEU A C 1
ATOM 3239 O O . LEU A 1 389 ? 27.546 6.559 -52.961 1.00 82.06 389 LEU A O 1
ATOM 3243 N N . LYS A 1 390 ? 29.615 5.728 -53.212 1.00 82.12 390 LYS A N 1
ATOM 3244 C CA . LYS A 1 390 ? 29.778 5.362 -51.793 1.00 82.12 390 LYS A CA 1
ATOM 3245 C C . LYS A 1 390 ? 29.848 6.582 -50.877 1.00 82.12 390 LYS A C 1
ATOM 3247 O O . LYS A 1 390 ? 29.420 6.502 -49.733 1.00 82.12 390 LYS A O 1
ATOM 3252 N N . GLU A 1 391 ? 30.365 7.702 -51.370 1.00 84.94 391 GLU A N 1
ATOM 3253 C CA . GLU A 1 391 ? 30.356 8.989 -50.673 1.00 84.94 391 GLU A CA 1
ATOM 3254 C C . GLU A 1 391 ? 28.909 9.471 -50.453 1.00 84.94 391 GLU A C 1
ATOM 3256 O O . GLU A 1 391 ? 28.540 9.799 -49.325 1.00 84.94 391 GLU A O 1
ATOM 3261 N N . THR A 1 392 ? 28.035 9.356 -51.465 1.00 85.38 392 THR A N 1
ATOM 3262 C CA . THR A 1 392 ? 26.597 9.646 -51.294 1.00 85.38 392 THR A CA 1
ATOM 3263 C C . THR A 1 392 ? 25.859 8.642 -50.396 1.00 85.38 392 THR A C 1
ATOM 3265 O O . THR A 1 392 ? 24.954 9.048 -49.665 1.00 85.38 392 THR A O 1
ATOM 3268 N N . ASP A 1 393 ? 26.255 7.361 -50.381 1.00 85.88 393 ASP A N 1
ATOM 3269 C CA . ASP A 1 393 ? 25.717 6.376 -49.426 1.00 85.88 393 ASP A CA 1
ATOM 3270 C C . ASP A 1 393 ? 26.102 6.742 -47.977 1.00 85.88 393 ASP A C 1
ATOM 3272 O O . ASP A 1 393 ? 25.263 6.695 -47.075 1.00 85.88 393 ASP A O 1
ATOM 3276 N N . VAL A 1 394 ? 27.356 7.154 -47.747 1.00 82.62 394 VAL A N 1
ATOM 3277 C CA . VAL A 1 394 ? 27.859 7.578 -46.429 1.00 82.62 394 VAL A CA 1
ATOM 3278 C C . VAL A 1 394 ? 27.133 8.823 -45.924 1.00 82.62 394 VAL A C 1
ATOM 3280 O O . VAL A 1 394 ? 26.730 8.844 -44.762 1.00 82.62 394 VAL A O 1
ATOM 3283 N N . ASP A 1 395 ? 26.889 9.825 -46.770 1.00 87.44 395 ASP A N 1
ATOM 3284 C CA . ASP A 1 395 ? 26.115 11.004 -46.363 1.00 87.44 395 ASP A CA 1
ATOM 3285 C C . ASP A 1 395 ? 24.629 10.684 -46.131 1.00 87.44 395 ASP A C 1
ATOM 3287 O O . ASP A 1 395 ? 24.012 11.233 -45.215 1.00 87.44 395 ASP A O 1
ATOM 3291 N N . SER A 1 396 ? 24.049 9.729 -46.868 1.00 89.94 396 SER A N 1
ATOM 3292 C CA . SER A 1 396 ? 22.699 9.238 -46.567 1.00 89.94 396 SER A CA 1
ATOM 3293 C C . SER A 1 396 ? 22.625 8.528 -45.207 1.00 89.94 396 SER A C 1
ATOM 3295 O O . SER A 1 396 ? 21.627 8.686 -44.499 1.00 89.94 396 SER A O 1
ATOM 3297 N N . ILE A 1 397 ? 23.677 7.800 -44.813 1.00 87.50 397 ILE A N 1
ATOM 3298 C CA . ILE A 1 397 ? 23.803 7.188 -43.481 1.00 87.50 397 ILE A CA 1
ATOM 3299 C C . ILE A 1 397 ? 24.010 8.265 -42.406 1.00 87.50 397 ILE A C 1
ATOM 3301 O O . ILE A 1 397 ? 23.329 8.220 -41.382 1.00 87.50 397 ILE A O 1
ATOM 3305 N N . ARG A 1 398 ? 24.877 9.260 -42.644 1.00 90.69 398 ARG A N 1
ATOM 3306 C CA . ARG A 1 398 ? 25.138 10.394 -41.735 1.00 90.69 398 ARG A CA 1
ATOM 3307 C C . ARG A 1 398 ? 23.839 11.098 -41.336 1.00 90.69 398 ARG A C 1
ATOM 3309 O O . ARG A 1 398 ? 23.525 11.174 -40.152 1.00 90.69 398 ARG A O 1
ATOM 3316 N N . ASN A 1 399 ? 23.044 11.502 -42.327 1.00 89.81 399 ASN A N 1
ATOM 3317 C CA . ASN A 1 399 ? 21.769 12.198 -42.122 1.00 89.81 399 ASN A CA 1
ATOM 3318 C C . ASN A 1 399 ? 20.733 11.330 -41.375 1.00 89.81 399 ASN A C 1
ATOM 3320 O O . ASN A 1 399 ? 19.876 11.845 -40.654 1.00 89.81 399 ASN A O 1
ATOM 3324 N N . LEU A 1 400 ? 20.787 10.001 -41.540 1.00 91.31 400 LEU A N 1
ATOM 3325 C CA . LEU A 1 400 ? 19.923 9.071 -40.810 1.00 91.31 400 LEU A CA 1
ATOM 3326 C C . LEU A 1 400 ? 20.360 8.909 -39.345 1.00 91.31 400 LEU A C 1
ATOM 3328 O O . LEU A 1 400 ? 19.496 8.811 -38.475 1.00 91.31 400 LEU A O 1
ATOM 3332 N N . VAL A 1 401 ? 21.668 8.894 -39.070 1.00 85.44 401 VAL A N 1
ATOM 3333 C CA . VAL A 1 401 ? 22.222 8.850 -37.706 1.00 85.44 401 VAL A CA 1
ATOM 3334 C C . VAL A 1 401 ? 21.908 10.141 -36.954 1.00 85.44 401 VAL A C 1
ATOM 3336 O O . VAL A 1 401 ? 21.385 10.067 -35.848 1.00 85.44 401 VAL A O 1
ATOM 3339 N N . GLU A 1 402 ? 22.130 11.303 -37.573 1.00 91.88 402 GLU A N 1
ATOM 3340 C CA . GLU A 1 402 ? 21.830 12.624 -37.000 1.00 91.88 402 GLU A CA 1
ATOM 3341 C C . GLU A 1 402 ? 20.353 12.731 -36.584 1.00 91.88 402 GLU A C 1
ATOM 3343 O O . GLU A 1 402 ? 20.045 12.943 -35.412 1.00 91.88 402 GLU A O 1
ATOM 3348 N N . LYS A 1 403 ? 19.424 12.389 -37.488 1.00 92.50 403 LYS A N 1
ATOM 3349 C CA . LYS A 1 403 ? 17.991 12.314 -37.159 1.00 92.50 403 LYS A CA 1
ATOM 3350 C C . LYS A 1 403 ? 17.672 11.311 -36.035 1.00 92.50 403 LYS A C 1
ATOM 3352 O O . LYS A 1 403 ? 16.699 11.490 -35.301 1.00 92.50 403 LYS A O 1
ATOM 3357 N N . LYS A 1 404 ? 18.436 10.221 -35.901 1.00 87.38 404 LYS A N 1
ATOM 3358 C CA . LYS A 1 404 ? 18.247 9.250 -34.810 1.00 87.38 404 LYS A CA 1
ATOM 3359 C C . LYS A 1 404 ? 18.830 9.712 -33.478 1.00 87.38 404 LYS A C 1
ATOM 3361 O O . LYS A 1 404 ? 18.340 9.241 -32.454 1.00 87.38 404 LYS A O 1
ATOM 3366 N N . MET A 1 405 ? 19.773 10.653 -33.483 1.00 85.50 405 MET A N 1
ATOM 3367 C CA . MET A 1 405 ? 20.183 11.389 -32.288 1.00 85.50 405 MET A CA 1
ATOM 3368 C C . MET A 1 405 ? 19.083 12.374 -31.868 1.00 85.50 405 MET A C 1
ATOM 3370 O O . MET A 1 405 ? 18.625 12.279 -30.737 1.00 85.50 405 MET A O 1
ATOM 3374 N N . ASP A 1 406 ? 18.517 13.175 -32.782 1.00 91.25 406 ASP A N 1
ATOM 3375 C CA . ASP A 1 406 ? 17.356 14.041 -32.474 1.00 91.25 406 ASP A CA 1
ATOM 3376 C C . ASP A 1 406 ? 16.177 13.259 -31.848 1.00 91.25 406 ASP A C 1
ATOM 3378 O O . ASP A 1 406 ? 15.560 13.687 -30.867 1.00 91.25 406 ASP A O 1
ATOM 3382 N N . GLU A 1 407 ? 15.857 12.082 -32.404 1.00 89.12 407 GLU A N 1
ATOM 3383 C CA . GLU A 1 407 ? 14.820 11.179 -31.880 1.00 89.12 407 GLU A CA 1
ATOM 3384 C C . GLU A 1 407 ? 15.171 10.535 -30.522 1.00 89.12 407 GLU A C 1
ATOM 3386 O O . GLU A 1 407 ? 14.267 10.011 -29.862 1.00 89.12 407 GLU A O 1
ATOM 3391 N N . ALA A 1 408 ? 16.445 10.514 -30.123 1.00 84.12 408 ALA A N 1
ATOM 3392 C CA . ALA A 1 408 ? 16.908 10.024 -28.825 1.00 84.12 408 ALA A CA 1
ATOM 3393 C C . ALA A 1 408 ? 16.916 11.155 -27.786 1.00 84.12 408 ALA A C 1
ATOM 3395 O O . ALA A 1 408 ? 16.298 11.008 -26.734 1.00 84.12 408 ALA A O 1
ATOM 3396 N N . ASP A 1 409 ? 17.485 12.311 -28.129 1.00 90.62 409 ASP A N 1
ATOM 3397 C CA . ASP A 1 409 ? 17.519 13.523 -27.305 1.00 90.62 409 ASP A CA 1
ATOM 3398 C C . ASP A 1 409 ? 16.111 14.008 -26.935 1.00 90.62 409 ASP A C 1
ATOM 3400 O O . ASP A 1 409 ? 15.900 14.606 -25.879 1.00 90.62 409 ASP A O 1
ATOM 3404 N N . LEU A 1 410 ? 15.114 13.800 -27.804 1.00 91.06 410 LEU A N 1
ATOM 3405 C CA . LEU A 1 410 ? 13.712 14.067 -27.473 1.00 91.06 410 LEU A CA 1
ATOM 3406 C C . LEU A 1 410 ? 13.183 13.094 -26.403 1.00 91.06 410 LEU A C 1
ATOM 3408 O O . LEU A 1 410 ? 12.510 13.525 -25.471 1.00 91.06 410 LEU A O 1
ATOM 3412 N N . LYS A 1 411 ? 13.522 11.803 -26.505 1.00 89.06 411 LYS A N 1
ATOM 3413 C CA . LYS A 1 411 ? 13.065 10.758 -25.574 1.00 89.06 411 LYS A CA 1
ATOM 3414 C C . LYS A 1 411 ? 13.756 10.821 -24.218 1.00 89.06 411 LYS A C 1
ATOM 3416 O O . LYS A 1 411 ? 13.100 10.537 -23.223 1.00 89.06 411 LYS A O 1
ATOM 3421 N N . GLU A 1 412 ? 15.032 11.211 -24.145 1.00 91.12 412 GLU A N 1
ATOM 3422 C CA . GLU A 1 412 ? 15.695 11.424 -22.848 1.00 91.12 412 GLU A CA 1
ATOM 3423 C C . GLU A 1 412 ? 14.988 12.554 -22.079 1.00 91.12 412 GLU A C 1
ATOM 3425 O O . GLU A 1 412 ? 14.585 12.345 -20.939 1.00 91.12 412 GLU A O 1
ATOM 3430 N N . ARG A 1 413 ? 14.651 13.673 -22.740 1.00 92.44 413 ARG A N 1
ATOM 3431 C CA . ARG A 1 413 ? 13.841 14.758 -22.143 1.00 92.44 413 ARG A CA 1
ATOM 3432 C C . ARG A 1 413 ? 12.414 14.339 -21.758 1.00 92.44 413 ARG A C 1
ATOM 3434 O O . ARG A 1 413 ? 11.880 14.824 -20.760 1.00 92.44 413 ARG A O 1
ATOM 3441 N N . GLU A 1 414 ? 11.775 13.446 -22.518 1.00 91.38 414 GLU A N 1
ATOM 3442 C CA . GLU A 1 414 ? 10.475 12.866 -22.134 1.00 91.38 414 GLU A CA 1
ATOM 3443 C C . GLU A 1 414 ? 10.582 11.959 -20.895 1.00 91.38 414 GLU A C 1
ATOM 3445 O O . GLU A 1 414 ? 9.652 11.931 -20.086 1.00 91.38 414 GLU A O 1
ATOM 3450 N N . LEU A 1 415 ? 11.701 11.246 -20.723 1.00 86.31 415 LEU A N 1
ATOM 3451 C CA . LEU A 1 415 ? 11.977 10.418 -19.545 1.00 86.31 415 LEU A CA 1
ATOM 3452 C C . LEU A 1 415 ? 12.314 11.272 -18.315 1.00 86.31 415 LEU A C 1
ATOM 3454 O O . LEU A 1 415 ? 11.697 11.061 -17.276 1.00 86.31 415 LEU A O 1
ATOM 3458 N N . GLU A 1 416 ? 13.175 12.289 -18.435 1.00 90.94 416 GLU A N 1
ATOM 3459 C CA . GLU A 1 416 ? 13.475 13.253 -17.357 1.00 90.94 416 GLU A CA 1
ATOM 3460 C C . GLU A 1 416 ? 12.196 13.901 -16.789 1.00 90.94 416 GLU A C 1
ATOM 3462 O O . GLU A 1 416 ? 12.035 14.068 -15.578 1.00 90.94 416 GLU A O 1
ATOM 3467 N N . GLU A 1 417 ? 11.245 14.253 -17.660 1.00 90.75 417 GLU A N 1
ATOM 3468 C CA . GLU A 1 417 ? 9.949 14.811 -17.259 1.00 90.75 417 GLU A CA 1
ATOM 3469 C C . GLU A 1 417 ? 9.033 13.771 -16.587 1.00 90.75 417 GLU A C 1
ATOM 3471 O O . GLU A 1 417 ? 8.236 14.127 -15.714 1.00 90.75 417 GLU A O 1
ATOM 3476 N N . GLN A 1 418 ? 9.140 12.485 -16.938 1.00 86.12 418 GLN A N 1
ATOM 3477 C CA . GLN A 1 418 ? 8.441 11.416 -16.218 1.00 86.12 418 GLN A CA 1
ATOM 3478 C C . GLN A 1 418 ? 9.075 11.143 -14.849 1.00 86.12 418 GLN A C 1
ATOM 3480 O O . GLN A 1 418 ? 8.335 11.042 -13.871 1.00 86.12 418 GLN A O 1
ATOM 3485 N N . GLU A 1 419 ? 10.405 11.107 -14.750 1.00 85.19 419 GLU A N 1
ATOM 3486 C CA . GLU A 1 419 ? 11.142 10.972 -13.486 1.00 85.19 419 GLU A CA 1
ATOM 3487 C C . GLU A 1 419 ? 10.799 12.117 -12.519 1.00 85.19 419 GLU A C 1
ATOM 3489 O O . GLU A 1 419 ? 10.431 11.861 -11.370 1.00 85.19 419 GLU A O 1
ATOM 3494 N N . ARG A 1 420 ? 10.770 13.373 -12.998 1.00 92.06 420 ARG A N 1
ATOM 3495 C CA . ARG A 1 420 ? 10.325 14.539 -12.208 1.00 92.06 420 ARG A CA 1
ATOM 3496 C C . ARG A 1 420 ? 8.926 14.329 -11.610 1.00 92.06 420 ARG A C 1
ATOM 3498 O O . ARG A 1 420 ? 8.711 14.548 -10.419 1.00 92.06 420 ARG A O 1
ATOM 3505 N N . ARG A 1 421 ? 7.977 13.856 -12.427 1.00 90.44 421 ARG A N 1
ATOM 3506 C CA . ARG A 1 421 ? 6.582 13.584 -12.024 1.00 90.44 421 ARG A CA 1
ATOM 3507 C C . ARG A 1 421 ? 6.429 12.357 -11.126 1.00 90.44 421 ARG A C 1
ATOM 3509 O O . ARG A 1 421 ? 5.389 12.221 -10.481 1.00 90.44 421 ARG A O 1
ATOM 3516 N N . ILE A 1 422 ? 7.398 11.444 -11.118 1.00 88.56 422 ILE A N 1
ATOM 3517 C CA . ILE A 1 422 ? 7.460 10.325 -10.172 1.00 88.56 422 ILE A CA 1
ATOM 3518 C C . ILE A 1 422 ? 7.940 10.857 -8.819 1.00 88.56 422 ILE A C 1
ATOM 3520 O O . ILE A 1 422 ? 7.201 10.723 -7.845 1.00 88.56 422 ILE A O 1
ATOM 3524 N N . ALA A 1 423 ? 9.054 11.593 -8.780 1.00 89.50 423 ALA A N 1
ATOM 3525 C CA . ALA A 1 423 ? 9.589 12.192 -7.555 1.00 89.50 423 ALA A CA 1
ATOM 3526 C C . ALA A 1 423 ? 8.586 13.130 -6.843 1.00 89.50 423 ALA A C 1
ATOM 3528 O O . ALA A 1 423 ? 8.437 13.081 -5.621 1.00 89.50 423 ALA A O 1
ATOM 3529 N N . GLU A 1 424 ? 7.822 13.942 -7.588 1.00 89.69 424 GLU A N 1
ATOM 3530 C CA . GLU A 1 424 ? 6.736 14.765 -7.022 1.00 89.69 424 GLU A CA 1
ATOM 3531 C C . GLU A 1 424 ? 5.620 13.923 -6.370 1.00 89.69 424 GLU A C 1
ATOM 3533 O O . GLU A 1 424 ? 5.091 14.281 -5.311 1.00 89.69 424 GLU A O 1
ATOM 3538 N N . LYS A 1 425 ? 5.258 12.783 -6.976 1.00 88.31 425 LYS A N 1
ATOM 3539 C CA . LYS A 1 425 ? 4.254 11.862 -6.420 1.00 88.31 425 LYS A CA 1
ATOM 3540 C C . LYS A 1 425 ? 4.784 11.124 -5.200 1.00 88.31 425 LYS A C 1
ATOM 3542 O O . LYS A 1 425 ? 4.043 10.988 -4.232 1.00 88.31 425 LYS A O 1
ATOM 3547 N N . GLU A 1 426 ? 6.038 10.686 -5.223 1.00 86.50 426 GLU A N 1
ATOM 3548 C CA . GLU A 1 426 ? 6.708 10.042 -4.091 1.00 86.50 426 GLU A CA 1
ATOM 3549 C C . GLU A 1 426 ? 6.778 10.991 -2.890 1.00 86.50 426 GLU A C 1
ATOM 3551 O O . GLU A 1 426 ? 6.333 10.626 -1.804 1.00 86.50 426 GLU A O 1
ATOM 3556 N N . GLY A 1 427 ? 7.177 12.252 -3.091 1.00 90.31 427 GLY A N 1
ATOM 3557 C CA . GLY A 1 427 ? 7.119 13.280 -2.046 1.00 90.31 427 GLY A CA 1
ATOM 3558 C C . GLY A 1 427 ? 5.704 13.499 -1.486 1.00 90.31 427 GLY A C 1
ATOM 3559 O O . GLY A 1 427 ? 5.520 13.606 -0.270 1.00 90.31 427 GLY A O 1
ATOM 3560 N N . SER A 1 428 ? 4.676 13.494 -2.346 1.00 89.56 428 SER A N 1
ATOM 3561 C CA . SER A 1 428 ? 3.271 13.570 -1.912 1.00 89.56 428 SER A CA 1
ATOM 3562 C C . SER A 1 428 ? 2.816 12.330 -1.127 1.00 89.56 428 SER A C 1
ATOM 3564 O O . SER A 1 428 ? 2.022 12.456 -0.192 1.00 89.56 428 SER A O 1
ATOM 3566 N N . LEU A 1 429 ? 3.306 11.139 -1.486 1.00 87.81 429 LEU A N 1
ATOM 3567 C CA . LEU A 1 429 ? 3.005 9.883 -0.797 1.00 87.81 429 LEU A CA 1
ATOM 3568 C C . LEU A 1 429 ? 3.683 9.823 0.574 1.00 87.81 429 LEU A C 1
ATOM 3570 O O . LEU A 1 429 ? 2.982 9.591 1.553 1.00 87.81 429 LEU A O 1
ATOM 3574 N N . ILE A 1 430 ? 4.975 10.149 0.670 1.00 90.56 430 ILE A N 1
ATOM 3575 C CA . ILE A 1 430 ? 5.727 10.234 1.937 1.00 90.56 430 ILE A CA 1
ATOM 3576 C C . ILE A 1 430 ? 5.046 11.214 2.907 1.00 90.56 430 ILE A C 1
ATOM 3578 O O . ILE A 1 430 ? 4.887 10.930 4.095 1.00 90.56 430 ILE A O 1
ATOM 3582 N N . SER A 1 431 ? 4.564 12.359 2.405 1.00 86.88 431 SER A N 1
ATOM 3583 C CA . SER A 1 431 ? 3.831 13.317 3.242 1.00 86.88 431 SER A CA 1
ATOM 3584 C C . SER A 1 431 ? 2.498 12.764 3.768 1.00 86.88 431 SER A C 1
ATOM 3586 O O . SER A 1 431 ? 2.114 13.095 4.889 1.00 86.88 431 SER A O 1
ATOM 3588 N N . LYS A 1 432 ? 1.787 11.941 2.985 1.00 87.25 432 LYS A N 1
ATOM 3589 C CA . LYS A 1 432 ? 0.519 11.302 3.390 1.00 87.25 432 LYS A CA 1
ATOM 3590 C C . LYS A 1 432 ? 0.730 10.097 4.299 1.00 87.25 432 LYS A C 1
ATOM 3592 O O . LYS A 1 432 ? -0.086 9.868 5.186 1.00 87.25 432 LYS A O 1
ATOM 3597 N N . GLU A 1 433 ? 1.806 9.345 4.092 1.00 85.50 433 GLU A N 1
ATOM 3598 C CA . GLU A 1 433 ? 2.240 8.252 4.963 1.00 85.50 433 GLU A CA 1
ATOM 3599 C C . GLU A 1 433 ? 2.500 8.787 6.373 1.00 85.50 433 GLU A C 1
ATOM 3601 O O . GLU A 1 433 ? 1.903 8.302 7.332 1.00 85.50 433 GLU A O 1
ATOM 3606 N N . LYS A 1 434 ? 3.255 9.887 6.492 1.00 89.25 434 LYS A N 1
ATOM 3607 C CA . LYS A 1 434 ? 3.457 10.568 7.775 1.00 89.25 434 LYS A CA 1
ATOM 3608 C C . LYS A 1 434 ? 2.146 11.064 8.404 1.00 89.25 434 LYS A C 1
ATOM 3610 O O . LYS A 1 434 ? 1.915 10.841 9.586 1.00 89.25 434 LYS A O 1
ATOM 3615 N N . GLU A 1 435 ? 1.250 11.672 7.624 1.00 89.81 435 GLU A N 1
ATOM 3616 C CA . GLU A 1 435 ? -0.071 12.111 8.109 1.00 89.81 435 GLU A CA 1
ATOM 3617 C C . GLU A 1 435 ? -0.960 10.929 8.566 1.00 89.81 435 GLU A C 1
ATOM 3619 O O . GLU A 1 435 ? -1.854 11.084 9.401 1.00 89.81 435 GLU A O 1
ATOM 3624 N N . LEU A 1 436 ? -0.777 9.732 8.000 1.00 85.12 436 LEU A N 1
ATOM 3625 C CA . LEU A 1 436 ? -1.442 8.505 8.448 1.00 85.12 436 LEU A CA 1
ATOM 3626 C C . LEU A 1 436 ? -0.815 7.959 9.736 1.00 85.12 436 LEU A C 1
ATOM 3628 O O . LEU A 1 436 ? -1.565 7.593 10.638 1.00 85.12 436 LEU A O 1
ATOM 3632 N N . GLU A 1 437 ? 0.512 7.978 9.852 1.00 90.62 437 GLU A N 1
ATOM 3633 C CA . GLU A 1 437 ? 1.257 7.558 11.044 1.00 90.62 437 GLU A CA 1
ATOM 3634 C C . GLU A 1 437 ? 0.946 8.455 12.257 1.00 90.62 437 GLU A C 1
ATOM 3636 O O . GLU A 1 437 ? 0.564 7.964 13.319 1.00 90.62 437 GLU A O 1
ATOM 3641 N N . ASP A 1 438 ? 0.972 9.781 12.092 1.00 88.88 438 ASP A N 1
ATOM 3642 C CA . ASP A 1 438 ? 0.600 10.737 13.146 1.00 88.88 438 ASP A CA 1
ATOM 3643 C C . ASP A 1 438 ? -0.854 10.496 13.630 1.00 88.88 438 ASP A C 1
ATOM 3645 O O . ASP A 1 438 ? -1.144 10.508 14.830 1.00 88.88 438 ASP A O 1
ATOM 3649 N N . ARG A 1 439 ? -1.782 10.178 12.710 1.00 86.44 439 ARG A N 1
ATOM 3650 C CA . ARG A 1 439 ? -3.171 9.795 13.048 1.00 86.44 439 ARG A CA 1
ATOM 3651 C C . ARG A 1 439 ? -3.293 8.413 13.686 1.00 86.44 439 ARG A C 1
ATOM 3653 O O . ARG A 1 439 ? -4.229 8.202 14.461 1.00 86.44 439 ARG A O 1
ATOM 3660 N N . HIS A 1 440 ? -2.417 7.473 13.345 1.00 84.00 440 HIS A N 1
ATOM 3661 C CA . HIS A 1 440 ? -2.383 6.145 13.948 1.00 84.00 440 HIS A CA 1
ATOM 3662 C C . HIS A 1 440 ? -1.970 6.246 15.420 1.00 84.00 440 HIS A C 1
ATOM 3664 O O . HIS A 1 440 ? -2.683 5.744 16.288 1.00 84.00 440 HIS A O 1
ATOM 3670 N N . ASN A 1 441 ? -0.912 7.003 15.714 1.00 86.38 441 ASN A N 1
ATOM 3671 C CA . ASN A 1 441 ? -0.411 7.192 17.074 1.00 86.38 441 ASN A CA 1
ATOM 3672 C C . ASN A 1 441 ? -1.436 7.891 17.986 1.00 86.38 441 ASN A C 1
ATOM 3674 O O . ASN A 1 441 ? -1.794 7.343 19.029 1.00 86.38 441 ASN A O 1
ATOM 3678 N N . VAL A 1 442 ? -2.046 9.000 17.542 1.00 88.56 442 VAL A N 1
ATOM 3679 C CA . VAL A 1 442 ? -3.144 9.669 18.282 1.00 88.56 442 VAL A CA 1
ATOM 3680 C C . VAL A 1 442 ? -4.357 8.743 18.490 1.00 88.56 442 VAL A C 1
ATOM 3682 O O . VAL A 1 442 ? -5.075 8.847 19.490 1.00 88.56 442 VAL A O 1
ATOM 3685 N N . ARG A 1 443 ? -4.615 7.806 17.566 1.00 85.12 443 ARG A N 1
ATOM 3686 C CA . ARG A 1 443 ? -5.663 6.788 17.739 1.00 85.12 443 ARG A CA 1
ATOM 3687 C C . ARG A 1 443 ? -5.263 5.729 18.769 1.00 85.12 443 ARG A C 1
ATOM 3689 O O . ARG A 1 443 ? -6.132 5.333 19.542 1.00 85.12 443 ARG A O 1
ATOM 3696 N N . SER A 1 444 ? -3.998 5.309 18.805 1.00 80.12 444 SER A N 1
ATOM 3697 C CA . SER A 1 444 ? -3.481 4.348 19.787 1.00 80.12 444 SER A CA 1
ATOM 3698 C C . SER A 1 444 ? -3.596 4.898 21.209 1.00 80.12 444 SER A C 1
ATOM 3700 O O . SER A 1 444 ? -4.249 4.282 22.043 1.00 80.12 444 SER A O 1
ATOM 3702 N N . GLU A 1 445 ? -3.120 6.119 21.469 1.00 87.75 445 GLU A N 1
ATOM 3703 C CA . GLU A 1 445 ? -3.240 6.771 22.788 1.00 87.75 445 GLU A CA 1
ATOM 3704 C C . GLU A 1 445 ? -4.704 6.881 23.267 1.00 87.75 445 GLU A C 1
ATOM 3706 O O . GLU A 1 445 ? -5.023 6.729 24.455 1.00 87.75 445 GLU A O 1
ATOM 3711 N N . LYS A 1 446 ? -5.632 7.107 22.326 1.00 85.06 446 LYS A N 1
ATOM 3712 C CA . LYS A 1 446 ? -7.078 7.147 22.585 1.00 85.06 446 LYS A CA 1
ATOM 3713 C C . LYS A 1 446 ? -7.688 5.761 22.847 1.00 85.06 446 LYS A C 1
ATOM 3715 O O . LYS A 1 446 ? -8.715 5.671 23.524 1.00 85.06 446 LYS A O 1
ATOM 3720 N N . LEU A 1 447 ? -7.086 4.688 22.336 1.00 80.88 447 LEU A N 1
ATOM 3721 C CA . LEU A 1 447 ? -7.457 3.312 22.670 1.00 80.88 447 LEU A CA 1
ATOM 3722 C C . LEU A 1 447 ? -6.880 2.910 24.032 1.00 80.88 447 LEU A C 1
ATOM 3724 O O . LEU A 1 447 ? -7.649 2.454 24.872 1.00 80.88 447 LEU A O 1
ATOM 3728 N N . ASP A 1 448 ? -5.607 3.198 24.313 1.00 85.69 448 ASP A N 1
ATOM 3729 C CA . ASP A 1 448 ? -4.950 2.908 25.598 1.00 85.69 448 ASP A CA 1
ATOM 3730 C C . ASP A 1 448 ? -5.673 3.565 26.783 1.00 85.69 448 ASP A C 1
ATOM 3732 O O . ASP A 1 448 ? -5.881 2.960 27.837 1.00 85.69 448 ASP A O 1
ATOM 3736 N N . SER A 1 449 ? -6.070 4.830 26.626 1.00 84.56 449 SER A N 1
ATOM 3737 C CA . SER A 1 449 ? -6.853 5.558 27.633 1.00 84.56 449 SER A CA 1
ATOM 3738 C C . SER A 1 449 ? -8.269 4.988 27.791 1.00 84.56 449 SER A C 1
ATOM 3740 O O . SER A 1 449 ? -8.771 4.890 28.913 1.00 84.56 449 SER A O 1
ATOM 3742 N N . ARG A 1 450 ? -8.899 4.522 26.703 1.00 81.88 450 ARG A N 1
ATOM 3743 C CA . ARG A 1 450 ? -10.197 3.829 26.755 1.00 81.88 450 ARG A CA 1
ATOM 3744 C C . ARG A 1 450 ? -10.092 2.437 27.387 1.00 81.88 450 ARG A C 1
ATOM 3746 O O . ARG A 1 450 ? -11.012 2.050 28.106 1.00 81.88 450 ARG A O 1
ATOM 3753 N N . GLU A 1 451 ? -8.995 1.712 27.183 1.00 84.06 451 GLU A N 1
ATOM 3754 C CA . GLU A 1 451 ? -8.732 0.435 27.850 1.00 84.06 451 GLU A CA 1
ATOM 3755 C C . GLU A 1 451 ? -8.500 0.627 29.354 1.00 84.06 451 GLU A C 1
ATOM 3757 O O . GLU A 1 451 ? -9.115 -0.078 30.154 1.00 84.06 451 GLU A O 1
ATOM 3762 N N . LYS A 1 452 ? -7.689 1.612 29.763 1.00 87.44 452 LYS A N 1
ATOM 3763 C CA . LYS A 1 452 ? -7.492 1.957 31.186 1.00 87.44 452 LYS A CA 1
ATOM 3764 C C . LYS A 1 452 ? -8.833 2.237 31.879 1.00 87.44 452 LYS A C 1
ATOM 3766 O O . LYS A 1 452 ? -9.098 1.687 32.950 1.00 87.44 452 LYS A O 1
ATOM 3771 N N . ASN A 1 453 ? -9.720 2.986 31.221 1.00 87.00 453 ASN A N 1
ATOM 3772 C CA . ASN A 1 453 ? -11.080 3.233 31.708 1.00 87.00 453 ASN A CA 1
ATOM 3773 C C . ASN A 1 453 ? -11.934 1.949 31.764 1.00 87.00 453 ASN A C 1
ATOM 3775 O O . ASN A 1 453 ? -12.595 1.702 32.770 1.00 87.00 453 ASN A O 1
ATOM 3779 N N . LEU A 1 454 ? -11.897 1.095 30.734 1.00 83.06 454 LEU A N 1
ATOM 3780 C CA . LEU A 1 454 ? -12.606 -0.195 30.728 1.00 83.06 454 LEU A CA 1
ATOM 3781 C C . LEU A 1 454 ? -12.124 -1.141 31.836 1.00 83.06 454 LEU A C 1
ATOM 3783 O O . LEU A 1 454 ? -12.941 -1.815 32.460 1.00 83.06 454 LEU A O 1
ATOM 3787 N N . ASN A 1 455 ? -10.821 -1.182 32.109 1.00 86.62 455 ASN A N 1
ATOM 3788 C CA . ASN A 1 455 ? -10.251 -2.006 33.172 1.00 86.62 455 ASN A CA 1
ATOM 3789 C C . ASN A 1 455 ? -10.626 -1.472 34.566 1.00 86.62 455 ASN A C 1
ATOM 3791 O O . ASN A 1 455 ? -10.984 -2.269 35.432 1.00 86.62 455 ASN A O 1
ATOM 3795 N N . SER A 1 456 ? -10.689 -0.149 34.758 1.00 85.12 456 SER A N 1
ATOM 3796 C CA . SER A 1 456 ? -11.262 0.457 35.971 1.00 85.12 456 SER A CA 1
ATOM 3797 C C . SER A 1 456 ? -12.745 0.092 36.164 1.00 85.12 456 SER A C 1
ATOM 3799 O O . SER A 1 456 ? -13.137 -0.352 37.243 1.00 85.12 456 SER A O 1
ATOM 3801 N N . VAL A 1 457 ? -13.565 0.167 35.107 1.00 82.38 457 VAL A N 1
ATOM 3802 C CA . VAL A 1 457 ? -14.985 -0.239 35.156 1.00 82.38 457 VAL A CA 1
ATOM 3803 C C . VAL A 1 457 ? -15.144 -1.737 35.453 1.00 82.38 457 VAL A C 1
ATOM 3805 O O . VAL A 1 457 ? -16.017 -2.111 36.237 1.00 82.38 457 VAL A O 1
ATOM 3808 N N . ARG A 1 458 ? -14.287 -2.605 34.894 1.00 84.25 458 ARG A N 1
ATOM 3809 C CA . ARG A 1 458 ? -14.250 -4.047 35.215 1.00 84.25 458 ARG A CA 1
ATOM 3810 C C . ARG A 1 458 ? -13.910 -4.299 36.688 1.00 84.25 458 ARG A C 1
ATOM 3812 O O . ARG A 1 458 ? -14.553 -5.140 37.310 1.00 84.25 458 ARG A O 1
ATOM 3819 N N . GLU A 1 459 ? -12.932 -3.583 37.243 1.00 85.81 459 GLU A N 1
ATOM 3820 C CA . GLU A 1 459 ? -12.526 -3.683 38.654 1.00 85.81 459 GLU A CA 1
ATOM 3821 C C . GLU A 1 459 ? -13.669 -3.270 39.597 1.00 85.81 459 GLU A C 1
ATOM 3823 O O . GLU A 1 459 ? -14.015 -4.025 40.506 1.00 85.81 459 GLU A O 1
ATOM 3828 N N . LEU A 1 460 ? -14.314 -2.126 39.328 1.00 83.69 460 LEU A N 1
ATOM 3829 C CA . LEU A 1 460 ? -15.496 -1.657 40.063 1.00 83.69 460 LEU A CA 1
ATOM 3830 C C . LEU A 1 460 ? -16.632 -2.685 40.002 1.00 83.69 460 LEU A C 1
ATOM 3832 O O . LEU A 1 460 ? -17.109 -3.140 41.038 1.00 83.69 460 LEU A O 1
ATOM 3836 N N . THR A 1 461 ? -16.989 -3.139 38.796 1.00 79.62 461 THR A N 1
ATOM 3837 C CA . THR A 1 461 ? -18.027 -4.164 38.580 1.00 79.62 461 THR A CA 1
ATOM 3838 C C . THR A 1 461 ? -17.722 -5.441 39.373 1.00 79.62 461 THR A C 1
ATOM 3840 O O . THR A 1 461 ? -18.599 -5.995 40.036 1.00 79.62 461 THR A O 1
ATOM 3843 N N . ARG A 1 462 ? -16.461 -5.895 39.368 1.00 87.19 462 ARG A N 1
ATOM 3844 C CA . ARG A 1 462 ? -16.000 -7.068 40.127 1.00 87.19 462 ARG A CA 1
ATOM 3845 C C . ARG A 1 462 ? -16.141 -6.883 41.639 1.00 87.19 462 ARG A C 1
ATOM 3847 O O . ARG A 1 462 ? -16.376 -7.872 42.330 1.00 87.19 462 ARG A O 1
ATOM 3854 N N . ASN A 1 463 ? -15.979 -5.669 42.159 1.00 86.12 463 ASN A N 1
ATOM 3855 C CA . ASN A 1 463 ? -16.118 -5.385 43.588 1.00 86.12 463 ASN A CA 1
ATOM 3856 C C . ASN A 1 463 ? -17.594 -5.320 44.004 1.00 86.12 463 ASN A C 1
ATOM 3858 O O . ASN A 1 463 ? -17.980 -6.083 44.889 1.00 86.12 463 ASN A O 1
ATOM 3862 N N . CYS A 1 464 ? -18.445 -4.614 43.254 1.00 73.25 464 CYS A N 1
ATOM 3863 C CA . CYS A 1 464 ? -19.895 -4.611 43.486 1.00 73.25 464 CYS A CA 1
ATOM 3864 C C . CYS A 1 464 ? -20.506 -6.026 43.431 1.00 73.25 464 CYS A C 1
ATOM 3866 O O . CYS A 1 464 ? -21.366 -6.371 44.241 1.00 73.25 464 CYS A O 1
ATOM 3868 N N . PHE A 1 465 ? -20.013 -6.908 42.549 1.00 80.12 465 PHE A N 1
ATOM 3869 C CA . PHE A 1 465 ? -20.416 -8.321 42.558 1.00 80.12 465 PHE A CA 1
ATOM 3870 C C . PHE A 1 465 ? -19.975 -9.084 43.821 1.00 80.12 465 PHE A C 1
ATOM 3872 O O . PHE A 1 465 ? -20.704 -9.976 44.256 1.00 80.12 465 PHE A O 1
ATOM 3879 N N . LYS A 1 466 ? -18.824 -8.766 44.437 1.00 87.00 466 LYS A N 1
ATOM 3880 C CA . LYS A 1 466 ? -18.413 -9.366 45.726 1.00 87.00 466 LYS A CA 1
ATOM 3881 C C . LYS A 1 466 ? -19.290 -8.871 46.874 1.00 87.00 466 LYS A C 1
ATOM 3883 O O . LYS A 1 466 ? -19.683 -9.691 47.698 1.00 87.00 466 LYS A O 1
ATOM 3888 N N . GLU A 1 467 ? -19.583 -7.572 46.904 1.00 81.69 467 GLU A N 1
ATOM 3889 C CA . GLU A 1 467 ? -20.422 -6.906 47.911 1.00 81.69 467 GLU A CA 1
ATOM 3890 C C . GLU A 1 467 ? -21.848 -7.470 47.881 1.00 81.69 467 GLU A C 1
ATOM 3892 O O . GLU A 1 467 ? -22.317 -8.019 48.875 1.00 81.69 467 GLU A O 1
ATOM 3897 N N . HIS A 1 468 ? -22.489 -7.505 46.708 1.00 79.19 468 HIS A N 1
ATOM 3898 C CA . HIS A 1 468 ? -23.788 -8.163 46.533 1.00 79.19 468 HIS A CA 1
ATOM 3899 C C . HIS A 1 468 ? -23.750 -9.656 46.921 1.00 79.19 468 HIS A C 1
ATOM 3901 O O . HIS A 1 468 ? -24.703 -10.168 47.507 1.00 79.19 468 HIS A O 1
ATOM 3907 N N . LEU A 1 469 ? -22.647 -10.373 46.663 1.00 85.38 469 LEU A N 1
ATOM 3908 C CA . LEU A 1 469 ? -22.479 -11.756 47.128 1.00 85.38 469 LEU A CA 1
ATOM 3909 C C . LEU A 1 469 ? -22.228 -11.884 48.643 1.00 85.38 469 LEU A C 1
ATOM 3911 O O . LEU A 1 469 ? -22.442 -12.978 49.165 1.00 85.38 469 LEU A O 1
ATOM 3915 N N . ALA A 1 470 ? -21.789 -10.835 49.346 1.00 84.81 470 ALA A N 1
ATOM 3916 C CA . ALA A 1 470 ? -21.703 -10.790 50.809 1.00 84.81 470 ALA A CA 1
ATOM 3917 C C . ALA A 1 470 ? -23.086 -10.557 51.425 1.00 84.81 470 ALA A C 1
ATOM 3919 O O . ALA A 1 470 ? -23.598 -11.457 52.093 1.00 84.81 470 ALA A O 1
ATOM 3920 N N . ILE A 1 471 ? -23.763 -9.485 51.008 1.00 80.69 471 ILE A N 1
ATOM 3921 C CA . ILE A 1 471 ? -25.137 -9.147 51.408 1.00 80.69 471 ILE A CA 1
ATOM 3922 C C . ILE A 1 471 ? -26.083 -10.339 51.170 1.00 80.69 471 ILE A C 1
ATOM 3924 O O . ILE A 1 471 ? -26.892 -10.702 52.020 1.00 80.69 471 ILE A O 1
ATOM 3928 N N . LYS A 1 472 ? -25.936 -11.055 50.045 1.00 84.75 472 LYS A N 1
ATOM 3929 C CA . LYS A 1 472 ? -26.728 -12.259 49.722 1.00 84.75 472 LYS A CA 1
ATOM 3930 C C . LYS A 1 472 ? -26.415 -13.491 50.591 1.00 84.75 472 LYS A C 1
ATOM 3932 O O . LYS A 1 472 ? -27.210 -14.437 50.601 1.00 84.75 472 LYS A O 1
ATOM 3937 N N . ARG A 1 473 ? -25.283 -13.527 51.305 1.00 86.38 473 ARG A N 1
ATOM 3938 C CA . ARG A 1 473 ? -24.998 -14.519 52.361 1.00 86.38 473 ARG A CA 1
ATOM 3939 C C . ARG A 1 473 ? -25.584 -14.074 53.697 1.00 86.38 473 ARG A C 1
ATOM 3941 O O . ARG A 1 473 ? -26.254 -14.890 54.322 1.00 86.38 473 ARG A O 1
ATOM 3948 N N . GLU A 1 474 ? -25.405 -12.811 54.076 1.00 85.94 474 GLU A N 1
ATOM 3949 C CA . GLU A 1 474 ? -25.969 -12.234 55.305 1.00 85.94 474 GLU A CA 1
ATOM 3950 C C . GLU A 1 474 ? -27.503 -12.332 55.320 1.00 85.94 474 GLU A C 1
ATOM 3952 O O . GLU A 1 474 ? -28.078 -12.919 56.233 1.00 85.94 474 GLU A O 1
ATOM 3957 N N . LEU A 1 475 ? -28.177 -11.930 54.238 1.00 81.25 475 LEU A N 1
ATOM 3958 C CA . LEU A 1 475 ? -29.633 -12.056 54.096 1.00 81.25 475 LEU A CA 1
ATOM 3959 C C . LEU A 1 475 ? -30.117 -13.521 54.171 1.00 81.25 475 LEU A C 1
ATOM 3961 O O . LEU A 1 475 ? -31.240 -13.798 54.595 1.00 81.25 475 LEU A O 1
ATOM 3965 N N . ARG A 1 476 ? -29.272 -14.492 53.786 1.00 87.94 476 ARG A N 1
ATOM 3966 C CA . ARG A 1 476 ? -29.563 -15.928 53.954 1.00 87.94 476 ARG A CA 1
ATOM 3967 C C . ARG A 1 476 ? -29.396 -16.388 55.399 1.00 87.94 476 ARG A C 1
ATOM 3969 O O . ARG A 1 476 ? -30.206 -17.198 55.846 1.00 87.94 476 ARG A O 1
ATOM 3976 N N . THR A 1 477 ? -28.378 -15.924 56.125 1.00 85.88 477 THR A N 1
ATOM 3977 C CA . THR A 1 477 ? -28.245 -16.232 57.558 1.00 85.88 477 THR A CA 1
ATOM 3978 C C . THR A 1 477 ? -29.375 -15.600 58.360 1.00 85.88 477 THR A C 1
ATOM 3980 O O . THR A 1 477 ? -29.974 -16.296 59.179 1.00 85.88 477 THR A O 1
ATOM 3983 N N . GLU A 1 478 ? -29.760 -14.367 58.031 1.00 81.12 478 GLU A N 1
ATOM 3984 C CA . GLU A 1 478 ? -30.856 -13.659 58.690 1.00 81.12 478 GLU A CA 1
ATOM 3985 C C . GLU A 1 478 ? -32.198 -14.345 58.430 1.00 81.12 478 GLU A C 1
ATOM 3987 O O . GLU A 1 478 ? -32.918 -14.676 59.371 1.00 81.12 478 GLU A O 1
ATOM 3992 N N . LYS A 1 479 ? -32.493 -14.717 57.173 1.00 86.56 479 LYS A N 1
ATOM 3993 C CA . LYS A 1 479 ? -33.680 -15.528 56.860 1.00 86.56 479 LYS A CA 1
ATOM 3994 C C . LYS A 1 479 ? -33.702 -16.850 57.636 1.00 86.56 479 LYS A C 1
ATOM 3996 O O . LYS A 1 479 ? -34.745 -17.221 58.170 1.00 86.56 479 LYS A O 1
ATOM 4001 N N . ASN A 1 480 ? -32.581 -17.570 57.716 1.00 86.50 480 ASN A N 1
ATOM 4002 C CA . ASN A 1 480 ? -32.517 -18.834 58.458 1.00 86.50 480 ASN A CA 1
ATOM 4003 C C . ASN A 1 480 ? -32.760 -18.632 59.967 1.00 86.50 480 ASN A C 1
ATOM 4005 O O . ASN A 1 480 ? -33.375 -19.488 60.611 1.00 86.50 480 ASN A O 1
ATOM 4009 N N . LEU A 1 481 ? -32.299 -17.507 60.526 1.00 90.06 481 LEU A N 1
ATOM 4010 C CA . LEU A 1 481 ? -32.524 -17.120 61.918 1.00 90.06 481 LEU A CA 1
ATOM 4011 C C . LEU A 1 481 ? -33.995 -16.750 62.167 1.00 90.06 481 LEU A C 1
ATOM 4013 O O . LEU A 1 481 ? -34.577 -17.217 63.147 1.00 90.06 481 LEU A O 1
ATOM 4017 N N . VAL A 1 482 ? -34.616 -15.995 61.256 1.00 84.06 482 VAL A N 1
ATOM 4018 C CA . VAL A 1 482 ? -36.051 -15.666 61.285 1.00 84.06 482 VAL A CA 1
ATOM 4019 C C . VAL A 1 482 ? -36.903 -16.930 61.173 1.00 84.06 482 VAL A C 1
ATOM 4021 O O . VAL A 1 482 ? -37.724 -17.166 62.051 1.00 84.06 482 VAL A O 1
ATOM 4024 N N . GLU A 1 483 ? -36.657 -17.818 60.202 1.00 88.12 483 GLU A N 1
ATOM 4025 C CA . GLU A 1 483 ? -37.393 -19.089 60.109 1.00 88.12 483 GLU A CA 1
ATOM 4026 C C . GLU A 1 483 ? -37.237 -19.955 61.372 1.00 88.12 483 GLU A C 1
ATOM 4028 O O . GLU A 1 483 ? -38.147 -20.703 61.736 1.00 88.12 483 GLU A O 1
ATOM 4033 N N . LYS A 1 484 ? -36.076 -19.907 62.043 1.00 88.88 484 LYS A N 1
ATOM 4034 C CA . LYS A 1 484 ? -35.902 -20.579 63.336 1.00 88.88 484 LYS A CA 1
ATOM 4035 C C . LYS A 1 484 ? -36.762 -19.913 64.416 1.00 88.88 484 LYS A C 1
ATOM 4037 O O . LYS A 1 484 ? -37.468 -20.628 65.117 1.00 88.88 484 LYS A O 1
ATOM 4042 N N . ARG A 1 485 ? -36.746 -18.579 64.515 1.00 82.31 485 ARG A N 1
ATOM 4043 C CA . ARG A 1 485 ? -37.589 -17.821 65.454 1.00 82.31 485 ARG A CA 1
ATOM 4044 C C . ARG A 1 485 ? -39.080 -18.078 65.233 1.00 82.31 485 ARG A C 1
ATOM 4046 O O . ARG A 1 485 ? -39.776 -18.235 66.225 1.00 82.31 485 ARG A O 1
ATOM 4053 N N . CYS A 1 486 ? -39.547 -18.176 63.987 1.00 81.94 486 CYS A N 1
ATOM 4054 C CA . CYS A 1 486 ? -40.919 -18.583 63.672 1.00 81.94 486 CYS A CA 1
ATOM 4055 C C . CYS A 1 486 ? -41.211 -19.972 64.248 1.00 81.94 486 CYS A C 1
ATOM 4057 O O . CYS A 1 486 ? -42.062 -20.084 65.113 1.00 81.94 486 CYS A O 1
ATOM 4059 N N . ARG A 1 487 ? -40.412 -20.998 63.923 1.00 89.38 487 ARG A N 1
ATOM 4060 C CA . ARG A 1 487 ? -40.599 -22.361 64.469 1.00 89.38 487 ARG A CA 1
ATOM 4061 C C . ARG A 1 487 ? -40.561 -22.424 66.006 1.00 89.38 487 ARG A C 1
ATOM 4063 O O . ARG A 1 487 ? -41.317 -23.181 66.611 1.00 89.38 487 ARG A O 1
ATOM 4070 N N . ASP A 1 488 ? -39.709 -21.623 66.647 1.00 85.81 488 ASP A N 1
ATOM 4071 C CA . ASP A 1 488 ? -39.645 -21.503 68.112 1.00 85.81 488 ASP A CA 1
ATOM 4072 C C . ASP A 1 488 ? -40.866 -20.746 68.700 1.00 85.81 488 ASP A C 1
ATOM 4074 O O . ASP A 1 488 ? -41.223 -20.967 69.862 1.00 85.81 488 ASP A O 1
ATOM 4078 N N . LEU A 1 489 ? -41.522 -19.879 67.914 1.00 83.94 489 LEU A N 1
ATOM 4079 C CA . LEU A 1 489 ? -42.789 -19.215 68.243 1.00 83.94 489 LEU A CA 1
ATOM 4080 C C . LEU A 1 489 ? -43.997 -20.125 67.990 1.00 83.94 489 LEU A C 1
ATOM 4082 O O . LEU A 1 489 ? -44.797 -20.253 68.908 1.00 83.94 489 LEU A O 1
ATOM 4086 N N . ASP A 1 490 ? -44.082 -20.842 66.865 1.00 87.44 490 ASP A N 1
ATOM 4087 C CA . ASP A 1 490 ? -45.135 -21.833 66.572 1.00 87.44 490 ASP A CA 1
ATOM 4088 C C . ASP A 1 490 ? -45.248 -22.858 67.722 1.00 87.44 490 ASP A C 1
ATOM 4090 O O . ASP A 1 490 ? -46.328 -23.204 68.199 1.00 87.44 490 ASP A O 1
ATOM 4094 N N . VAL A 1 491 ? -44.098 -23.316 68.236 1.00 87.44 491 VAL A N 1
ATOM 4095 C CA . VAL A 1 491 ? -44.011 -24.246 69.375 1.00 87.44 491 VAL A CA 1
ATOM 4096 C C . VAL A 1 491 ? -44.397 -23.588 70.707 1.00 87.44 491 VAL A C 1
ATOM 4098 O O . VAL A 1 491 ? -44.822 -24.290 71.627 1.00 87.44 491 VAL A O 1
ATOM 4101 N N . ARG A 1 492 ? -44.268 -22.264 70.852 1.00 82.50 492 ARG A N 1
ATOM 4102 C CA . ARG A 1 492 ? -44.799 -21.523 72.010 1.00 82.50 492 ARG A CA 1
ATOM 4103 C C . ARG A 1 492 ? -46.297 -21.290 71.886 1.00 82.50 492 ARG A C 1
ATOM 4105 O O . ARG A 1 492 ? -46.987 -21.484 72.878 1.00 82.50 492 ARG A O 1
ATOM 4112 N N . GLU A 1 493 ? -46.792 -20.950 70.703 1.00 85.88 493 GLU A N 1
ATOM 4113 C CA . GLU A 1 493 ? -48.215 -20.781 70.423 1.00 85.88 493 GLU A CA 1
ATOM 4114 C C . GLU A 1 493 ? -48.963 -22.094 70.664 1.00 85.88 493 GLU A C 1
ATOM 4116 O O . GLU A 1 493 ? -49.871 -22.125 71.480 1.00 85.88 493 GLU A O 1
ATOM 4121 N N . LEU A 1 494 ? -48.492 -23.223 70.124 1.00 88.75 494 LEU A N 1
ATOM 4122 C CA . LEU A 1 494 ? -49.064 -24.546 70.412 1.00 88.75 494 LEU A CA 1
ATOM 4123 C C . LEU A 1 494 ? -49.074 -24.892 71.913 1.00 88.75 494 LEU A C 1
ATOM 4125 O O . LEU A 1 494 ? -49.991 -25.561 72.382 1.00 88.75 494 LEU A O 1
ATOM 4129 N N . ARG A 1 495 ? -48.086 -24.428 72.692 1.00 86.06 495 ARG A N 1
ATOM 4130 C CA . ARG A 1 495 ? -48.079 -24.593 74.160 1.00 86.06 495 ARG A CA 1
ATOM 4131 C C . ARG A 1 495 ? -49.045 -23.649 74.866 1.00 86.06 495 ARG A C 1
ATOM 4133 O O . ARG A 1 495 ? -49.607 -24.050 75.877 1.00 86.06 495 ARG A O 1
ATOM 4140 N N . LEU A 1 496 ? -49.216 -22.423 74.375 1.00 78.88 496 LEU A N 1
ATOM 4141 C CA . LEU A 1 496 ? -50.182 -21.457 74.898 1.00 78.88 496 LEU A CA 1
ATOM 4142 C C . LEU A 1 496 ? -51.609 -21.902 74.576 1.00 78.88 496 LEU A C 1
ATOM 4144 O O . LEU A 1 496 ? -52.427 -21.924 75.482 1.00 78.88 496 LEU A O 1
ATOM 4148 N N . ASN A 1 497 ? -51.865 -22.372 73.357 1.00 83.88 497 ASN A N 1
ATOM 4149 C CA . ASN A 1 497 ? -53.140 -22.934 72.924 1.00 83.88 497 ASN A CA 1
ATOM 4150 C C . ASN A 1 497 ? -53.459 -24.204 73.726 1.00 83.88 497 ASN A C 1
ATOM 4152 O O . ASN A 1 497 ? -54.556 -24.320 74.251 1.00 83.88 497 ASN A O 1
ATOM 4156 N N . HIS A 1 498 ? -52.495 -25.105 73.951 1.00 83.44 498 HIS A N 1
ATOM 4157 C CA . HIS A 1 498 ? -52.729 -26.267 74.818 1.00 83.44 498 HIS A CA 1
ATOM 4158 C C . HIS A 1 498 ? -52.907 -25.892 76.302 1.00 83.44 498 HIS A C 1
ATOM 4160 O O . HIS A 1 498 ? -53.721 -26.488 77.004 1.00 83.44 498 HIS A O 1
ATOM 4166 N N . ALA A 1 499 ? -52.194 -24.877 76.800 1.00 76.94 499 ALA A N 1
ATOM 4167 C CA . ALA A 1 499 ? -52.435 -24.335 78.138 1.00 76.94 499 ALA A CA 1
ATOM 4168 C C . ALA A 1 499 ? -53.800 -23.627 78.233 1.00 76.94 499 ALA A C 1
ATOM 4170 O O . ALA A 1 499 ? -54.420 -23.673 79.291 1.00 76.94 499 ALA A O 1
ATOM 4171 N N . GLN A 1 500 ? -54.286 -23.022 77.145 1.00 75.94 500 GLN A N 1
ATOM 4172 C CA . GLN A 1 500 ? -55.625 -22.452 77.020 1.00 75.94 500 GLN A CA 1
ATOM 4173 C C . GLN A 1 500 ? -56.679 -23.563 76.992 1.00 75.94 500 GLN A C 1
ATOM 4175 O 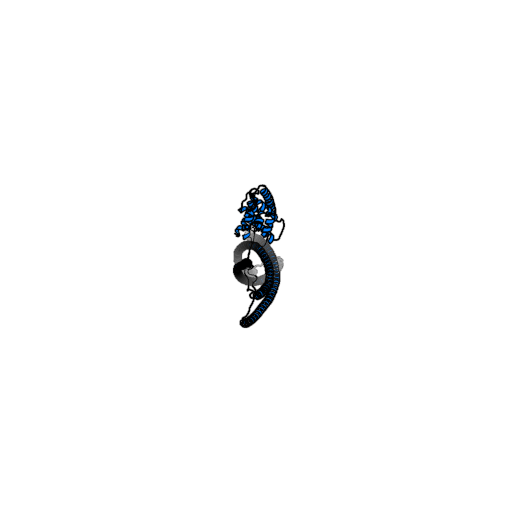O . GLN A 1 500 ? -57.611 -23.479 77.770 1.00 75.94 500 GLN A O 1
ATOM 4180 N N . GLU A 1 501 ? -56.516 -24.638 76.216 1.00 81.81 501 GLU A N 1
ATOM 4181 C CA . GLU A 1 501 ? -57.385 -25.829 76.258 1.00 81.81 501 GLU A CA 1
ATOM 4182 C C . GLU A 1 501 ? -57.437 -26.441 77.667 1.00 81.81 501 GLU A C 1
ATOM 4184 O O . GLU A 1 501 ? -58.504 -26.804 78.163 1.00 81.81 501 GLU A O 1
ATOM 4189 N N . GLU A 1 502 ? -56.290 -26.543 78.348 1.00 79.56 502 GLU A N 1
ATOM 4190 C CA . GLU A 1 502 ? -56.219 -27.049 79.718 1.00 79.56 502 GLU A CA 1
ATOM 4191 C C . GLU A 1 502 ? -56.864 -26.071 80.719 1.00 79.56 502 GLU A C 1
ATOM 4193 O O . GLU A 1 502 ? -57.524 -26.504 81.669 1.00 79.56 502 GLU A O 1
ATOM 4198 N N . LEU A 1 503 ? -56.728 -24.758 80.503 1.00 68.19 503 LEU A N 1
ATOM 4199 C CA . LEU A 1 503 ? -57.405 -23.717 81.277 1.00 68.19 503 LEU A CA 1
ATOM 4200 C C . LEU A 1 503 ? -58.909 -23.704 81.013 1.00 68.19 503 LEU A C 1
ATOM 4202 O O . LEU A 1 503 ? -59.646 -23.651 81.981 1.00 68.19 503 LEU A O 1
ATOM 4206 N N . GLU A 1 504 ? -59.378 -23.832 79.775 1.00 76.94 504 GLU A N 1
ATOM 4207 C CA . GLU A 1 504 ? -60.786 -23.949 79.380 1.00 76.94 504 GLU A CA 1
ATOM 4208 C C . GLU A 1 504 ? -61.399 -25.249 79.903 1.00 76.94 504 GLU A C 1
ATOM 4210 O O . GLU A 1 504 ? -62.551 -25.260 80.330 1.00 76.94 504 GLU A O 1
ATOM 4215 N N . PHE A 1 505 ? -60.637 -26.345 79.951 1.00 75.69 505 PHE A N 1
ATOM 4216 C CA . PHE A 1 505 ? -61.050 -27.594 80.588 1.00 75.69 505 PHE A CA 1
ATOM 4217 C C . PHE A 1 505 ? -61.152 -27.446 82.112 1.00 75.69 505 PHE A C 1
ATOM 4219 O O . PHE A 1 505 ? -62.148 -27.869 82.703 1.00 75.69 505 PHE A O 1
ATOM 4226 N N . LYS A 1 506 ? -60.177 -26.798 82.763 1.00 73.00 506 LYS A N 1
ATOM 4227 C CA . LYS A 1 506 ? -60.223 -26.474 84.202 1.00 73.00 506 LYS A CA 1
ATOM 4228 C C . LYS A 1 506 ? -61.331 -25.471 84.518 1.00 73.00 506 LYS A C 1
ATOM 4230 O O . LYS A 1 506 ? -62.032 -25.640 85.504 1.00 73.00 506 LYS A O 1
ATOM 4235 N N . GLU A 1 507 ? -61.545 -24.476 83.670 1.00 64.19 507 GLU A N 1
ATOM 4236 C CA . GLU A 1 507 ? -62.610 -23.476 83.735 1.00 64.19 507 GLU A CA 1
ATOM 4237 C C . GLU A 1 507 ? -63.969 -24.112 83.428 1.00 64.19 507 GLU A C 1
ATOM 4239 O O . GLU A 1 507 ? -64.967 -23.724 84.011 1.00 64.19 507 GLU A O 1
ATOM 4244 N N . LYS A 1 508 ? -64.033 -25.159 82.600 1.00 71.94 508 LYS A N 1
ATOM 4245 C CA . LYS A 1 508 ? -65.226 -25.992 82.408 1.00 71.94 508 LYS A CA 1
ATOM 4246 C C . LYS A 1 508 ? -65.478 -26.907 83.602 1.00 71.94 508 LYS A C 1
ATOM 4248 O O . LYS A 1 508 ? -66.616 -27.009 84.021 1.00 71.94 508 LYS A O 1
ATOM 4253 N N . GLN A 1 509 ? -64.455 -27.455 84.252 1.00 66.69 509 GLN A N 1
ATOM 4254 C CA . GLN A 1 509 ? -64.580 -28.146 85.545 1.00 66.69 509 GLN A CA 1
ATOM 4255 C C . GLN A 1 509 ? -64.915 -27.164 86.696 1.00 66.69 509 GLN A C 1
ATOM 4257 O O . GLN A 1 509 ? -65.562 -27.514 87.685 1.00 66.69 509 GLN A O 1
ATOM 4262 N N . MET A 1 510 ? -64.569 -25.887 86.522 1.00 55.00 510 MET A N 1
ATOM 4263 C CA . MET A 1 510 ? -65.057 -24.725 87.273 1.00 55.00 510 MET A CA 1
ATOM 4264 C C . MET A 1 510 ? -66.250 -24.021 86.575 1.00 55.00 510 MET A C 1
ATOM 4266 O O . MET A 1 510 ? -66.609 -22.891 86.889 1.00 55.00 510 MET A O 1
ATOM 4270 N N . ARG A 1 511 ? -66.926 -24.738 85.676 1.00 58.66 511 ARG A N 1
ATOM 4271 C CA . ARG A 1 511 ? -68.340 -24.610 85.300 1.00 58.66 511 ARG A CA 1
ATOM 4272 C C . ARG A 1 511 ? -69.090 -25.934 85.524 1.00 58.66 511 ARG A C 1
ATOM 4274 O O . ARG A 1 511 ? -70.318 -25.934 85.363 1.00 58.66 511 ARG A O 1
ATOM 4281 N N . ASP A 1 512 ? -68.386 -26.911 86.145 1.00 60.66 512 ASP A N 1
ATOM 4282 C CA . ASP A 1 512 ? -68.912 -28.090 86.837 1.00 60.66 512 ASP A CA 1
ATOM 4283 C C . ASP A 1 512 ? -68.532 -28.324 88.376 1.00 60.66 512 ASP A C 1
ATOM 4285 O O . ASP A 1 512 ? -68.365 -29.464 88.802 1.00 60.66 512 ASP A O 1
ATOM 4289 N N . SER A 1 513 ? -68.399 -27.286 89.260 1.00 52.03 513 SER A N 1
ATOM 4290 C CA . SER A 1 513 ? -68.186 -27.344 90.762 1.00 52.03 513 SER A CA 1
ATOM 4291 C C . SER A 1 513 ? -68.711 -26.227 91.809 1.00 52.03 513 SER A C 1
ATOM 4293 O O . SER A 1 513 ? -68.013 -25.976 92.793 1.00 52.03 513 SER A O 1
ATOM 4295 N N . PHE A 1 514 ? -69.895 -25.553 91.657 1.00 46.41 514 PHE A N 1
ATOM 4296 C CA . PHE A 1 514 ? -70.701 -24.541 92.490 1.00 46.41 514 PHE A CA 1
ATOM 4297 C C . PHE A 1 514 ? -72.205 -24.165 92.099 1.00 46.41 514 PHE A C 1
ATOM 4299 O O . PHE A 1 514 ? -72.970 -23.909 93.001 1.00 46.41 514 PHE A O 1
ATOM 4306 N N . LYS A 1 515 ? -72.717 -24.099 90.840 1.00 49.16 515 LYS A N 1
ATOM 4307 C CA . LYS A 1 515 ? -74.161 -24.078 90.342 1.00 49.16 515 LYS A CA 1
ATOM 4308 C C . LYS A 1 515 ? -75.134 -25.131 90.973 1.00 49.16 515 LYS A C 1
ATOM 4310 O O . LYS A 1 515 ? -76.191 -25.411 90.427 1.00 49.16 515 LYS A O 1
ATOM 4315 N N . LEU A 1 516 ? -74.723 -25.768 92.072 1.00 50.56 516 LEU A N 1
ATOM 4316 C CA . LEU A 1 516 ? -75.380 -26.778 92.928 1.00 50.56 516 LEU A CA 1
ATOM 4317 C C . LEU A 1 516 ? -75.284 -26.333 94.420 1.00 50.56 516 LEU A C 1
ATOM 4319 O O . LEU A 1 516 ? -75.673 -27.055 95.326 1.00 50.56 516 LEU A O 1
ATOM 4323 N N . LEU A 1 517 ? -74.735 -25.137 94.672 1.00 41.28 517 LEU A N 1
ATOM 4324 C CA . LEU A 1 517 ? -74.568 -24.435 95.954 1.00 41.28 517 LEU A CA 1
ATOM 4325 C C . LEU A 1 517 ? -75.413 -23.143 96.006 1.00 41.28 517 LEU A C 1
ATOM 4327 O O . LEU A 1 517 ? -75.437 -22.465 97.027 1.00 41.28 517 LEU A O 1
ATOM 4331 N N . GLU A 1 518 ? -76.105 -22.793 94.918 1.00 40.50 518 GLU A N 1
ATOM 4332 C CA . GLU A 1 518 ? -76.881 -21.555 94.767 1.00 40.50 518 GLU A CA 1
ATOM 4333 C C . GLU A 1 518 ? -78.267 -21.678 95.435 1.00 40.50 518 GLU A C 1
ATOM 4335 O O . GLU A 1 518 ? -79.312 -21.695 94.788 1.00 40.50 518 GLU A O 1
ATOM 4340 N N . TYR A 1 519 ? -78.265 -21.843 96.762 1.00 43.84 519 TYR A N 1
ATOM 4341 C CA . TYR A 1 519 ? -79.467 -21.920 97.597 1.00 43.84 519 TYR A CA 1
ATOM 4342 C C . TYR A 1 519 ? -79.140 -21.431 99.027 1.00 43.84 519 TYR A C 1
ATOM 4344 O O . TYR A 1 519 ? -78.483 -22.152 99.780 1.00 43.84 519 TYR A O 1
ATOM 4352 N N . LYS A 1 520 ? -79.695 -20.263 99.421 1.00 38.41 520 LYS A N 1
ATOM 4353 C CA . LYS A 1 520 ? -79.438 -19.474 100.670 1.00 38.41 520 LYS A CA 1
ATOM 4354 C C . LYS A 1 520 ? -78.142 -18.620 100.596 1.00 38.41 520 LYS A C 1
ATOM 4356 O O . LYS A 1 520 ? -77.176 -19.071 100.001 1.00 38.41 520 LYS A O 1
ATOM 4361 N N . GLN A 1 521 ? -78.030 -17.410 101.175 1.00 38.09 521 GLN A N 1
ATOM 4362 C CA . GLN A 1 521 ? -78.956 -16.602 102.007 1.00 38.09 521 GLN A CA 1
ATOM 4363 C C . GLN A 1 521 ? -78.684 -15.069 101.874 1.00 38.09 521 GLN A C 1
ATOM 4365 O O . GLN A 1 521 ? -77.841 -14.670 101.079 1.00 38.09 521 GLN A O 1
ATOM 4370 N N . HIS A 1 522 ? -79.398 -14.209 102.624 1.00 36.97 522 HIS A N 1
ATOM 4371 C CA . HIS A 1 522 ? -79.393 -12.730 102.499 1.00 36.97 522 HIS A CA 1
ATOM 4372 C C . HIS A 1 522 ? -78.457 -11.952 103.474 1.00 36.97 522 HIS A C 1
ATOM 4374 O O . HIS A 1 522 ? -78.046 -12.462 104.510 1.00 36.97 522 HIS A O 1
ATOM 4380 N N . HIS A 1 523 ? -78.205 -10.685 103.102 1.00 32.62 523 HIS A N 1
ATOM 4381 C CA . HIS A 1 523 ? -77.645 -9.488 103.790 1.00 32.62 523 HIS A CA 1
ATOM 4382 C C . HIS A 1 523 ? -78.296 -9.052 105.139 1.00 32.62 523 HIS A C 1
ATOM 4384 O O . HIS A 1 523 ? -79.372 -9.576 105.439 1.00 32.62 523 HIS A O 1
ATOM 4390 N N . PRO A 1 524 ? -77.842 -7.963 105.842 1.00 56.25 524 PRO A N 1
ATOM 4391 C CA . PRO A 1 524 ? -76.529 -7.247 105.959 1.00 56.25 524 PRO A CA 1
ATOM 4392 C C . PRO A 1 524 ? -76.196 -6.976 107.485 1.00 56.25 524 PRO A C 1
ATOM 4394 O O . PRO A 1 524 ? -76.431 -7.924 108.234 1.00 56.25 524 PRO A O 1
ATOM 4397 N N . PRO A 1 525 ? -75.804 -5.789 108.062 1.00 54.69 525 PRO A N 1
ATOM 4398 C CA . PRO A 1 525 ? -75.022 -4.589 107.635 1.00 54.69 525 PRO A CA 1
ATOM 4399 C C . PRO A 1 525 ? -73.973 -3.993 108.661 1.00 54.69 525 PRO A C 1
ATOM 4401 O O . PRO A 1 525 ? -73.946 -4.363 109.829 1.00 54.69 525 PRO A O 1
ATOM 4404 N N . ASP A 1 526 ? -73.250 -2.940 108.218 1.00 32.69 526 ASP A N 1
ATOM 4405 C CA . ASP A 1 526 ? -72.945 -1.638 108.903 1.00 32.69 526 ASP A CA 1
ATOM 4406 C C . ASP A 1 526 ? -71.646 -1.322 109.731 1.00 32.69 526 ASP A C 1
ATOM 4408 O O . ASP A 1 526 ? -71.102 -2.153 110.453 1.00 32.69 526 ASP A O 1
ATOM 4412 N N . VAL A 1 527 ? -71.277 -0.017 109.682 1.00 30.58 527 VAL A N 1
ATOM 4413 C CA . VAL A 1 527 ? -70.478 0.857 110.600 1.00 30.58 527 VAL A CA 1
ATOM 4414 C C . VAL A 1 527 ? -68.987 1.248 110.302 1.00 30.58 527 VAL A C 1
ATOM 4416 O O . VAL A 1 527 ? -68.051 0.499 110.556 1.00 30.58 527 VAL A O 1
ATOM 4419 N N . PHE A 1 528 ? -68.817 2.549 109.966 1.00 30.11 528 PHE A N 1
ATOM 4420 C CA . PHE A 1 528 ? -67.713 3.541 110.186 1.00 30.11 528 PHE A CA 1
ATOM 4421 C C . PHE A 1 528 ? -66.360 3.633 109.398 1.00 30.11 528 PHE A C 1
ATOM 4423 O O . PHE A 1 528 ? -65.392 2.941 109.689 1.00 30.11 528 PHE A O 1
ATOM 4430 N N . ASN A 1 529 ? -66.247 4.773 108.676 1.00 28.69 529 ASN A N 1
ATOM 4431 C CA . ASN A 1 529 ? -65.271 5.895 108.815 1.00 28.69 529 ASN A CA 1
ATOM 4432 C C . ASN A 1 529 ? -64.031 6.125 107.902 1.00 28.69 529 ASN A C 1
ATOM 4434 O O . ASN A 1 529 ? -63.115 5.319 107.816 1.00 28.69 529 ASN A O 1
ATOM 4438 N N . ALA A 1 530 ? -63.950 7.413 107.508 1.00 26.73 530 ALA A N 1
ATOM 4439 C CA . ALA A 1 530 ? -62.795 8.276 107.190 1.00 26.73 530 ALA A CA 1
ATOM 4440 C C . ALA A 1 530 ? -62.148 8.226 105.773 1.00 26.73 530 ALA A C 1
ATOM 4442 O O . ALA A 1 530 ? -62.115 7.164 105.157 1.00 26.73 530 ALA A O 1
ATOM 4443 N N . PRO A 1 531 ? -61.666 9.377 105.231 1.00 43.59 531 PRO A N 1
ATOM 4444 C CA . PRO A 1 531 ? -61.360 9.531 103.802 1.00 43.59 531 PRO A CA 1
ATOM 4445 C C . PRO A 1 531 ? -59.861 9.662 103.467 1.00 43.59 531 PRO A C 1
ATOM 4447 O O . PRO A 1 531 ? -59.049 10.028 104.317 1.00 43.59 531 PRO A O 1
ATOM 4450 N N . ILE A 1 532 ? -59.525 9.465 102.187 1.00 34.44 532 ILE A N 1
ATOM 4451 C CA . ILE A 1 532 ? -58.255 9.873 101.565 1.00 34.44 532 ILE A CA 1
ATOM 4452 C C . ILE A 1 532 ? -58.574 10.479 100.190 1.00 34.44 532 ILE A C 1
ATOM 4454 O O . ILE A 1 532 ? -59.276 9.859 99.393 1.00 34.44 532 ILE A O 1
ATOM 4458 N N . GLU A 1 533 ? -58.064 11.680 99.920 1.00 39.12 533 GLU A N 1
ATOM 4459 C CA . GLU A 1 533 ? -58.055 12.293 98.587 1.00 39.12 533 GLU A CA 1
ATOM 4460 C C . GLU A 1 533 ? -56.881 11.727 97.775 1.00 39.12 533 GLU A C 1
ATOM 4462 O O . GLU A 1 533 ? -55.766 11.635 98.289 1.00 39.12 533 GLU A O 1
ATOM 4467 N N . ILE A 1 534 ? -57.114 11.367 96.510 1.00 33.78 534 ILE A N 1
ATOM 4468 C CA . ILE A 1 534 ? -56.054 11.079 95.535 1.00 33.78 534 ILE A CA 1
ATOM 4469 C C . ILE A 1 534 ? -56.424 11.791 94.230 1.00 33.78 534 ILE A C 1
ATOM 4471 O O . ILE A 1 534 ? -57.438 11.477 93.607 1.00 33.78 534 ILE A O 1
ATOM 4475 N N . GLU A 1 535 ? -55.614 12.782 93.862 1.00 34.59 535 GLU A N 1
ATOM 4476 C CA . GLU A 1 535 ? -55.658 13.481 92.572 1.00 34.59 535 GLU A CA 1
ATOM 4477 C C . GLU A 1 535 ? -55.228 12.548 91.418 1.00 34.59 535 GLU A C 1
ATOM 4479 O O . GLU A 1 535 ? -54.600 11.516 91.672 1.00 34.59 535 GLU A O 1
ATOM 4484 N N . PRO A 1 536 ? -55.549 12.859 90.146 1.00 37.03 536 PRO A N 1
ATOM 4485 C CA . PRO A 1 536 ? -55.071 12.062 89.017 1.00 37.03 536 PRO A CA 1
ATOM 4486 C C . PRO A 1 536 ? -53.535 12.070 88.943 1.00 37.03 536 PRO A C 1
ATOM 4488 O O . PRO A 1 536 ? -52.921 13.112 88.731 1.00 37.03 536 PRO A O 1
ATOM 4491 N N . ASP A 1 537 ? -52.921 10.894 89.088 1.00 30.53 537 ASP A N 1
ATOM 4492 C CA . ASP A 1 537 ? -51.475 10.707 88.933 1.00 30.53 537 ASP A CA 1
ATOM 4493 C C . ASP A 1 537 ? -51.094 10.800 87.445 1.00 30.53 537 ASP A C 1
ATOM 4495 O O . ASP A 1 537 ? -51.242 9.838 86.686 1.00 30.53 537 ASP A O 1
ATOM 4499 N N . GLU A 1 538 ? -50.638 11.980 87.013 1.00 40.97 538 GLU A N 1
ATOM 4500 C CA . GLU A 1 538 ? -50.030 12.195 85.695 1.00 40.97 538 GLU A CA 1
ATOM 4501 C C . GLU A 1 538 ? -48.737 11.369 85.593 1.00 40.97 538 GLU A C 1
ATOM 4503 O O . GLU A 1 538 ? -47.660 11.770 86.047 1.00 40.97 538 GLU A O 1
ATOM 4508 N N . SER A 1 539 ? -48.861 10.163 85.038 1.00 39.91 539 SER A N 1
ATOM 4509 C CA . SER A 1 539 ? -47.900 9.086 85.255 1.00 39.91 539 SER A CA 1
ATOM 4510 C C . SER A 1 539 ? -46.504 9.363 84.682 1.00 39.91 539 SER A C 1
ATOM 4512 O O . SER A 1 539 ? -46.269 9.207 83.487 1.00 39.91 539 SER A O 1
ATOM 4514 N N . ALA A 1 540 ? -45.565 9.648 85.588 1.00 44.84 540 ALA A N 1
ATOM 4515 C CA . ALA A 1 540 ? -44.107 9.472 85.501 1.00 44.84 540 ALA A CA 1
ATOM 4516 C C . ALA A 1 540 ? -43.297 10.205 84.402 1.00 44.84 540 ALA A C 1
ATOM 4518 O O . ALA A 1 540 ? -42.255 10.779 84.735 1.00 44.84 540 ALA A O 1
ATOM 4519 N N . ASP A 1 541 ? -43.707 10.197 83.133 1.00 49.41 541 ASP A N 1
ATOM 4520 C CA . ASP A 1 541 ? -42.813 10.459 81.990 1.00 49.41 541 ASP A CA 1
ATOM 4521 C C . ASP A 1 541 ? -42.248 11.891 81.965 1.00 49.41 541 ASP A C 1
ATOM 4523 O O . ASP A 1 541 ? -41.039 12.096 81.805 1.00 49.41 541 ASP A O 1
ATOM 4527 N N . LEU A 1 542 ? -43.085 12.895 82.258 1.00 46.56 542 LEU A N 1
ATOM 4528 C CA . LEU A 1 542 ? -42.666 14.302 82.371 1.00 46.56 542 LEU A CA 1
ATOM 4529 C C . LEU A 1 542 ? -41.559 14.516 83.419 1.00 46.56 542 LEU A C 1
ATOM 4531 O O . LEU A 1 542 ? -40.723 15.412 83.281 1.00 46.56 542 LEU A O 1
ATOM 4535 N N . LYS A 1 543 ? -41.506 13.678 84.461 1.00 49.34 543 LYS A N 1
ATOM 4536 C CA . LYS A 1 543 ? -40.531 13.797 85.556 1.00 49.34 543 LYS A CA 1
ATOM 4537 C C . LYS A 1 543 ? -39.147 13.256 85.187 1.00 49.34 543 LYS A C 1
ATOM 4539 O O . LYS A 1 543 ? -38.172 13.603 85.855 1.00 49.34 543 LYS A O 1
ATOM 4544 N N . PHE A 1 544 ? -39.052 12.450 84.128 1.00 51.53 544 PHE A N 1
ATOM 4545 C CA . PHE A 1 544 ? -37.782 12.006 83.551 1.00 51.53 544 PHE A CA 1
ATOM 4546 C C . PHE A 1 544 ? -37.177 13.092 82.643 1.00 51.53 544 PHE A C 1
ATOM 4548 O O . PHE A 1 544 ? -35.985 13.382 82.731 1.00 51.53 544 PHE A O 1
ATOM 4555 N N . MET A 1 545 ? -38.013 13.764 81.839 1.00 51.41 545 MET A N 1
ATOM 4556 C CA . MET A 1 545 ? -37.587 14.788 80.871 1.00 51.41 545 MET A CA 1
ATOM 4557 C C . MET A 1 545 ? -36.917 16.008 81.529 1.00 51.41 545 MET A C 1
ATOM 4559 O O . MET A 1 545 ? -35.875 16.466 81.068 1.00 51.41 545 MET A O 1
ATOM 4563 N N . VAL A 1 546 ? -37.466 16.505 82.645 1.00 53.59 546 VAL A N 1
ATOM 4564 C CA . VAL A 1 546 ? -37.024 17.750 83.321 1.00 53.59 546 VAL A CA 1
ATOM 4565 C C . VAL A 1 546 ? -35.615 17.655 83.947 1.00 53.59 546 VAL A C 1
ATOM 4567 O O . VAL A 1 546 ? -35.071 18.655 84.417 1.00 53.59 546 VAL A O 1
ATOM 4570 N N . ARG A 1 547 ? -34.987 16.470 83.965 1.00 57.62 547 ARG A N 1
ATOM 4571 C CA . ARG A 1 547 ? -33.664 16.254 84.582 1.00 57.62 547 ARG A CA 1
ATOM 4572 C C . ARG A 1 547 ? -32.664 15.505 83.691 1.00 57.62 547 ARG A C 1
ATOM 4574 O O . ARG A 1 547 ? -31.712 14.918 84.202 1.00 57.62 547 ARG A O 1
ATOM 4581 N N . MET A 1 548 ? -32.877 15.523 82.378 1.00 67.25 548 MET A N 1
ATOM 4582 C CA . MET A 1 548 ? -31.972 14.920 81.400 1.00 67.25 548 MET A CA 1
ATOM 4583 C C . MET A 1 548 ? -30.696 15.769 81.239 1.00 67.25 548 MET A C 1
ATOM 4585 O O . MET A 1 548 ? -30.779 16.964 80.965 1.00 67.25 548 MET A O 1
ATOM 4589 N N . ASP A 1 549 ? -29.518 15.162 81.411 1.00 72.94 549 ASP A N 1
ATOM 4590 C CA . ASP A 1 549 ? -28.228 15.780 81.070 1.00 72.94 549 ASP A CA 1
ATOM 4591 C C . ASP A 1 549 ? -27.771 15.381 79.653 1.00 72.94 549 ASP A C 1
ATOM 4593 O O . ASP A 1 549 ? -28.342 14.478 79.033 1.00 72.94 549 ASP A O 1
ATOM 4597 N N . GLY A 1 550 ? -26.736 16.043 79.121 1.00 70.75 550 GLY A N 1
ATOM 4598 C CA . GLY A 1 550 ? -26.269 15.809 77.746 1.00 70.75 550 GLY A CA 1
ATOM 4599 C C . GLY A 1 550 ? -25.847 14.358 77.473 1.00 70.75 550 GLY A C 1
ATOM 4600 O O . GLY A 1 550 ? -25.993 13.869 76.355 1.00 70.75 550 GLY A O 1
ATOM 4601 N N . LYS A 1 551 ? -25.400 13.628 78.503 1.00 72.06 551 LYS A N 1
ATOM 4602 C CA . LYS A 1 551 ? -25.019 12.212 78.406 1.00 72.06 551 LYS A CA 1
ATOM 4603 C C . LYS A 1 551 ? -26.231 11.276 78.430 1.00 72.06 551 LYS A C 1
ATOM 4605 O O . LYS A 1 551 ? -26.261 10.283 77.707 1.00 72.06 551 LYS A O 1
ATOM 4610 N N . THR A 1 552 ? -27.248 11.600 79.219 1.00 73.00 552 THR A N 1
ATOM 4611 C CA . THR A 1 552 ? -28.536 10.894 79.225 1.00 73.00 552 THR A CA 1
ATOM 4612 C C . THR A 1 552 ? -29.261 11.101 77.892 1.00 73.00 552 THR A C 1
ATOM 4614 O O . THR A 1 552 ? -29.828 10.153 77.353 1.00 73.00 552 THR A O 1
ATOM 4617 N N . LEU A 1 553 ? -29.161 12.303 77.309 1.00 76.25 553 LEU A N 1
ATOM 4618 C CA . LEU A 1 553 ? -29.655 12.618 75.967 1.00 76.25 553 LEU A CA 1
ATOM 4619 C C . LEU A 1 553 ? -28.907 11.827 74.874 1.00 76.25 553 LEU A C 1
ATOM 4621 O O . LEU A 1 553 ? -29.556 11.233 74.019 1.00 76.25 553 LEU A O 1
ATOM 4625 N N . GLN A 1 554 ? -27.570 11.723 74.933 1.00 73.31 554 GLN A N 1
ATOM 4626 C CA . GLN A 1 554 ? -26.797 10.827 74.049 1.00 73.31 554 GLN A CA 1
ATOM 4627 C C . GLN A 1 554 ? -27.282 9.370 74.132 1.00 73.31 554 GLN A C 1
ATOM 4629 O O . GLN A 1 554 ? -27.445 8.721 73.105 1.00 73.31 554 GLN A O 1
ATOM 4634 N N . MET A 1 555 ? -27.506 8.843 75.342 1.00 69.38 555 MET A N 1
ATOM 4635 C CA . MET A 1 555 ? -27.950 7.456 75.525 1.00 69.38 555 MET A CA 1
ATOM 4636 C C . MET A 1 555 ? -29.361 7.217 74.974 1.00 69.38 555 MET A C 1
ATOM 4638 O O . MET A 1 555 ? -29.572 6.225 74.288 1.00 69.38 555 MET A O 1
ATOM 4642 N N . PHE A 1 556 ? -30.298 8.138 75.219 1.00 71.00 556 PHE A N 1
ATOM 4643 C CA . PHE A 1 556 ? -31.678 8.064 74.721 1.00 71.00 556 PHE A CA 1
ATOM 4644 C C . PHE A 1 556 ? -31.773 8.101 73.185 1.00 71.00 556 PHE A C 1
ATOM 4646 O O . PHE A 1 556 ? -32.675 7.499 72.611 1.00 71.00 556 PHE A O 1
ATOM 4653 N N . LEU A 1 557 ? -30.844 8.795 72.518 1.00 68.38 557 LEU A N 1
ATOM 4654 C CA . LEU A 1 557 ? -30.839 8.978 71.060 1.00 68.38 557 LEU A CA 1
ATOM 4655 C C . LEU A 1 557 ? -29.942 7.992 70.294 1.00 68.38 557 LEU A C 1
ATOM 4657 O O . LEU A 1 557 ? -29.932 8.002 69.064 1.00 68.38 557 LEU A O 1
ATOM 4661 N N . ASN A 1 558 ? -29.200 7.150 71.014 1.00 63.97 558 ASN A N 1
ATOM 46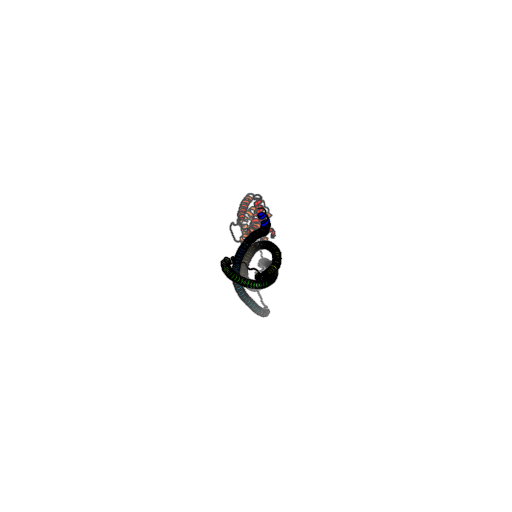62 C CA . ASN A 1 558 ? -28.444 6.023 70.464 1.00 63.97 558 ASN A CA 1
ATOM 4663 C C . ASN A 1 558 ? -29.150 4.674 70.725 1.00 63.97 558 ASN A C 1
ATOM 4665 O O . ASN A 1 558 ? -28.561 3.622 70.476 1.00 63.97 558 ASN A O 1
ATOM 4669 N N . ASP A 1 559 ? -30.383 4.691 71.246 1.00 63.28 559 ASP A N 1
ATOM 4670 C CA . ASP A 1 559 ? -31.182 3.489 71.491 1.00 63.28 559 ASP A CA 1
ATOM 4671 C C . ASP A 1 559 ? -31.855 3.009 70.191 1.00 63.28 559 ASP A C 1
ATOM 4673 O O . ASP A 1 559 ? -32.600 3.743 69.539 1.00 63.28 559 ASP A O 1
ATOM 4677 N N . GLY A 1 560 ? -31.544 1.778 69.781 1.00 54.16 560 GLY A N 1
ATOM 4678 C CA . GLY A 1 560 ? -31.763 1.285 68.416 1.00 54.16 560 GLY A CA 1
ATOM 4679 C C . GLY A 1 560 ? -33.196 0.870 68.072 1.00 54.16 560 GLY A C 1
ATOM 4680 O O . GLY A 1 560 ? -33.436 0.432 66.949 1.00 54.16 560 GLY A O 1
ATOM 4681 N N . GLU A 1 561 ? -34.139 0.971 69.013 1.00 49.91 561 GLU A N 1
ATOM 4682 C CA . GLU A 1 561 ? -35.528 0.509 68.843 1.00 49.91 561 GLU A CA 1
ATOM 4683 C C . GLU A 1 561 ? -36.523 1.628 68.451 1.00 49.91 561 GLU A C 1
ATOM 4685 O O . GLU A 1 561 ? -37.721 1.366 68.340 1.00 49.91 561 GLU A O 1
ATOM 4690 N N . LYS A 1 562 ? -36.065 2.872 68.217 1.00 54.47 562 LYS A N 1
ATOM 4691 C CA . LYS A 1 562 ? -36.925 4.025 67.870 1.00 54.47 562 LYS A CA 1
ATOM 4692 C C . LYS A 1 562 ? -36.794 4.494 66.417 1.00 54.47 562 LYS A C 1
ATOM 4694 O O . LYS A 1 562 ? -35.695 4.697 65.908 1.00 54.47 562 LYS A O 1
ATOM 4699 N N . GLU A 1 563 ? -37.927 4.785 65.774 1.00 55.78 563 GLU A N 1
ATOM 4700 C CA . GLU A 1 563 ? -37.947 5.413 64.449 1.00 55.78 563 GLU A CA 1
ATOM 4701 C C . GLU A 1 563 ? -37.583 6.907 64.495 1.00 55.78 563 GLU A C 1
ATOM 4703 O O . GLU A 1 563 ? -38.135 7.686 65.271 1.00 55.78 563 GLU A O 1
ATOM 4708 N N . PHE A 1 564 ? -36.725 7.354 63.572 1.00 54.00 564 PHE A N 1
ATOM 4709 C CA . PHE A 1 564 ? -36.284 8.754 63.497 1.00 54.00 564 PHE A CA 1
ATOM 4710 C C . PHE A 1 564 ? -37.416 9.783 63.288 1.00 54.00 564 PHE A C 1
ATOM 4712 O O . PHE A 1 564 ? -37.215 10.956 63.591 1.00 54.00 564 PHE A O 1
ATOM 4719 N N . LYS A 1 565 ? -38.596 9.383 62.784 1.00 53.75 565 LYS A N 1
ATOM 4720 C CA . LYS A 1 565 ? -39.726 10.304 62.539 1.00 53.75 565 LYS A CA 1
ATOM 4721 C C . LYS A 1 565 ? -40.484 10.702 63.809 1.00 53.75 565 LYS A C 1
ATOM 4723 O O . LYS A 1 565 ? -40.894 11.852 63.909 1.00 53.75 565 LYS A O 1
ATOM 4728 N N . SER A 1 566 ? -40.661 9.799 64.776 1.00 58.28 566 SER A N 1
ATOM 4729 C CA . SER A 1 566 ? -41.247 10.154 66.082 1.00 58.28 566 SER A CA 1
ATOM 4730 C C . SER A 1 566 ? -40.239 10.882 66.977 1.00 58.28 566 SER A C 1
ATOM 4732 O O . SER A 1 566 ? -40.614 11.727 67.791 1.00 58.28 566 SER A O 1
ATOM 4734 N N . MET A 1 567 ? -38.949 10.605 66.774 1.00 62.25 567 MET A N 1
ATOM 4735 C CA . MET A 1 567 ? -37.846 11.196 67.529 1.00 62.25 567 MET A CA 1
ATOM 4736 C C . MET A 1 567 ? -37.759 12.728 67.382 1.00 62.25 567 MET A C 1
ATOM 4738 O O . MET A 1 567 ? -37.409 13.405 68.345 1.00 62.25 567 MET A O 1
ATOM 4742 N N . ASP A 1 568 ? -38.122 13.293 66.224 1.00 64.56 568 ASP A N 1
ATOM 4743 C CA . ASP A 1 568 ? -38.065 14.743 65.959 1.00 64.56 568 ASP A CA 1
ATOM 4744 C C . ASP A 1 568 ? -38.960 15.561 66.920 1.00 64.56 568 ASP A C 1
ATOM 4746 O O . ASP A 1 568 ? -38.527 16.577 67.476 1.00 64.56 568 ASP A O 1
ATOM 4750 N N . ASP A 1 569 ? -40.187 15.088 67.167 1.00 68.62 569 ASP A N 1
ATOM 4751 C CA . ASP A 1 569 ? -41.154 15.717 68.080 1.00 68.62 569 ASP A CA 1
ATOM 4752 C C . ASP A 1 569 ? -40.818 15.468 69.558 1.00 68.62 569 ASP A C 1
ATOM 4754 O O . ASP A 1 569 ? -41.092 16.318 70.410 1.00 68.62 569 ASP A O 1
ATOM 4758 N N . GLU A 1 570 ? -40.240 14.309 69.892 1.00 69.50 570 GLU A N 1
ATOM 4759 C CA . GLU A 1 570 ? -39.749 14.024 71.246 1.00 69.50 570 GLU A CA 1
ATOM 4760 C C . GLU A 1 570 ? -38.556 14.923 71.602 1.00 69.50 570 GLU A C 1
ATOM 4762 O O . GLU A 1 570 ? -38.572 15.568 72.653 1.00 69.50 570 GLU A O 1
ATOM 4767 N N . ILE A 1 571 ? -37.564 15.045 70.708 1.00 73.88 571 ILE A N 1
ATOM 4768 C CA . ILE A 1 571 ? -36.400 15.928 70.886 1.00 73.88 571 ILE A CA 1
ATOM 4769 C C . ILE A 1 571 ? -36.849 17.378 71.068 1.00 73.88 571 ILE A C 1
ATOM 4771 O O . ILE A 1 571 ? -36.391 18.039 72.001 1.00 73.88 571 ILE A O 1
ATOM 4775 N N . PHE A 1 572 ? -37.756 17.882 70.222 1.00 75.69 572 PHE A N 1
ATOM 4776 C CA . PHE A 1 572 ? -38.229 19.264 70.335 1.00 75.69 572 PHE A CA 1
ATOM 4777 C C . PHE A 1 572 ? -38.873 19.536 71.704 1.00 75.69 572 PHE A C 1
ATOM 4779 O O . PHE A 1 572 ? -38.578 20.557 72.326 1.00 75.69 572 PHE A O 1
ATOM 4786 N N . LYS A 1 573 ? -39.678 18.600 72.231 1.00 75.69 573 LYS A N 1
ATOM 4787 C CA . LYS A 1 573 ? -40.280 18.703 73.575 1.00 75.69 573 LYS A CA 1
ATOM 4788 C C . LYS A 1 573 ? -39.228 18.659 74.690 1.00 75.69 573 LYS A C 1
ATOM 4790 O O . LYS A 1 573 ? -39.298 19.478 75.603 1.00 75.69 573 LYS A O 1
ATOM 4795 N N . VAL A 1 574 ? -38.243 17.757 74.616 1.00 75.75 574 VAL A N 1
ATOM 4796 C CA . VAL A 1 574 ? -37.131 17.685 75.590 1.00 75.75 574 VAL A CA 1
ATOM 4797 C C . VAL A 1 574 ? -36.341 18.995 75.617 1.00 75.75 574 VAL A C 1
ATOM 4799 O O . VAL A 1 574 ? -36.106 19.552 76.688 1.00 75.75 574 VAL A O 1
ATOM 4802 N N . LEU A 1 575 ? -35.964 19.519 74.448 1.00 78.31 575 LEU A N 1
ATOM 4803 C CA . LEU A 1 575 ? -35.190 20.755 74.353 1.00 78.31 575 LEU A CA 1
ATOM 4804 C C . LEU A 1 575 ? -36.005 21.985 74.778 1.00 78.31 575 LEU A C 1
ATOM 4806 O O . LEU A 1 575 ? -35.461 22.852 75.454 1.00 78.31 575 LEU A O 1
ATOM 4810 N N . HIS A 1 576 ? -37.302 22.051 74.459 1.00 78.94 576 HIS A N 1
ATOM 4811 C CA . HIS A 1 576 ? -38.178 23.152 74.878 1.00 78.94 576 HIS A CA 1
ATOM 4812 C C . HIS A 1 576 ? -38.402 23.205 76.402 1.00 78.94 576 HIS A C 1
ATOM 4814 O O . HIS A 1 576 ? -38.576 24.286 76.958 1.00 78.94 576 HIS A O 1
ATOM 4820 N N . LEU A 1 577 ? -38.365 22.057 77.089 1.00 78.25 577 LEU A N 1
ATOM 4821 C CA . LEU A 1 577 ? -38.485 21.965 78.551 1.00 78.25 577 LEU A CA 1
ATOM 4822 C C . LEU A 1 577 ? -37.148 22.154 79.300 1.00 78.25 577 LEU A C 1
ATOM 4824 O O . LEU A 1 577 ? -37.132 22.129 80.532 1.00 78.25 577 LEU A O 1
ATOM 4828 N N . SER A 1 578 ? -36.028 22.352 78.595 1.00 79.69 578 SER A N 1
ATOM 4829 C CA . SER A 1 578 ? -34.715 22.563 79.217 1.00 79.69 578 SER A CA 1
ATOM 4830 C C . SER A 1 578 ? -34.510 24.003 79.703 1.00 79.69 578 SER A C 1
ATOM 4832 O O . SER A 1 578 ? -34.708 24.966 78.964 1.00 79.69 578 SER A O 1
ATOM 4834 N N . SER A 1 579 ? -33.987 24.156 80.924 1.00 79.44 579 SER A N 1
ATOM 4835 C CA . SER A 1 579 ? -33.537 25.445 81.487 1.00 79.44 579 SER A CA 1
ATOM 4836 C C . SER A 1 579 ? -32.329 26.061 80.757 1.00 79.44 579 SER A C 1
ATOM 4838 O O . SER A 1 579 ? -31.995 27.232 80.972 1.00 79.44 579 SER A O 1
ATOM 4840 N N . ASP A 1 580 ? -31.634 25.276 79.930 1.00 83.94 580 ASP A N 1
ATOM 4841 C CA . ASP A 1 580 ? -30.612 25.752 78.998 1.00 83.94 580 ASP A CA 1
ATOM 4842 C C . ASP A 1 580 ? -30.519 24.801 77.789 1.00 83.94 580 ASP A C 1
ATOM 4844 O O . ASP A 1 580 ? -29.743 23.839 77.808 1.00 83.94 580 ASP A O 1
ATOM 4848 N N . PRO A 1 581 ? -31.328 25.019 76.736 1.00 85.56 581 PRO A N 1
ATOM 4849 C CA . PRO A 1 581 ? -31.347 24.127 75.580 1.00 85.56 581 PRO A CA 1
ATOM 4850 C C . PRO A 1 581 ? -30.017 24.152 74.815 1.00 85.56 581 PRO A C 1
ATOM 4852 O O . PRO A 1 581 ? -29.572 23.119 74.324 1.00 85.56 581 PRO A O 1
ATOM 4855 N N . ALA A 1 582 ? -29.347 25.311 74.764 1.00 86.62 582 ALA A N 1
ATOM 4856 C CA . ALA A 1 582 ? -28.063 25.467 74.088 1.00 86.62 582 ALA A CA 1
ATOM 4857 C C . ALA A 1 582 ? -26.951 24.687 74.807 1.00 86.62 582 ALA A C 1
ATOM 4859 O O . ALA A 1 582 ? -26.224 23.931 74.164 1.00 86.62 582 ALA A O 1
ATOM 4860 N N . LYS A 1 583 ? -26.850 2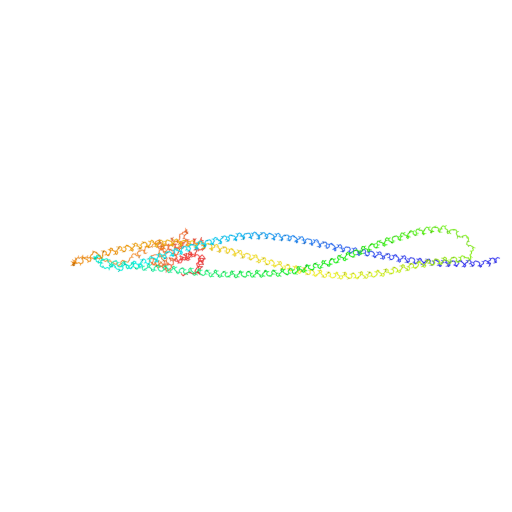4.803 76.140 1.00 87.81 583 LYS A N 1
ATOM 4861 C CA . LYS A 1 583 ? -25.873 24.039 76.933 1.00 87.81 583 LYS A CA 1
ATOM 4862 C C . LYS A 1 583 ? -26.171 22.538 76.916 1.00 87.81 583 LYS A C 1
ATOM 4864 O O . LYS A 1 583 ? -25.247 21.757 76.725 1.00 87.81 583 LYS A O 1
ATOM 4869 N N . LEU A 1 584 ? -27.440 22.132 77.025 1.00 86.00 584 LEU A N 1
ATOM 4870 C CA . LEU A 1 584 ? -27.836 20.718 76.965 1.00 86.00 584 LEU A CA 1
ATOM 4871 C C . LEU A 1 584 ? -27.440 20.059 75.632 1.00 86.00 584 LEU A C 1
ATOM 4873 O O . LEU A 1 584 ? -26.895 18.955 75.629 1.00 86.00 584 LEU A O 1
ATOM 4877 N N . VAL A 1 585 ? -27.671 20.745 74.506 1.00 87.62 585 VAL A N 1
ATOM 4878 C CA . VAL A 1 585 ? -27.239 20.270 73.182 1.00 87.62 585 VAL A CA 1
ATOM 4879 C C . VAL A 1 585 ? -25.716 20.264 73.071 1.00 87.62 585 VAL A C 1
ATOM 4881 O O . VAL A 1 585 ? -25.164 19.286 72.578 1.00 87.62 585 VAL A O 1
ATOM 4884 N N . LEU A 1 586 ? -25.021 21.299 73.555 1.00 86.62 586 LEU A N 1
ATOM 4885 C CA . LEU A 1 586 ? -23.558 21.371 73.491 1.00 86.62 586 LEU A CA 1
ATOM 4886 C C . LEU A 1 586 ? -22.879 20.252 74.297 1.00 86.62 586 LEU A C 1
ATOM 4888 O O . LEU A 1 586 ? -21.984 19.580 73.784 1.00 86.62 586 LEU A O 1
ATOM 4892 N N . ASP A 1 587 ? -23.353 19.995 75.519 1.00 84.00 587 ASP A N 1
ATOM 4893 C CA . ASP A 1 587 ? -22.888 18.880 76.348 1.00 84.00 587 ASP A CA 1
ATOM 4894 C C . ASP A 1 587 ? -23.143 17.537 75.649 1.00 84.00 587 ASP A C 1
ATOM 4896 O O . ASP A 1 587 ? -22.281 16.654 75.666 1.00 84.00 587 ASP A O 1
ATOM 4900 N N . ALA A 1 588 ? -24.280 17.391 74.959 1.00 82.50 588 ALA A N 1
ATOM 4901 C CA . ALA A 1 588 ? -24.561 16.214 74.144 1.00 82.50 588 ALA A CA 1
ATOM 4902 C C . ALA A 1 588 ? -23.604 16.085 72.937 1.00 82.50 588 ALA A C 1
ATOM 4904 O O . ALA A 1 588 ? -23.131 14.979 72.675 1.00 82.50 588 ALA A O 1
ATOM 4905 N N . MET A 1 589 ? -23.223 17.175 72.257 1.00 80.69 589 MET A N 1
ATOM 4906 C CA . MET A 1 589 ? -22.286 17.128 71.116 1.00 80.69 589 MET A CA 1
ATOM 4907 C C . MET A 1 589 ? -20.906 16.549 71.466 1.00 80.69 589 MET A C 1
ATOM 4909 O O . MET A 1 589 ? -20.268 15.943 70.606 1.00 80.69 589 MET A O 1
ATOM 4913 N N . THR A 1 590 ? -20.456 16.668 72.720 1.00 66.75 590 THR A N 1
ATOM 4914 C CA . THR A 1 590 ? -19.124 16.192 73.150 1.00 66.75 590 THR A CA 1
ATOM 4915 C C . THR A 1 590 ? -18.912 14.679 72.990 1.00 66.75 590 THR A C 1
ATOM 4917 O O . THR A 1 590 ? -17.776 14.241 72.813 1.00 66.75 590 THR A O 1
ATOM 4920 N N . GLY A 1 591 ? -19.981 13.874 73.043 1.00 63.59 591 GLY A N 1
ATOM 4921 C CA . GLY A 1 591 ? -19.906 12.408 72.982 1.00 63.59 591 GLY A CA 1
ATOM 4922 C C . GLY A 1 591 ? -20.196 11.799 71.610 1.00 63.59 591 GLY A C 1
ATOM 4923 O O . GLY A 1 591 ? -19.853 10.640 71.389 1.00 63.59 591 GLY A O 1
ATOM 4924 N N . PHE A 1 592 ? -20.793 12.552 70.681 1.00 63.78 592 PHE A N 1
ATOM 4925 C CA . PHE A 1 592 ? -21.168 12.029 69.363 1.00 63.78 592 PHE A CA 1
ATOM 4926 C C . PHE A 1 592 ? -20.038 12.079 68.312 1.00 63.78 592 PHE A C 1
ATOM 4928 O O . PHE A 1 592 ? -20.230 11.587 67.205 1.00 63.78 592 PHE A O 1
ATOM 4935 N N . TYR A 1 593 ? -18.856 12.635 68.614 1.00 61.44 593 TYR A N 1
ATOM 4936 C CA . TYR A 1 593 ? -17.727 12.665 67.664 1.00 61.44 593 TYR A CA 1
ATOM 4937 C C . TYR A 1 593 ? -16.441 12.039 68.251 1.00 61.44 593 TYR A C 1
ATOM 4939 O O . TYR A 1 593 ? -15.518 12.756 68.651 1.00 61.44 593 TYR A O 1
ATOM 4947 N N . PRO A 1 594 ? -16.354 10.694 68.353 1.00 55.25 594 PRO A N 1
ATOM 4948 C CA . PRO A 1 594 ? -15.171 10.010 68.872 1.00 55.25 594 PRO A CA 1
ATOM 4949 C C . PRO A 1 594 ? -13.979 10.172 67.909 1.00 55.25 594 PRO A C 1
ATOM 4951 O O . PRO A 1 594 ? -14.130 9.875 66.727 1.00 55.25 594 PRO A O 1
ATOM 4954 N N . PRO A 1 595 ? -12.765 10.546 68.362 1.00 49.94 595 PRO A N 1
ATOM 4955 C CA . PRO A 1 595 ? -11.700 10.958 67.439 1.00 49.94 595 PRO A CA 1
ATOM 4956 C C . PRO A 1 595 ? -11.226 9.926 66.399 1.00 49.94 595 PRO A C 1
ATOM 4958 O O . PRO A 1 595 ? -10.641 10.331 65.396 1.00 49.94 595 PRO A O 1
ATOM 4961 N N . ARG A 1 596 ? -11.361 8.610 66.656 1.00 51.88 596 ARG A N 1
ATOM 4962 C CA . ARG A 1 596 ? -10.865 7.518 65.781 1.00 51.88 596 ARG A CA 1
ATOM 4963 C C . ARG A 1 596 ? -11.618 6.188 66.000 1.00 51.88 596 ARG A C 1
ATOM 4965 O O . ARG A 1 596 ? -11.089 5.299 66.665 1.00 51.88 596 ARG A O 1
ATOM 4972 N N . LEU A 1 597 ? -12.802 6.014 65.412 1.00 45.62 597 LEU A N 1
ATOM 4973 C CA . LEU A 1 597 ? -13.452 4.698 65.246 1.00 45.62 597 LEU A CA 1
ATOM 4974 C C . LEU A 1 597 ? -13.746 4.439 63.756 1.00 45.62 597 LEU A C 1
ATOM 4976 O O . LEU A 1 597 ? -13.680 5.359 62.950 1.00 45.62 597 LEU A O 1
ATOM 4980 N N . ARG A 1 598 ? -13.945 3.173 63.366 1.00 49.69 598 ARG A N 1
ATOM 4981 C CA . ARG A 1 598 ? -14.166 2.758 61.964 1.00 49.69 598 ARG A CA 1
ATOM 4982 C C . ARG A 1 598 ? -15.187 1.617 61.879 1.00 49.69 598 ARG A C 1
ATOM 4984 O O . ARG A 1 598 ? -14.844 0.511 61.472 1.00 49.69 598 ARG A O 1
ATOM 4991 N N . GLU A 1 599 ? -16.417 1.891 62.295 1.00 45.06 599 GLU A N 1
ATOM 4992 C CA . GLU A 1 599 ? -17.570 0.993 62.136 1.00 45.06 599 GLU A CA 1
ATOM 4993 C C . GLU A 1 599 ? -18.719 1.798 61.519 1.00 45.06 599 GLU A C 1
ATOM 4995 O O . GLU A 1 599 ? -19.311 2.658 62.170 1.00 45.06 599 GLU A O 1
ATOM 5000 N N . GLU A 1 600 ? -18.968 1.570 60.228 1.00 54.28 600 GLU A N 1
ATOM 5001 C CA . GLU A 1 600 ? -19.663 2.523 59.350 1.00 54.28 600 GLU A CA 1
ATOM 5002 C C . GLU A 1 600 ? -21.138 2.746 59.749 1.00 54.28 600 GLU A C 1
ATOM 5004 O O . GLU A 1 600 ? -21.601 3.887 59.749 1.00 54.28 600 GLU A O 1
ATOM 5009 N N . ASP A 1 601 ? -21.847 1.704 60.198 1.00 49.78 601 ASP A N 1
ATOM 5010 C CA . ASP A 1 601 ? -23.262 1.791 60.599 1.00 49.78 601 ASP A CA 1
ATOM 5011 C C . ASP A 1 601 ? -23.482 2.565 61.912 1.00 49.78 601 ASP A C 1
ATOM 5013 O O . ASP A 1 601 ? -24.404 3.380 62.029 1.00 49.78 601 ASP A O 1
ATOM 5017 N N . VAL A 1 602 ? -22.622 2.340 62.913 1.00 54.25 602 VAL A N 1
ATOM 5018 C CA . VAL A 1 602 ? -22.701 3.030 64.214 1.00 54.25 602 VAL A CA 1
ATOM 5019 C C . VAL A 1 602 ? -22.358 4.509 64.032 1.00 54.25 602 VAL A C 1
ATOM 5021 O O . VAL A 1 602 ? -23.059 5.389 64.533 1.00 54.25 602 VAL A O 1
ATOM 5024 N N . GLU A 1 603 ? -21.312 4.790 63.253 1.00 59.22 603 GLU A N 1
ATOM 5025 C CA . GLU A 1 603 ? -20.843 6.146 62.972 1.00 59.22 603 GLU A CA 1
ATOM 5026 C C . GLU A 1 603 ? -21.816 6.942 62.073 1.00 59.22 603 GLU A C 1
ATOM 5028 O O . GLU A 1 603 ? -21.835 8.174 62.122 1.00 59.22 603 GLU A O 1
ATOM 5033 N N . TYR A 1 604 ? -22.651 6.276 61.265 1.00 62.81 604 TYR A N 1
ATOM 5034 C CA . TYR A 1 604 ? -23.694 6.928 60.464 1.00 62.81 604 TYR A CA 1
ATOM 5035 C C . TYR A 1 604 ? -24.868 7.422 61.322 1.00 62.81 604 TYR A C 1
ATOM 5037 O O . TYR A 1 604 ? -25.249 8.594 61.231 1.00 62.81 604 TYR A O 1
ATOM 5045 N N . ASN A 1 605 ? -25.424 6.555 62.176 1.00 63.47 605 ASN A N 1
ATOM 5046 C CA . ASN A 1 605 ? -26.573 6.898 63.024 1.00 63.47 605 ASN A CA 1
ATOM 5047 C C . ASN A 1 605 ? -26.223 8.019 64.013 1.00 63.47 605 ASN A C 1
ATOM 5049 O O . ASN A 1 605 ? -26.941 9.014 64.105 1.00 63.47 605 ASN A O 1
ATOM 5053 N N . VAL A 1 606 ? -25.056 7.917 64.654 1.00 67.12 606 VAL A N 1
ATOM 5054 C CA . VAL A 1 606 ? -24.514 8.932 65.569 1.00 67.12 606 VAL A CA 1
ATOM 5055 C C . VAL A 1 606 ? -24.383 10.309 64.892 1.00 67.12 606 VAL A C 1
ATOM 5057 O O . VAL A 1 606 ? -24.866 11.310 65.432 1.00 67.12 606 VAL A O 1
ATOM 5060 N N . ARG A 1 607 ? -23.822 10.385 63.671 1.00 73.12 607 ARG A N 1
ATOM 5061 C CA . ARG A 1 607 ? -23.761 11.644 62.895 1.00 73.12 607 ARG A CA 1
ATOM 5062 C C . ARG A 1 607 ? -25.153 12.181 62.537 1.00 73.12 607 ARG A C 1
ATOM 5064 O O . ARG A 1 607 ? -25.371 13.391 62.587 1.00 73.12 607 ARG A O 1
ATOM 5071 N N . ARG A 1 608 ? -26.100 11.309 62.168 1.00 72.44 608 ARG A N 1
ATOM 5072 C CA . ARG A 1 608 ? -27.472 11.703 61.795 1.00 72.44 608 ARG A CA 1
ATOM 5073 C C . ARG A 1 608 ? -28.216 12.331 62.979 1.00 72.44 608 ARG A C 1
ATOM 5075 O O . ARG A 1 608 ? -28.809 13.397 62.822 1.00 72.44 608 ARG A O 1
ATOM 5082 N N . THR A 1 609 ? -28.091 11.738 64.164 1.00 73.44 609 THR A N 1
ATOM 5083 C CA . THR A 1 609 ? -28.628 12.262 65.430 1.00 73.44 609 THR A CA 1
ATOM 5084 C C . THR A 1 609 ? -28.066 13.648 65.787 1.00 73.44 609 THR A C 1
ATOM 5086 O O . THR A 1 609 ? -28.825 14.514 66.226 1.00 73.44 609 THR A O 1
ATOM 5089 N N . CYS A 1 610 ? -26.777 13.918 65.529 1.00 78.19 610 CYS A N 1
ATOM 5090 C CA . CYS A 1 610 ? -26.191 15.255 65.733 1.00 78.19 610 CYS A CA 1
ATOM 5091 C C . CYS A 1 610 ? -26.905 16.336 64.917 1.00 78.19 610 CYS A C 1
ATOM 5093 O O . CYS A 1 610 ? -27.259 17.392 65.440 1.00 78.19 610 CYS A O 1
ATOM 5095 N N . ILE A 1 611 ? -27.100 16.068 63.623 1.00 80.19 611 ILE A N 1
ATOM 5096 C CA . ILE A 1 611 ? -27.685 17.019 62.672 1.00 80.19 611 ILE A CA 1
ATOM 5097 C C . ILE A 1 611 ? -29.143 17.312 63.052 1.00 80.19 611 ILE A C 1
ATOM 5099 O O . ILE A 1 611 ? -29.561 18.468 63.010 1.00 80.19 611 ILE A O 1
ATOM 5103 N N . ILE A 1 612 ? -29.886 16.298 63.511 1.00 79.50 612 ILE A N 1
ATOM 5104 C CA . ILE A 1 612 ? -31.247 16.461 64.042 1.00 79.50 612 ILE A CA 1
ATOM 5105 C C . ILE A 1 612 ? -31.244 17.355 65.294 1.00 79.50 612 ILE A C 1
ATOM 5107 O O . ILE A 1 612 ? -31.964 18.351 65.325 1.00 79.50 612 ILE A O 1
ATOM 5111 N N . LEU A 1 613 ? -30.402 17.072 66.297 1.00 81.94 613 LEU A N 1
ATOM 5112 C CA . LEU A 1 613 ? -30.301 17.887 67.520 1.00 81.94 613 LEU A CA 1
ATOM 5113 C C . LEU A 1 613 ? -29.949 19.355 67.234 1.00 81.94 613 LEU A C 1
ATOM 5115 O O . LEU A 1 613 ? -30.581 20.259 67.781 1.00 81.94 613 LEU A O 1
ATOM 5119 N N . LEU A 1 614 ? -28.962 19.601 66.367 1.00 86.38 614 LEU A N 1
ATOM 5120 C CA . LEU A 1 614 ? -28.565 20.954 65.970 1.00 86.38 614 LEU A CA 1
ATOM 5121 C C . LEU A 1 614 ? -29.680 21.649 65.173 1.00 86.38 614 LEU A C 1
ATOM 5123 O O . LEU A 1 614 ? -29.973 22.814 65.425 1.00 86.38 614 LEU A O 1
ATOM 5127 N N . GLY A 1 615 ? -30.363 20.929 64.278 1.00 83.25 615 GLY A N 1
ATOM 5128 C CA . GLY A 1 615 ? -31.534 21.427 63.554 1.00 83.25 615 GLY A CA 1
ATOM 5129 C C . GLY A 1 615 ? -32.699 21.802 64.477 1.00 83.25 615 GLY A C 1
ATOM 5130 O O . GLY A 1 615 ? -33.333 22.836 64.279 1.00 83.25 615 GLY A O 1
ATOM 5131 N N . GLN A 1 616 ? -32.955 21.016 65.525 1.00 82.56 616 GLN A N 1
ATOM 5132 C CA . GLN A 1 616 ? -33.970 21.323 66.538 1.00 82.56 616 GLN A CA 1
ATOM 5133 C C . GLN A 1 616 ? -33.563 22.511 67.429 1.00 82.56 616 GLN A C 1
ATOM 5135 O O . GLN A 1 616 ? -34.412 23.336 67.765 1.00 82.56 616 GLN A O 1
ATOM 5140 N N . LEU A 1 617 ? -32.268 22.685 67.726 1.00 84.56 617 LEU A N 1
ATOM 5141 C CA . LEU A 1 617 ? -31.767 23.889 68.399 1.00 84.56 617 LEU A CA 1
ATOM 5142 C C . LEU A 1 617 ? -31.930 25.150 67.527 1.00 84.56 617 LEU A C 1
ATOM 5144 O O . LEU A 1 617 ? -32.366 26.181 68.035 1.00 84.56 617 LEU A O 1
ATOM 5148 N N . ILE A 1 618 ? -31.667 25.057 66.216 1.00 83.62 618 ILE A N 1
ATOM 5149 C CA . ILE A 1 618 ? -31.903 26.145 65.245 1.00 83.62 618 ILE A CA 1
ATOM 5150 C C . ILE A 1 618 ? -33.397 26.500 65.174 1.00 83.62 618 ILE A C 1
ATOM 5152 O O . ILE A 1 618 ? -33.740 27.679 65.225 1.00 83.62 618 ILE A O 1
ATOM 5156 N N . LYS A 1 619 ? -34.296 25.503 65.123 1.00 81.56 619 LYS A N 1
ATOM 5157 C CA . LYS A 1 619 ? -35.760 25.713 65.156 1.00 81.56 619 LYS A CA 1
ATOM 5158 C C . LYS A 1 619 ? -36.227 26.410 66.446 1.00 81.56 619 LYS A C 1
ATOM 5160 O O . LYS A 1 619 ? -37.164 27.201 66.393 1.00 81.56 619 LYS A O 1
ATOM 5165 N N . LEU A 1 620 ? -35.599 26.120 67.590 1.00 81.00 620 LEU A N 1
ATOM 5166 C CA . LEU A 1 620 ? -35.913 26.746 68.884 1.00 81.00 620 LEU A CA 1
ATOM 5167 C C . LEU A 1 620 ? -35.303 28.148 69.055 1.00 81.00 620 LEU A C 1
ATOM 5169 O O . LEU A 1 620 ? -35.858 28.953 69.799 1.00 81.00 620 LEU A O 1
ATOM 5173 N N . SER A 1 621 ? -34.173 28.436 68.399 1.00 82.31 621 SER A N 1
ATOM 5174 C CA . SER A 1 621 ? -33.459 29.725 68.430 1.00 82.31 621 SER A CA 1
ATOM 5175 C C . SER A 1 621 ? -33.301 30.362 69.838 1.00 82.31 621 SER A C 1
ATOM 5177 O O . SER A 1 621 ? -33.606 31.549 70.014 1.00 82.31 621 SER A O 1
ATOM 5179 N N . PRO A 1 622 ? -32.846 29.623 70.874 1.00 83.25 622 PRO A N 1
ATOM 5180 C CA . PRO A 1 622 ? -32.745 30.151 72.234 1.00 83.25 622 PRO A CA 1
ATOM 5181 C C . PRO A 1 622 ? -31.598 31.162 72.396 1.00 83.25 622 PRO A C 1
ATOM 5183 O O . PRO A 1 622 ? -30.586 31.110 71.700 1.00 83.25 622 PRO A O 1
ATOM 5186 N N . THR A 1 623 ? -31.707 32.047 73.390 1.00 85.00 623 THR A N 1
ATOM 5187 C CA . THR A 1 623 ? -30.647 33.012 73.727 1.00 85.00 623 THR A CA 1
ATOM 5188 C C . THR A 1 623 ? -29.411 32.311 74.306 1.00 85.00 623 THR A C 1
ATOM 5190 O O . THR A 1 623 ? -29.359 31.996 75.496 1.00 85.00 623 THR A O 1
ATOM 5193 N N . ILE A 1 624 ? -28.395 32.096 73.467 1.00 88.06 624 ILE A N 1
ATOM 5194 C CA . ILE A 1 624 ? -27.117 31.471 73.840 1.00 88.06 624 ILE A CA 1
ATOM 5195 C C . ILE A 1 624 ? -26.382 32.341 74.876 1.00 88.06 624 ILE A C 1
ATOM 5197 O O . ILE A 1 624 ? -26.125 33.524 74.644 1.00 88.06 624 ILE A O 1
ATOM 5201 N N . LYS A 1 625 ? -26.013 31.754 76.020 1.00 88.81 625 LYS A N 1
ATOM 5202 C CA . LYS A 1 625 ? -25.256 32.440 77.085 1.00 88.81 625 LYS A CA 1
ATOM 5203 C C . LYS A 1 625 ? -23.762 32.528 76.710 1.00 88.81 625 LYS A C 1
ATOM 5205 O O . LYS A 1 625 ? -23.263 31.595 76.085 1.00 88.81 625 LYS A O 1
ATOM 5210 N N . PRO A 1 626 ? -23.014 33.576 77.120 1.00 84.12 626 PRO A N 1
ATOM 5211 C CA . PRO A 1 626 ? -21.630 33.784 76.672 1.00 84.12 626 PRO A CA 1
ATOM 5212 C C . PRO A 1 626 ? -20.685 32.591 76.883 1.00 84.12 626 PRO A C 1
ATOM 5214 O O . PRO A 1 626 ? -20.025 32.188 75.934 1.00 84.12 626 PRO A O 1
ATOM 5217 N N . HIS A 1 627 ? -20.698 31.960 78.063 1.00 86.12 627 HIS A N 1
ATOM 5218 C CA . HIS A 1 627 ? -19.859 30.784 78.344 1.00 86.12 627 HIS A CA 1
ATOM 5219 C C . HIS A 1 627 ? -20.188 29.588 77.431 1.00 86.12 627 HIS A C 1
ATOM 5221 O O . HIS A 1 627 ? -19.287 28.917 76.945 1.00 86.12 627 HIS A O 1
ATOM 5227 N N . VAL A 1 628 ? -21.470 29.371 77.110 1.00 87.81 628 VAL A N 1
ATOM 5228 C CA . VAL A 1 628 ? -21.897 28.324 76.164 1.00 87.81 628 VAL A CA 1
ATOM 5229 C C . VAL A 1 628 ? -21.387 28.631 74.752 1.00 87.81 628 VAL A C 1
ATOM 5231 O O . VAL A 1 628 ? -21.027 27.716 74.018 1.00 87.81 628 VAL A O 1
ATOM 5234 N N . ARG A 1 629 ? -21.310 29.914 74.366 1.00 88.56 629 ARG A N 1
ATOM 5235 C CA . ARG A 1 629 ? -20.719 30.323 73.083 1.00 88.56 629 ARG A CA 1
ATOM 5236 C C . ARG A 1 629 ? -19.202 30.100 73.059 1.00 88.56 629 ARG A C 1
ATOM 5238 O O . ARG A 1 629 ? -18.694 29.631 72.049 1.00 88.56 629 ARG A O 1
ATOM 5245 N N . GLU A 1 630 ? -18.496 30.389 74.152 1.00 87.19 630 GLU A N 1
ATOM 5246 C CA . GLU A 1 630 ? -17.052 30.130 74.290 1.00 87.19 630 GLU A CA 1
ATOM 5247 C C . GLU A 1 630 ? -16.738 28.625 74.184 1.00 87.19 630 GLU A C 1
ATOM 5249 O O . GLU A 1 630 ? -15.917 28.228 73.359 1.00 87.19 630 GLU A O 1
ATOM 5254 N N . GLU A 1 631 ? -17.465 27.772 74.910 1.00 87.44 631 GLU A N 1
ATOM 5255 C CA . GLU A 1 631 ? -17.343 26.309 74.802 1.00 87.44 631 GLU A CA 1
ATOM 5256 C C . GLU A 1 631 ? -17.680 25.788 73.385 1.00 87.44 631 GLU A C 1
ATOM 5258 O O . GLU A 1 631 ? -17.012 24.892 72.860 1.00 87.44 631 GLU A O 1
ATOM 5263 N N . ALA A 1 632 ? -18.687 26.367 72.718 1.00 88.38 632 ALA A N 1
ATOM 5264 C CA . ALA A 1 632 ? -19.053 25.994 71.351 1.00 88.38 632 ALA A CA 1
ATOM 5265 C C . ALA A 1 632 ? -17.988 26.408 70.315 1.00 88.38 632 ALA A C 1
ATOM 5267 O O . ALA A 1 632 ? -17.800 25.707 69.318 1.00 88.38 632 ALA A O 1
ATOM 5268 N N . ILE A 1 633 ? -17.249 27.496 70.564 1.00 87.62 633 ILE A N 1
ATOM 5269 C CA . ILE A 1 633 ? -16.094 27.911 69.753 1.00 87.62 633 ILE A CA 1
ATOM 5270 C C . ILE A 1 633 ? -14.947 26.898 69.874 1.00 87.62 633 ILE A C 1
ATOM 5272 O O . ILE A 1 633 ? -14.352 26.535 68.854 1.00 87.62 633 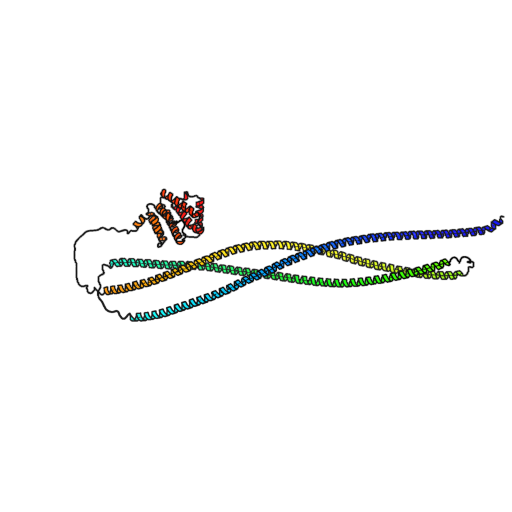ILE A O 1
ATOM 5276 N N . GLU A 1 634 ? -14.652 26.396 71.078 1.00 86.56 634 GLU A N 1
ATOM 5277 C CA . GLU A 1 634 ? -13.638 25.348 71.270 1.00 86.56 634 GLU A CA 1
ATOM 5278 C C . GLU A 1 634 ? -14.017 24.059 70.521 1.00 86.56 634 GLU A C 1
ATOM 5280 O O . GLU A 1 634 ? -13.199 23.500 69.780 1.00 86.56 634 GLU A O 1
ATOM 5285 N N . LEU A 1 635 ? -15.281 23.629 70.627 1.00 85.62 635 LEU A N 1
ATOM 5286 C CA . LEU A 1 635 ? -15.796 22.453 69.920 1.00 85.62 635 LEU A CA 1
ATOM 5287 C C . LEU A 1 635 ? -15.737 22.620 68.391 1.00 85.62 635 LEU A C 1
ATOM 5289 O O . LEU A 1 635 ? -15.216 21.746 67.695 1.00 85.62 635 LEU A O 1
ATOM 5293 N N . ALA A 1 636 ? -16.214 23.751 67.862 1.00 85.94 636 ALA A N 1
ATOM 5294 C CA . ALA A 1 636 ? -16.183 24.039 66.428 1.00 85.94 636 ALA A CA 1
ATOM 5295 C C . ALA A 1 636 ? -14.743 24.113 65.887 1.00 85.94 636 ALA A C 1
ATOM 5297 O O . ALA A 1 636 ? -14.455 23.606 64.801 1.00 85.94 636 ALA A O 1
ATOM 5298 N N . THR A 1 637 ? -13.809 24.671 66.663 1.00 84.69 637 THR A N 1
ATOM 5299 C CA . THR A 1 637 ? -12.378 24.700 66.316 1.00 84.69 637 THR A CA 1
ATOM 5300 C C . THR A 1 637 ? -11.787 23.287 66.273 1.00 84.69 637 THR A C 1
ATOM 5302 O O . THR A 1 637 ? -11.053 22.950 65.339 1.00 84.69 637 THR A O 1
ATOM 5305 N N . SER A 1 638 ? -12.164 22.423 67.224 1.00 82.31 638 SER A N 1
ATOM 5306 C CA . SER A 1 638 ? -11.792 21.005 67.221 1.00 82.31 638 SER A CA 1
ATOM 5307 C C . SER A 1 638 ? -12.305 20.285 65.967 1.00 82.31 638 SER A C 1
ATOM 5309 O O . SER A 1 638 ? -11.509 19.675 65.249 1.00 82.31 638 SER A O 1
ATOM 5311 N N . TRP A 1 639 ? -13.592 20.415 65.625 1.00 81.44 639 TRP A N 1
ATOM 5312 C CA . TRP A 1 639 ? -14.180 19.783 64.431 1.00 81.44 639 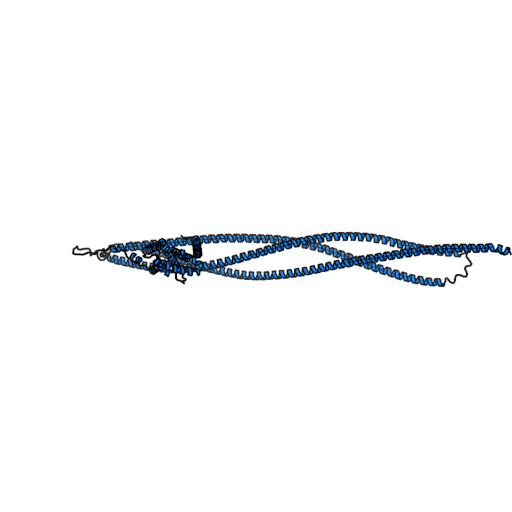TRP A CA 1
ATOM 5313 C C . TRP A 1 639 ? -13.554 20.299 63.122 1.00 81.44 639 TRP A C 1
ATOM 5315 O O . TRP A 1 639 ? -13.194 19.499 62.253 1.00 81.44 639 TRP A O 1
ATOM 5325 N N . LYS A 1 640 ? -13.309 21.615 63.005 1.00 77.06 640 LYS A N 1
ATOM 5326 C CA . LYS A 1 640 ? -12.616 22.222 61.851 1.00 77.06 640 LYS A CA 1
ATOM 5327 C C . LYS A 1 640 ? -11.201 21.662 61.652 1.00 77.06 640 LYS A C 1
ATOM 5329 O O . LYS A 1 640 ? -10.755 21.536 60.512 1.00 77.06 640 LYS A O 1
ATOM 5334 N N . SER A 1 641 ? -10.499 21.309 62.734 1.00 72.00 641 SER A N 1
ATOM 5335 C CA . SER A 1 641 ? -9.172 20.683 62.644 1.00 72.00 641 SER A CA 1
ATOM 5336 C C . SER A 1 641 ? -9.232 19.238 62.129 1.00 72.00 641 SER A C 1
ATOM 5338 O O . SER A 1 641 ? -8.408 18.853 61.303 1.00 72.00 641 SER A O 1
ATOM 5340 N N . GLN A 1 642 ? -10.244 18.465 62.540 1.00 66.44 642 GLN A N 1
ATOM 5341 C CA . GLN A 1 642 ? -10.396 17.048 62.185 1.00 66.44 642 GLN A CA 1
ATOM 5342 C C . GLN A 1 642 ? -10.845 16.849 60.724 1.00 66.44 642 GLN A C 1
ATOM 5344 O O . GLN A 1 642 ? -10.375 15.937 60.047 1.00 66.44 642 GLN A O 1
ATOM 5349 N N . SER A 1 643 ? -11.692 17.744 60.199 1.00 61.19 643 SER A N 1
ATOM 5350 C CA . SER A 1 643 ? -12.235 17.670 58.829 1.00 61.19 643 SER A CA 1
ATOM 5351 C C . SER A 1 643 ? -11.163 17.714 57.716 1.00 61.19 643 SER A C 1
ATOM 5353 O O . SER A 1 643 ? -11.384 17.213 56.607 1.00 61.19 643 SER A O 1
ATOM 5355 N N . LYS A 1 644 ? -9.970 18.268 57.994 1.00 60.31 644 LYS A N 1
ATOM 5356 C CA . LYS A 1 644 ? -8.888 18.398 56.997 1.00 60.31 644 LYS A CA 1
ATOM 5357 C C . LYS A 1 644 ? -8.222 17.062 56.624 1.00 60.31 644 LYS A C 1
ATOM 5359 O O . LYS A 1 644 ? -7.770 16.937 55.487 1.00 60.31 644 LYS A O 1
ATOM 5364 N N . ASP A 1 645 ? -8.252 16.058 57.504 1.00 52.41 645 ASP A N 1
ATOM 5365 C CA . ASP A 1 645 ? -7.589 14.754 57.302 1.00 52.41 645 ASP A CA 1
ATOM 5366 C C . ASP A 1 645 ? -8.494 13.672 56.661 1.00 52.41 645 ASP A C 1
ATOM 5368 O O . ASP A 1 645 ? -8.034 12.568 56.359 1.00 52.41 645 ASP A O 1
ATOM 5372 N N . ALA A 1 646 ? -9.784 13.954 56.445 1.00 50.75 646 ALA A N 1
ATOM 5373 C CA . ALA A 1 646 ? -10.757 12.964 55.970 1.00 50.75 646 ALA A CA 1
ATOM 5374 C C . ALA A 1 646 ? -10.654 12.664 54.448 1.00 50.75 646 ALA A C 1
ATOM 5376 O O . ALA A 1 646 ? -10.355 13.567 53.653 1.00 50.75 646 ALA A O 1
ATOM 5377 N N . PRO A 1 647 ? -10.961 11.430 53.990 1.00 49.00 647 PRO A N 1
ATOM 5378 C CA . PRO A 1 647 ? -11.068 11.091 52.566 1.00 49.00 647 PRO A CA 1
ATOM 5379 C C . PRO A 1 647 ? -12.337 11.687 51.925 1.00 49.00 647 PRO A C 1
ATOM 5381 O O . PRO A 1 647 ? -13.344 11.881 52.603 1.00 49.00 647 PRO A O 1
ATOM 5384 N N . GLN A 1 648 ? -12.312 11.959 50.611 1.00 50.66 648 GLN A N 1
ATOM 5385 C CA . GLN A 1 648 ? -13.384 12.651 49.861 1.00 50.66 648 GLN A CA 1
ATOM 5386 C C . GLN A 1 648 ? -14.821 12.195 50.184 1.00 50.66 648 GLN A C 1
ATOM 5388 O O . GLN A 1 648 ? -15.718 13.030 50.278 1.00 50.66 648 GLN A O 1
ATOM 5393 N N . ASN A 1 649 ? -15.043 10.889 50.337 1.00 45.91 649 ASN A N 1
ATOM 5394 C CA . ASN A 1 649 ? -16.380 10.290 50.285 1.00 45.91 649 ASN A CA 1
ATOM 5395 C C . ASN A 1 649 ? -17.216 10.525 51.560 1.00 45.91 649 ASN A C 1
ATOM 5397 O O . ASN A 1 649 ? -18.441 10.583 51.476 1.00 45.91 649 ASN A O 1
ATOM 5401 N N . ALA A 1 650 ? -16.570 10.685 52.722 1.00 51.12 650 ALA A N 1
ATOM 5402 C CA . ALA A 1 650 ? -17.244 10.868 54.016 1.00 51.12 650 ALA A CA 1
ATOM 5403 C C . ALA A 1 650 ? -17.730 12.314 54.255 1.00 51.12 650 ALA A C 1
ATOM 5405 O O . ALA A 1 650 ? -18.623 12.561 55.066 1.00 51.12 650 ALA A O 1
ATOM 5406 N N . LYS A 1 651 ? -17.172 13.284 53.517 1.00 61.53 651 LYS A N 1
ATOM 5407 C CA . LYS A 1 651 ? -17.199 14.709 53.890 1.00 61.53 651 LYS A CA 1
ATOM 5408 C C . LYS A 1 651 ? -18.590 15.336 53.970 1.00 61.53 651 LYS A C 1
ATOM 5410 O O . LYS A 1 651 ? -18.766 16.284 54.724 1.00 61.53 651 LYS A O 1
ATOM 5415 N N . SER A 1 652 ? -19.588 14.838 53.236 1.00 66.88 652 SER A N 1
ATOM 5416 C CA . SER A 1 652 ? -20.876 15.540 53.114 1.00 66.88 652 SER A CA 1
ATOM 5417 C C . SER A 1 652 ? -21.657 15.668 54.430 1.00 66.88 652 SER A C 1
ATOM 5419 O O . SER A 1 652 ? -22.240 16.718 54.673 1.00 66.88 652 SER A O 1
ATOM 5421 N N . GLN A 1 653 ? -21.669 14.642 55.292 1.00 65.00 653 GLN A N 1
ATOM 5422 C CA . GLN A 1 653 ? -22.382 14.727 56.582 1.00 65.00 653 GLN A CA 1
ATOM 5423 C C . GLN A 1 653 ? -21.566 15.456 57.654 1.00 65.00 653 GLN A C 1
ATOM 5425 O O . GLN A 1 653 ? -22.138 16.147 58.489 1.00 65.00 653 GLN A O 1
ATOM 5430 N N . GLU A 1 654 ? -20.239 15.338 57.613 1.00 71.19 654 GLU A N 1
ATOM 5431 C CA . GLU A 1 654 ? -19.330 16.005 58.553 1.00 71.19 654 GLU A CA 1
ATOM 5432 C C . GLU A 1 654 ? -19.334 17.525 58.329 1.00 71.19 654 GLU A C 1
ATOM 5434 O O . GLU A 1 654 ? -19.445 18.300 59.277 1.00 71.19 654 GLU A O 1
ATOM 5439 N N . VAL A 1 655 ? -19.318 17.952 57.061 1.00 75.00 655 VAL A N 1
ATOM 5440 C CA . VAL A 1 655 ? -19.466 19.359 56.666 1.00 75.00 655 VAL A CA 1
ATOM 5441 C C . VAL A 1 655 ? -20.858 19.895 57.010 1.00 75.00 655 VAL A C 1
ATOM 5443 O O . VAL A 1 655 ? -20.953 20.996 57.546 1.00 75.00 655 VAL A O 1
ATOM 5446 N N . LEU A 1 656 ? -21.929 19.125 56.779 1.00 76.00 656 LEU A N 1
ATOM 5447 C CA . LEU A 1 656 ? -23.284 19.536 57.168 1.00 76.00 656 LEU A CA 1
ATOM 5448 C C . LEU A 1 656 ? -23.413 19.702 58.691 1.00 76.00 656 LEU A C 1
ATOM 5450 O O . LEU A 1 656 ? -23.893 20.734 59.147 1.00 76.00 656 LEU A O 1
ATOM 5454 N N . GLY A 1 657 ? -22.923 18.742 59.483 1.00 78.81 657 GLY A N 1
ATOM 5455 C CA . GLY A 1 657 ? -22.916 18.832 60.947 1.00 78.81 657 GLY A CA 1
ATOM 5456 C C . GLY A 1 657 ? -22.107 20.023 61.471 1.00 78.81 657 GLY A C 1
ATOM 5457 O O . GLY A 1 657 ? -22.562 20.719 62.378 1.00 78.81 657 GLY A O 1
ATOM 5458 N N . PHE A 1 658 ? -20.953 20.314 60.863 1.00 81.69 658 PHE A N 1
ATOM 5459 C CA . PHE A 1 658 ? -20.155 21.501 61.180 1.00 81.69 658 PHE A CA 1
ATOM 5460 C C . PHE A 1 658 ? -20.895 22.808 60.852 1.00 81.69 658 PHE A C 1
ATOM 5462 O O . PHE A 1 658 ? -20.964 23.693 61.701 1.00 81.69 658 PHE A O 1
ATOM 5469 N N . LEU A 1 659 ? -21.513 22.921 59.671 1.00 80.81 659 LEU A N 1
ATOM 5470 C CA . LEU A 1 659 ? -22.312 24.095 59.301 1.00 80.81 659 LEU A CA 1
ATOM 5471 C C . LEU A 1 659 ? -23.512 24.279 60.248 1.00 80.81 659 LEU A C 1
ATOM 5473 O O . LEU A 1 659 ? -23.720 25.380 60.755 1.00 80.81 659 LEU A O 1
ATOM 5477 N N . CYS A 1 660 ? -24.235 23.203 60.579 1.00 83.31 660 CYS A N 1
ATOM 5478 C CA . CYS A 1 660 ? -25.314 23.240 61.568 1.00 83.31 660 CYS A CA 1
ATOM 5479 C C . CYS A 1 660 ? -24.826 23.686 62.957 1.00 83.31 660 CYS A C 1
ATOM 5481 O O . CYS A 1 660 ? -25.539 24.433 63.621 1.00 83.31 660 CYS A O 1
ATOM 5483 N N . LEU A 1 661 ? -23.621 23.296 63.392 1.00 86.25 661 LEU A N 1
ATOM 5484 C CA . LEU A 1 661 ? -23.034 23.763 64.655 1.00 86.25 661 LEU A CA 1
ATOM 5485 C C . LEU A 1 661 ? -22.774 25.279 64.623 1.00 86.25 661 LEU A C 1
ATOM 5487 O O . LEU A 1 661 ? -23.125 25.983 65.570 1.00 86.25 661 LEU A O 1
ATOM 5491 N N . LEU A 1 662 ? -22.222 25.796 63.519 1.00 86.62 662 LEU A N 1
ATOM 5492 C CA . LEU A 1 662 ? -21.981 27.233 63.354 1.00 86.62 662 LEU A CA 1
ATOM 5493 C C . LEU A 1 662 ? -23.277 28.052 63.330 1.00 86.62 662 LEU A C 1
ATOM 5495 O O . LEU A 1 662 ? -23.311 29.145 63.893 1.00 86.62 662 LEU A O 1
ATOM 5499 N N . THR A 1 663 ? -24.340 27.536 62.706 1.00 83.50 663 THR A N 1
ATOM 5500 C CA . THR A 1 663 ? -25.658 28.189 62.687 1.00 83.50 663 THR A CA 1
ATOM 5501 C C . THR A 1 663 ? -26.350 28.114 64.051 1.00 83.50 663 THR A C 1
ATOM 5503 O O . THR A 1 663 ? -26.866 29.124 64.519 1.00 83.50 663 THR A O 1
ATOM 5506 N N . ALA A 1 664 ? -26.332 26.956 64.719 1.00 85.19 664 ALA A N 1
ATOM 5507 C CA . ALA A 1 664 ? -27.043 26.740 65.983 1.00 85.19 664 ALA A CA 1
ATOM 5508 C C . ALA A 1 664 ? -26.486 27.559 67.161 1.00 85.19 664 ALA A C 1
ATOM 5510 O O . ALA A 1 664 ? -27.235 27.895 68.077 1.00 85.19 664 ALA A O 1
ATOM 5511 N N . PHE A 1 665 ? -25.190 27.890 67.134 1.00 87.12 665 PHE A N 1
ATOM 5512 C CA . PHE A 1 665 ? -24.517 28.675 68.175 1.00 87.12 665 PHE A CA 1
ATOM 5513 C C . PHE A 1 665 ? -24.107 30.091 67.722 1.00 87.12 665 PHE A C 1
ATOM 5515 O O . PHE A 1 665 ? -23.431 30.793 68.475 1.00 87.12 665 PHE A O 1
ATOM 5522 N N . ASP A 1 666 ? -24.540 30.531 66.530 1.00 85.12 666 ASP A N 1
ATOM 5523 C CA . ASP A 1 666 ? -24.240 31.858 65.959 1.00 85.12 666 ASP A CA 1
ATOM 5524 C C . ASP A 1 666 ? -22.722 32.160 65.951 1.00 85.12 666 ASP A C 1
ATOM 5526 O O . ASP A 1 666 ? -22.227 33.146 66.499 1.00 85.12 666 ASP A O 1
ATOM 5530 N N . LEU A 1 667 ? -21.952 31.235 65.369 1.00 86.31 667 LEU A N 1
ATOM 5531 C CA . LEU A 1 667 ? -20.483 31.262 65.360 1.00 86.31 667 LEU A CA 1
ATOM 5532 C C . LEU A 1 667 ? -19.873 31.660 64.013 1.00 86.31 667 LEU A C 1
ATOM 5534 O O . LEU A 1 667 ? -18.653 31.741 63.911 1.00 86.31 667 LEU A O 1
ATOM 5538 N N . ALA A 1 668 ? -20.681 31.896 62.975 1.00 80.19 668 ALA A N 1
ATOM 5539 C CA . ALA A 1 668 ? -20.183 32.145 61.618 1.00 80.19 668 ALA A CA 1
ATOM 5540 C C . ALA A 1 668 ? -19.159 33.298 61.556 1.00 80.19 668 ALA A C 1
ATOM 5542 O O . ALA A 1 668 ? -18.129 33.167 60.907 1.00 80.19 668 ALA A O 1
ATOM 5543 N N . SER A 1 669 ? -19.380 34.374 62.317 1.00 81.75 669 SER A N 1
ATOM 5544 C CA . SER A 1 669 ? -18.487 35.542 62.410 1.00 81.75 669 SER A CA 1
ATOM 5545 C C . SER A 1 669 ? -17.150 35.295 63.129 1.00 81.75 669 SER A C 1
ATOM 5547 O O . SER A 1 669 ? -16.305 36.189 63.157 1.00 81.75 669 SER A O 1
ATOM 5549 N N . TYR A 1 670 ? -16.937 34.109 63.710 1.00 84.44 670 TYR A N 1
ATOM 5550 C CA . TYR A 1 670 ? -15.660 33.696 64.304 1.00 84.44 670 TYR A CA 1
ATOM 5551 C C . TYR A 1 670 ? -14.726 33.007 63.289 1.00 84.44 670 TYR A C 1
ATOM 5553 O O . TYR A 1 670 ? -13.537 32.831 63.555 1.00 84.44 670 TYR A O 1
ATOM 5561 N N . PHE A 1 671 ? -15.243 32.602 62.125 1.00 80.69 671 PHE A N 1
ATOM 5562 C CA . PHE A 1 671 ? -14.495 31.851 61.119 1.00 80.69 671 PHE A CA 1
ATOM 5563 C C . PHE A 1 671 ? -14.309 32.657 59.828 1.00 80.69 671 PHE A C 1
ATOM 5565 O O . PHE A 1 671 ? -15.136 33.480 59.458 1.00 80.69 671 PHE A O 1
ATOM 5572 N N . ASP A 1 672 ? -13.187 32.405 59.157 1.00 80.69 672 ASP A N 1
ATOM 5573 C CA . ASP A 1 672 ? -12.786 33.074 57.919 1.00 80.69 672 ASP A CA 1
ATOM 5574 C C . ASP A 1 672 ? -13.736 32.768 56.739 1.00 80.69 672 ASP A C 1
ATOM 5576 O O . ASP A 1 672 ? -14.166 31.624 56.561 1.00 80.69 672 ASP A O 1
ATOM 5580 N N . GLU A 1 673 ? -14.064 33.792 55.941 1.00 73.75 673 GLU A N 1
ATOM 5581 C CA . GLU A 1 673 ? -15.067 33.714 54.866 1.00 73.75 673 GLU A CA 1
ATOM 5582 C C . GLU A 1 673 ? -14.647 32.800 53.698 1.00 73.75 673 GLU A C 1
ATOM 5584 O O . GLU A 1 673 ? -15.513 32.138 53.115 1.00 73.75 673 GLU A O 1
ATOM 5589 N N . ASP A 1 674 ? -13.349 32.686 53.385 1.00 71.25 674 ASP A N 1
ATOM 5590 C CA . ASP A 1 674 ? -12.855 31.785 52.332 1.00 71.25 674 ASP A CA 1
ATOM 5591 C C . ASP A 1 674 ? -12.910 30.320 52.806 1.00 71.25 674 ASP A C 1
ATOM 5593 O O . ASP A 1 674 ? -13.380 29.438 52.076 1.00 71.25 674 ASP A O 1
ATOM 5597 N N . ASP A 1 675 ? -12.513 30.054 54.060 1.00 69.69 675 ASP A N 1
ATOM 5598 C CA . ASP A 1 675 ? -12.674 28.731 54.689 1.00 69.69 675 ASP A CA 1
ATOM 5599 C C . ASP A 1 675 ? -14.165 28.319 54.698 1.00 69.69 675 ASP A C 1
ATOM 5601 O O . ASP A 1 675 ? -14.494 27.202 54.292 1.00 69.69 675 ASP A O 1
ATOM 5605 N N . LEU A 1 676 ? -15.083 29.207 55.113 1.00 72.25 676 LEU A N 1
ATOM 5606 C CA . LEU A 1 676 ? -16.532 28.940 55.139 1.00 72.25 676 LEU A CA 1
ATOM 5607 C C . LEU A 1 676 ? -17.115 28.692 53.740 1.00 72.25 676 LEU A C 1
ATOM 5609 O O . LEU A 1 676 ? -17.890 27.750 53.549 1.00 72.25 676 LEU A O 1
ATOM 5613 N N . SER A 1 677 ? -16.703 29.487 52.751 1.00 68.69 677 SER A N 1
ATOM 5614 C CA . SER A 1 677 ? -17.113 29.318 51.353 1.00 68.69 677 SER A CA 1
ATOM 5615 C C . SER A 1 677 ? -16.690 27.954 50.798 1.00 68.69 677 SER A C 1
ATOM 5617 O O . SER A 1 677 ? -17.464 27.306 50.089 1.00 68.69 677 SER A O 1
ATOM 5619 N N . SER A 1 678 ? -15.504 27.462 51.179 1.00 69.06 678 SER A N 1
ATOM 5620 C CA . SER A 1 678 ? -15.028 26.134 50.771 1.00 69.06 678 SER A CA 1
ATOM 5621 C C . SER A 1 678 ? -15.920 24.990 51.282 1.00 69.06 678 SER A C 1
ATOM 5623 O O . SER A 1 678 ? -16.149 24.018 50.560 1.00 69.06 678 SER A O 1
ATOM 5625 N N . PHE A 1 679 ? -16.491 25.126 52.485 1.00 67.62 679 PHE A N 1
ATOM 5626 C CA . PHE A 1 679 ? -17.406 24.141 53.068 1.00 67.62 679 PHE A CA 1
ATOM 5627 C C . PHE A 1 679 ? -18.797 24.176 52.420 1.00 67.62 679 PHE A C 1
ATOM 5629 O O . PHE A 1 679 ? -19.347 23.123 52.092 1.00 67.62 679 PHE A O 1
ATOM 5636 N N . LEU A 1 680 ? -19.350 25.367 52.164 1.00 64.19 680 LEU A N 1
ATOM 5637 C CA . LEU A 1 680 ? -20.661 25.523 51.513 1.00 64.19 680 LEU A CA 1
ATOM 5638 C C . LEU A 1 680 ? -20.697 24.885 50.114 1.00 64.19 680 LEU A C 1
ATOM 5640 O O . LEU A 1 680 ? -21.651 24.178 49.781 1.00 64.19 680 LEU A O 1
ATOM 5644 N N . MET A 1 681 ? -19.623 25.045 49.334 1.00 57.44 681 MET A N 1
ATOM 5645 C CA . MET A 1 681 ? -19.484 24.416 48.014 1.00 57.44 681 MET A CA 1
ATOM 5646 C C . MET A 1 681 ? -19.502 22.877 48.071 1.00 57.44 681 MET A C 1
ATOM 5648 O O . MET A 1 681 ? -19.964 22.239 47.127 1.00 57.44 681 MET A O 1
ATOM 5652 N N . VAL A 1 682 ? -19.037 22.260 49.165 1.00 57.25 682 VAL A N 1
ATOM 5653 C CA . VAL A 1 682 ? -19.058 20.794 49.345 1.00 57.25 682 VAL A CA 1
ATOM 5654 C C . VAL A 1 682 ? -20.455 20.280 49.716 1.00 57.25 682 VAL A C 1
ATOM 5656 O O . VAL A 1 682 ? -20.820 19.180 49.303 1.00 57.25 682 VAL A O 1
ATOM 5659 N N . GLY A 1 683 ? -21.256 21.066 50.445 1.00 51.62 683 GLY A N 1
ATOM 5660 C CA . GLY A 1 683 ? -22.644 20.715 50.776 1.00 51.62 683 GLY A CA 1
ATOM 5661 C C . GLY A 1 683 ? -23.570 20.729 49.553 1.00 51.62 683 GLY A C 1
ATOM 5662 O O . GLY A 1 683 ? -24.218 19.726 49.242 1.00 51.62 683 GLY A O 1
ATOM 5663 N N . GLN A 1 684 ? -23.564 21.835 48.801 1.00 50.97 684 GLN A N 1
ATOM 5664 C CA . GLN A 1 684 ? -24.454 22.042 47.646 1.00 50.97 684 GLN A CA 1
ATOM 5665 C C . GLN A 1 684 ? -24.271 20.991 46.536 1.00 50.97 684 GLN A C 1
ATOM 5667 O O . GLN A 1 684 ? -25.222 20.654 45.829 1.00 50.97 684 GLN A O 1
ATOM 5672 N N . TYR A 1 685 ? -23.075 20.402 46.421 1.00 44.34 685 TYR A N 1
ATOM 5673 C CA . TYR A 1 685 ? -22.771 19.332 45.463 1.00 44.34 685 TYR A CA 1
ATOM 5674 C C . TYR A 1 685 ? -23.571 18.029 45.674 1.00 44.34 685 TYR A C 1
ATOM 5676 O O . TYR A 1 685 ? -23.499 17.143 44.821 1.00 44.34 685 TYR A O 1
ATOM 5684 N N . LYS A 1 686 ? -24.320 17.886 46.782 1.00 46.34 686 LYS A N 1
ATOM 5685 C CA . LYS A 1 686 ? -25.146 16.697 47.067 1.00 46.34 686 LYS A CA 1
ATOM 5686 C C . LYS A 1 686 ? -26.647 16.967 47.194 1.00 46.34 686 LYS A C 1
ATOM 5688 O O . LYS A 1 686 ? -27.424 16.071 46.885 1.00 46.34 686 LYS A O 1
ATOM 5693 N N . GLU A 1 687 ? -27.073 18.179 47.549 1.00 42.44 687 GLU A N 1
ATOM 5694 C CA . GLU A 1 687 ? -28.498 18.565 47.481 1.00 42.44 687 GLU A CA 1
ATOM 5695 C C . GLU A 1 687 ? -29.015 18.526 46.031 1.00 42.44 687 GLU A C 1
ATOM 5697 O O . GLU A 1 687 ? -30.137 18.094 45.773 1.00 42.44 687 GLU A O 1
ATOM 5702 N N . ALA A 1 688 ? -28.140 18.823 45.061 1.00 34.03 688 ALA A N 1
ATOM 5703 C CA . ALA A 1 688 ? -28.385 18.639 43.628 1.00 34.03 688 ALA A CA 1
ATOM 5704 C C . ALA A 1 688 ? -28.627 17.173 43.183 1.00 34.03 688 ALA A C 1
ATOM 5706 O O . ALA A 1 688 ? -28.915 16.940 42.009 1.00 34.03 688 ALA A O 1
ATOM 5707 N N . LEU A 1 689 ? -28.511 16.188 44.087 1.00 33.69 689 LEU A N 1
ATOM 5708 C CA . LEU A 1 689 ? -28.797 14.767 43.841 1.00 33.69 689 LEU A CA 1
ATOM 5709 C C . LEU A 1 689 ? -30.045 14.243 44.581 1.00 33.69 689 LEU A C 1
ATOM 5711 O O . LEU A 1 689 ? -30.344 13.057 44.475 1.00 33.69 689 LEU A O 1
ATOM 5715 N N . GLY A 1 690 ? -30.806 15.117 45.251 1.00 34.94 690 GLY A N 1
ATOM 5716 C CA . GLY A 1 690 ? -32.193 14.850 45.646 1.00 34.94 690 GLY A CA 1
ATOM 5717 C C . GLY A 1 690 ? -32.393 14.025 46.921 1.00 34.94 690 GLY A C 1
ATOM 5718 O O . GLY A 1 690 ? -32.578 12.812 46.873 1.00 34.94 690 GLY A O 1
ATOM 5719 N N . LEU A 1 691 ? -32.498 14.720 48.054 1.00 27.03 691 LEU A N 1
ATOM 5720 C CA . LEU A 1 691 ? -33.246 14.280 49.237 1.00 27.03 691 LEU A CA 1
ATOM 5721 C C . LEU A 1 691 ? -34.157 15.438 49.685 1.00 27.03 691 LEU A C 1
ATOM 5723 O O . LEU A 1 691 ? -33.833 16.596 49.418 1.00 27.03 691 LEU A O 1
ATOM 5727 N N . GLN A 1 692 ? -35.303 15.111 50.291 1.00 28.11 692 GLN A N 1
ATOM 5728 C CA . GLN A 1 692 ? -36.277 16.073 50.835 1.00 28.11 692 GLN A CA 1
ATOM 5729 C C . GLN A 1 692 ? -36.024 16.358 52.318 1.00 28.11 692 GLN A C 1
ATOM 5731 O O . GLN A 1 692 ? -35.527 15.433 53.000 1.00 28.11 692 GLN A O 1
#

pLDDT: mean 73.15, std 16.58, range [26.73, 93.06]

InterPro domains:
  IPR012474 Frigida-like [PF07899] (543-682)

Organism: Salvia divinorum (NCBI:txid28513)

Secondary structure (DSSP, 8-state):
--HHHHHHHHHHHHHHHHHHHHHHHHHHHHHHHHHHHHHHHHHHHHHHHHHHHHHHHHHHHHHHHHHHHHHHHHHHHHHHHHHHHHHHHHHHHHHHHHHHHHHHHHHHHHHHHHHHHHHHHHHHHHHHHHHHHHHHHHHHHHHHHHHHHHHHHHHHHHHHHHHHHHHHHHHTT-------B----GGGTHHHHHHHHHHHHHHHHHHHHHHHHHHHHHHHHHHHHHHHHHHHHHHHHHHHHHHHHHHHHHHHHHHHHHHHHHHHHHHHHHHHHHHHHHHHHHHHHHHHHHHHHHHHHHHHHHHHHHHHHHHHHHHHHHHHHHHHHHHHHHHHHHHHHHTTSSS-----SSTHHHHHHHHHHHHHHHHHHHHHHHHHHHHHHHHHHHHHHHHHHHHHHHHHHHHHHHHHHHHHHHHHHHHHHHHHHHHHHHHHHHHHHHHHHHHHHHHHHHHHHHHHHHHHHHHHHHHHHHHHHHHHHHHHHHHHHHHHHHHHHHHHHHHHHHHHHHHHHTSBSSTTS----------------------SHHHHHTT--HHHHHHHHS-TTS-HHHHHHHHHHHHHT-S-HHHHHHHHHTTS--TT---HHHHHHHHHHHHHHHHHHHHH-----HHHHHHHHHHHHHHHHHGGGS-GGGHHHHHHHHHHHHHHTT-GGGS-HHHHHHHHHHHHHHHTT---

Foldseek 3Di:
DVVVVVVCVVVVVVVVVVVVVVVVVVVVVVVVVVVVVVVVVVVVVVVVVVVVVVVVVVVVVVVVVVVVVVVVVVVVVVVVVVVVVVVVVVVVVVVVVVVVVVVVVVVVVVVVVVVVVVVVVVVVVVVVVVVVVVVVVVVVVVVVVVVVVVVVVVVVVVVVVVVVVVVVVVPPPDDDDDDDAFDDCPVPVVVVVVVVVVVVVVVVVVVVVVVVVVVVVVVVVVVVVVVVVVVVVVVVVVVVVVVVVVVVVVVVVVVVVVVVVVVVVVVVVVVVVVVVVVVVVVVVVVVVVVVVVVVVVVVVVVVVVVVVVVVVVVVVVVVVVVVVVVVVVVVVVVVVPPVPPDDPPPDDDPCPVVVVVVVVVVVVVVVVVVVVVVVVVVVVVVVVVVVVVVVVVVVVVVVVVVVVVVVVVVVVVVVVVVVVVVVVVVVVVVVVVVVVVVVVVVVVVVVVVVVVVVVVVVVVVVVVVVVVVVVVVVVVVVVVVVVVVVVVVVVVVVVVVVVVVVVVVVVVVSRRHHNVVPDDDDDDDDDDDDDDDDDDPPDDPVVVLLDDALVNVLVVQLDPPDDPVVVLVVLLVSLVNYPASLNRLLRVVVPLCDLDDDDPVSNVSSLVSLLSSLVSLLVVVDDQDPVSLVSLVVVLVVLLVSLVPDDLPPNQSSLSSSVSSCNSSVPPVVDDPVSNVVSVVSNVVCVVVDDD